Protein AF-A0A7S4JTQ8-F1 (afdb_monomer)

Structure (mmCIF, N/CA/C/O backbone):
data_AF-A0A7S4JTQ8-F1
#
_entry.id   AF-A0A7S4JTQ8-F1
#
loop_
_atom_site.group_PDB
_atom_site.id
_atom_site.type_symbol
_atom_site.label_atom_id
_atom_site.label_alt_id
_atom_site.label_comp_id
_atom_site.label_asym_id
_atom_site.label_entity_id
_atom_site.label_seq_id
_atom_site.pdbx_PDB_ins_code
_atom_site.Cartn_x
_atom_site.Cartn_y
_atom_site.Cartn_z
_atom_site.occupancy
_atom_site.B_iso_or_equiv
_atom_site.auth_seq_id
_atom_site.auth_comp_id
_atom_site.auth_asym_id
_atom_site.auth_atom_id
_atom_site.pdbx_PDB_model_num
ATOM 1 N N . MET A 1 1 ? 13.461 24.398 -71.178 1.00 61.09 1 MET A N 1
ATOM 2 C CA . MET A 1 1 ? 14.171 24.232 -69.883 1.00 61.09 1 MET A CA 1
ATOM 3 C C . MET A 1 1 ? 13.235 24.440 -68.688 1.00 61.09 1 MET A C 1
ATOM 5 O O . MET A 1 1 ? 13.207 23.592 -67.804 1.00 61.09 1 MET A O 1
ATOM 9 N N . GLU A 1 2 ? 12.417 25.497 -68.686 1.00 67.25 2 GLU A N 1
ATOM 10 C CA . GLU A 1 2 ? 11.448 25.782 -67.610 1.00 67.25 2 GLU A CA 1
ATOM 11 C C . GLU A 1 2 ? 10.354 24.716 -67.436 1.00 67.25 2 GLU A C 1
ATOM 13 O O . GLU A 1 2 ? 10.031 24.330 -66.317 1.00 67.25 2 GLU A O 1
ATOM 18 N N . GLU A 1 3 ? 9.873 24.112 -68.521 1.00 62.75 3 GLU A N 1
ATOM 19 C CA . GLU A 1 3 ? 8.875 23.034 -68.443 1.00 62.75 3 GLU A CA 1
ATOM 20 C C . GLU A 1 3 ? 9.408 21.767 -67.739 1.00 62.75 3 GLU A C 1
ATOM 22 O O . GLU A 1 3 ? 8.690 21.080 -67.008 1.00 62.75 3 GLU A O 1
ATOM 27 N N . LYS A 1 4 ? 10.716 21.501 -67.867 1.00 68.19 4 LYS A N 1
ATOM 28 C CA . LYS A 1 4 ? 11.395 20.388 -67.188 1.00 68.19 4 LYS A CA 1
ATOM 29 C C . LYS A 1 4 ? 11.537 20.661 -65.684 1.00 68.19 4 LYS A C 1
ATOM 31 O O . LYS A 1 4 ? 11.320 19.754 -64.882 1.00 68.19 4 LYS A O 1
ATOM 36 N N . LYS A 1 5 ? 11.802 21.917 -65.292 1.00 65.38 5 LYS A N 1
ATOM 37 C CA . LYS A 1 5 ? 11.796 22.352 -63.882 1.00 65.38 5 LYS A CA 1
ATOM 38 C C . LYS A 1 5 ? 10.391 22.298 -63.277 1.00 65.38 5 LYS A C 1
ATOM 40 O O . LYS A 1 5 ? 10.236 21.839 -62.149 1.00 65.38 5 LYS A O 1
ATOM 45 N N . ALA A 1 6 ? 9.363 22.699 -64.027 1.00 76.94 6 ALA A N 1
ATOM 46 C CA . ALA A 1 6 ? 7.973 22.630 -63.580 1.00 76.94 6 ALA A CA 1
ATOM 47 C C . ALA A 1 6 ? 7.513 21.179 -63.344 1.00 76.94 6 ALA A C 1
ATOM 49 O O . ALA A 1 6 ? 6.875 20.893 -62.329 1.00 76.94 6 ALA A O 1
ATOM 50 N N . ARG A 1 7 ? 7.898 20.240 -64.223 1.00 77.56 7 ARG A N 1
ATOM 51 C CA . ARG A 1 7 ? 7.649 18.801 -64.023 1.00 77.56 7 ARG A CA 1
ATOM 52 C C . ARG A 1 7 ? 8.380 18.236 -62.803 1.00 77.56 7 ARG A C 1
ATOM 54 O O . ARG A 1 7 ? 7.765 17.482 -62.051 1.00 77.56 7 ARG A O 1
ATOM 61 N N . LEU A 1 8 ? 9.635 18.628 -62.562 1.00 67.56 8 LEU A N 1
ATOM 62 C CA . LEU A 1 8 ? 10.373 18.205 -61.364 1.00 67.56 8 LEU A CA 1
ATOM 63 C C . LEU A 1 8 ? 9.721 18.721 -60.072 1.00 67.56 8 LEU A C 1
ATOM 65 O O . LEU A 1 8 ? 9.540 17.952 -59.134 1.00 67.56 8 LEU A O 1
ATOM 69 N N . ARG A 1 9 ? 9.298 19.992 -60.042 1.00 75.50 9 ARG A N 1
ATOM 70 C CA . ARG A 1 9 ? 8.618 20.589 -58.878 1.00 75.50 9 ARG A CA 1
ATOM 71 C C . ARG A 1 9 ? 7.288 19.899 -58.566 1.00 75.50 9 ARG A C 1
ATOM 73 O O . ARG A 1 9 ? 6.984 19.663 -57.400 1.00 75.50 9 ARG A O 1
ATOM 80 N N . ARG A 1 10 ? 6.514 19.527 -59.594 1.00 79.06 10 ARG A N 1
ATOM 81 C CA . ARG A 1 10 ? 5.257 18.778 -59.414 1.00 79.06 10 ARG A CA 1
ATOM 82 C C . ARG A 1 10 ? 5.504 17.360 -58.899 1.00 79.06 10 ARG A C 1
ATOM 84 O O . ARG A 1 10 ? 4.799 16.940 -57.987 1.00 79.06 10 ARG A O 1
ATOM 91 N N . ARG A 1 11 ? 6.516 16.648 -59.414 1.00 69.12 11 ARG A N 1
ATOM 92 C CA . ARG A 1 11 ? 6.903 15.324 -58.889 1.00 69.12 11 ARG A CA 1
ATOM 93 C C . ARG A 1 11 ? 7.325 15.398 -57.423 1.00 69.12 11 ARG A C 1
ATOM 95 O O . ARG A 1 11 ? 6.733 14.706 -56.604 1.00 69.12 11 ARG A O 1
ATOM 102 N N . HIS A 1 12 ? 8.220 16.325 -57.084 1.00 63.12 12 HIS A N 1
ATOM 103 C CA . HIS A 1 12 ? 8.710 16.476 -55.714 1.00 63.12 12 HIS A CA 1
ATOM 104 C C . HIS A 1 12 ? 7.593 16.866 -54.726 1.00 63.12 12 HIS A C 1
ATOM 106 O O . HIS A 1 12 ? 7.529 16.338 -53.619 1.00 63.12 12 HIS A O 1
ATOM 112 N N . SER A 1 13 ? 6.661 17.738 -55.133 1.00 70.38 13 SER A N 1
ATOM 113 C CA . SER A 1 13 ? 5.500 18.108 -54.308 1.00 70.38 13 SER A CA 1
ATOM 114 C C . SER A 1 13 ? 4.519 16.947 -54.102 1.00 70.38 13 SER A C 1
ATOM 116 O O . SER A 1 13 ? 3.893 16.854 -53.046 1.00 70.38 13 SER A O 1
ATOM 118 N N . THR A 1 14 ? 4.399 16.052 -55.086 1.00 68.88 14 THR A N 1
ATOM 119 C CA . THR A 1 14 ? 3.518 14.879 -54.996 1.00 68.88 14 THR A CA 1
ATOM 120 C C . THR A 1 14 ? 4.128 13.803 -54.093 1.00 68.88 14 THR A C 1
ATOM 122 O O . THR A 1 14 ? 3.419 13.262 -53.248 1.00 68.88 14 THR A O 1
ATOM 125 N N . GLU A 1 15 ? 5.444 13.571 -54.179 1.00 54.44 15 GLU A N 1
ATOM 126 C CA . GLU A 1 15 ? 6.180 12.684 -53.260 1.00 54.44 15 GLU A CA 1
ATOM 127 C C . GLU A 1 15 ? 6.138 13.186 -51.812 1.00 54.44 15 GLU A C 1
ATOM 129 O O . GLU A 1 15 ? 5.847 12.410 -50.906 1.00 54.44 15 GLU A O 1
ATOM 134 N N . LEU A 1 16 ? 6.316 14.494 -51.581 1.00 50.41 16 LEU A N 1
ATOM 135 C CA . LEU A 1 16 ? 6.209 15.085 -50.240 1.00 50.41 16 LEU A CA 1
ATOM 136 C C . LEU A 1 16 ? 4.812 14.897 -49.622 1.00 50.41 16 LEU A C 1
ATOM 138 O O . LEU A 1 16 ? 4.702 14.619 -48.430 1.00 50.41 16 LEU A O 1
ATOM 142 N N . ARG A 1 17 ? 3.742 14.998 -50.425 1.00 53.50 17 ARG A N 1
ATOM 143 C CA . ARG A 1 17 ? 2.358 14.773 -49.962 1.00 53.50 17 ARG A CA 1
ATOM 144 C C . ARG A 1 17 ? 2.029 13.297 -49.728 1.00 53.50 17 ARG A C 1
ATOM 146 O O . ARG A 1 17 ? 1.216 12.994 -48.857 1.00 53.50 17 ARG A O 1
ATOM 153 N N . MET A 1 18 ? 2.624 12.384 -50.496 1.00 44.44 18 MET A N 1
ATOM 154 C CA . MET A 1 18 ? 2.472 10.945 -50.262 1.00 44.44 18 MET A CA 1
ATOM 155 C C . MET A 1 18 ? 3.224 10.514 -49.000 1.00 44.44 18 MET A C 1
ATOM 157 O O . MET A 1 18 ? 2.632 9.850 -48.151 1.00 44.44 18 MET A O 1
ATOM 161 N N . ASN A 1 19 ? 4.458 10.986 -48.806 1.00 39.44 19 ASN A N 1
ATOM 162 C CA . ASN A 1 19 ? 5.254 10.677 -47.617 1.00 39.44 19 ASN A CA 1
ATOM 163 C C . ASN A 1 19 ? 4.641 11.263 -46.333 1.00 39.44 19 ASN A C 1
ATOM 165 O O . ASN A 1 19 ? 4.663 10.602 -45.297 1.00 39.44 19 ASN A O 1
ATOM 169 N N . SER A 1 20 ? 4.004 12.443 -46.391 1.00 49.97 20 SER A N 1
ATOM 170 C CA . SER A 1 20 ? 3.312 13.010 -45.222 1.00 49.97 20 SER A CA 1
ATOM 171 C C . SER A 1 20 ? 2.051 12.229 -44.824 1.00 49.97 20 SER A C 1
ATOM 173 O O . SER A 1 20 ? 1.739 12.144 -43.639 1.00 49.97 20 SER A O 1
ATOM 175 N N . ARG A 1 21 ? 1.324 11.645 -45.792 1.00 46.03 21 ARG A N 1
ATOM 176 C CA . ARG A 1 21 ? 0.132 10.812 -45.528 1.00 46.03 21 ARG A CA 1
ATOM 177 C C . ARG A 1 21 ? 0.491 9.409 -45.039 1.00 46.03 21 ARG A C 1
ATOM 179 O O . ARG A 1 21 ? -0.128 8.932 -44.092 1.00 46.03 21 ARG A O 1
ATOM 186 N N . LEU A 1 22 ? 1.509 8.779 -45.632 1.00 44.91 22 LEU A N 1
ATOM 187 C CA . LEU A 1 22 ? 2.028 7.491 -45.156 1.00 44.91 22 LEU A CA 1
ATOM 188 C C . LEU A 1 22 ? 2.598 7.610 -43.736 1.00 44.91 22 LEU A C 1
ATOM 190 O O . LEU A 1 22 ? 2.373 6.720 -42.920 1.00 44.91 22 LEU A O 1
ATOM 194 N N . GLY A 1 23 ? 3.247 8.732 -43.409 1.00 49.31 23 GLY A N 1
ATOM 195 C CA . GLY A 1 23 ? 3.703 9.027 -42.051 1.00 49.31 23 GLY A CA 1
ATOM 196 C C . GLY A 1 23 ? 2.559 9.089 -41.036 1.00 49.31 23 GLY A C 1
ATOM 197 O O . GLY A 1 23 ? 2.626 8.401 -40.023 1.00 49.31 23 GLY A O 1
ATOM 198 N N . SER A 1 24 ? 1.483 9.841 -41.312 1.00 53.75 24 SER A N 1
ATOM 199 C CA . SER A 1 24 ? 0.386 10.049 -40.346 1.00 53.75 24 SER A CA 1
ATOM 200 C C . SER A 1 24 ? -0.475 8.808 -40.100 1.00 53.75 24 SER A C 1
ATOM 202 O O . SER A 1 24 ? -0.949 8.583 -38.985 1.00 53.75 24 SER A O 1
ATOM 204 N N . GLU A 1 25 ? -0.692 7.997 -41.136 1.00 46.88 25 GLU A N 1
ATOM 205 C CA . GLU A 1 25 ? -1.532 6.797 -41.051 1.00 46.88 25 GLU A CA 1
ATOM 206 C C . GLU A 1 25 ? -0.780 5.627 -40.397 1.00 46.88 25 GLU A C 1
ATOM 208 O O . GLU A 1 25 ? -1.360 4.866 -39.623 1.00 46.88 25 GLU A O 1
ATOM 213 N N . THR A 1 26 ? 0.535 5.538 -40.627 1.00 50.00 26 THR A N 1
ATOM 214 C CA . THR A 1 26 ? 1.412 4.582 -39.935 1.00 50.00 26 THR A CA 1
ATOM 215 C C . THR A 1 26 ? 1.594 4.972 -38.466 1.00 50.00 26 THR A C 1
ATOM 217 O O . THR A 1 26 ? 1.484 4.108 -37.602 1.00 50.00 26 THR A O 1
ATOM 220 N N . TYR A 1 27 ? 1.760 6.268 -38.159 1.00 46.41 27 TYR A N 1
ATOM 221 C CA . TYR A 1 27 ? 1.809 6.767 -36.776 1.00 46.41 27 TYR A CA 1
ATOM 222 C C . TYR A 1 27 ? 0.518 6.482 -36.000 1.00 46.41 27 TYR A C 1
ATOM 224 O O . TYR A 1 27 ? 0.579 5.989 -34.879 1.00 46.41 27 TYR A O 1
ATOM 232 N N . SER A 1 28 ? -0.652 6.720 -36.606 1.00 53.28 28 SER A N 1
ATOM 233 C CA . SER A 1 28 ? -1.942 6.461 -35.941 1.00 53.28 28 SER A CA 1
ATOM 234 C C . SER A 1 28 ? -2.163 4.971 -35.656 1.00 53.28 28 SER A C 1
ATOM 236 O O . SER A 1 28 ? -2.706 4.614 -34.614 1.00 53.28 28 SER A O 1
ATOM 238 N N . LYS A 1 29 ? -1.713 4.083 -36.554 1.00 50.06 29 LYS A N 1
ATOM 239 C CA . LYS A 1 29 ? -1.790 2.625 -36.352 1.00 50.06 29 LYS A CA 1
ATOM 240 C C . LYS A 1 29 ? -0.796 2.118 -35.305 1.00 50.06 29 LYS A C 1
ATOM 242 O O . LYS A 1 29 ? -1.124 1.189 -34.571 1.00 50.06 29 LYS A O 1
ATOM 247 N N . LEU A 1 30 ? 0.388 2.727 -35.211 1.00 45.22 30 LEU A N 1
ATOM 248 C CA . LEU A 1 30 ? 1.365 2.430 -34.159 1.00 45.22 30 LEU A CA 1
ATOM 249 C C . LEU A 1 30 ? 0.840 2.854 -32.778 1.00 45.22 30 LEU A C 1
ATOM 251 O O . LEU A 1 30 ? 0.860 2.036 -31.862 1.00 45.22 30 LEU A O 1
ATOM 255 N N . GLU A 1 31 ? 0.242 4.047 -32.653 1.00 47.94 31 GLU A N 1
ATOM 256 C CA . GLU A 1 31 ? -0.413 4.484 -31.408 1.00 47.94 31 GLU A CA 1
ATOM 257 C C . GLU A 1 31 ? -1.575 3.567 -30.985 1.00 47.94 31 GLU A C 1
ATOM 259 O O . GLU A 1 31 ? -1.794 3.341 -29.792 1.00 47.94 31 GLU A O 1
ATOM 264 N N . GLU A 1 32 ? -2.340 3.028 -31.940 1.00 47.50 32 GLU A N 1
ATOM 265 C CA . GLU A 1 32 ? -3.441 2.108 -31.637 1.00 47.50 32 GLU A CA 1
ATOM 266 C C . GLU A 1 32 ? -2.942 0.718 -31.194 1.00 47.50 32 GLU A C 1
ATOM 268 O O . GLU A 1 32 ? -3.523 0.116 -30.286 1.00 47.50 32 GLU A O 1
ATOM 273 N N . CYS A 1 33 ? -1.844 0.221 -31.779 1.00 41.56 33 CYS A N 1
ATOM 274 C CA . CYS A 1 33 ? -1.179 -1.017 -31.356 1.00 41.56 33 CYS A CA 1
ATOM 275 C C . CYS A 1 33 ? -0.510 -0.883 -29.979 1.00 41.56 33 CYS A C 1
ATOM 277 O O . CYS A 1 33 ? -0.639 -1.792 -29.158 1.00 41.56 33 CYS A O 1
ATOM 279 N N . ALA A 1 34 ? 0.132 0.254 -29.687 1.00 41.69 34 ALA A N 1
ATOM 280 C CA . ALA A 1 34 ? 0.765 0.534 -28.395 1.00 41.69 34 ALA A CA 1
ATOM 281 C C . ALA A 1 34 ? -0.237 0.518 -27.224 1.00 41.69 34 ALA A C 1
ATOM 283 O O . ALA A 1 34 ? 0.103 0.115 -26.116 1.00 41.69 34 ALA A O 1
ATOM 284 N N . ARG A 1 35 ? -1.509 0.871 -27.469 1.00 49.00 35 ARG A N 1
ATOM 285 C CA . ARG A 1 35 ? -2.579 0.795 -26.453 1.00 49.00 35 ARG A CA 1
ATOM 286 C C . ARG A 1 35 ? -3.078 -0.623 -26.163 1.00 49.00 35 ARG A C 1
ATOM 288 O O . ARG A 1 35 ? -3.746 -0.818 -25.152 1.00 49.00 35 ARG A O 1
ATOM 295 N N . LYS A 1 36 ? -2.818 -1.590 -27.047 1.00 42.31 36 LYS A N 1
ATOM 296 C CA . LYS A 1 36 ? -3.364 -2.962 -26.977 1.00 42.31 36 LYS A CA 1
ATOM 297 C C . LYS A 1 36 ? -2.321 -4.021 -26.613 1.00 42.31 36 LYS A C 1
ATOM 299 O O . LYS A 1 36 ? -2.677 -5.180 -26.433 1.00 42.31 36 LYS A O 1
ATOM 304 N N . SER A 1 37 ? -1.052 -3.642 -26.537 1.00 36.88 37 SER A N 1
ATOM 305 C CA . SER A 1 37 ? 0.074 -4.565 -26.479 1.00 36.88 37 SER A CA 1
ATOM 306 C C . SER A 1 37 ? 0.760 -4.529 -25.112 1.00 36.88 37 SER A C 1
ATOM 308 O O . SER A 1 37 ? 1.082 -3.456 -24.609 1.00 36.88 37 SER A O 1
ATOM 310 N N . GLU A 1 38 ? 1.068 -5.704 -24.553 1.00 45.22 38 GLU A N 1
ATOM 311 C CA . GLU A 1 38 ? 1.971 -5.921 -23.402 1.00 45.22 38 GLU A CA 1
ATOM 312 C C . GLU A 1 38 ? 3.442 -5.558 -23.723 1.00 45.22 38 GLU A C 1
ATOM 314 O O . GLU A 1 38 ? 4.392 -6.111 -23.168 1.00 45.22 38 GLU A O 1
ATOM 319 N N . THR A 1 39 ? 3.667 -4.658 -24.677 1.00 49.72 39 THR A N 1
ATOM 320 C CA . THR A 1 39 ? 4.994 -4.189 -25.057 1.00 49.72 39 THR A CA 1
ATOM 321 C C . THR A 1 39 ? 5.525 -3.207 -24.034 1.00 49.72 39 THR A C 1
ATOM 323 O O . THR A 1 39 ? 4.789 -2.410 -23.455 1.00 49.72 39 THR A O 1
ATOM 326 N N . LEU A 1 40 ? 6.844 -3.232 -23.856 1.00 53.00 40 LEU A N 1
ATOM 327 C CA . LEU A 1 40 ? 7.538 -2.281 -23.000 1.00 53.00 40 LEU A CA 1
ATOM 328 C C . LEU A 1 40 ? 7.170 -0.833 -23.396 1.00 53.00 40 LEU A C 1
ATOM 330 O O . LEU A 1 40 ? 7.025 -0.557 -24.596 1.00 53.00 40 LEU A O 1
ATOM 334 N N . PRO A 1 41 ? 7.074 0.103 -22.429 1.00 52.78 41 PRO A N 1
ATOM 335 C CA . PRO A 1 41 ? 6.627 1.484 -22.664 1.00 52.78 41 PRO A CA 1
ATOM 336 C C . PRO A 1 41 ? 7.435 2.257 -23.719 1.00 52.78 41 PRO A C 1
ATOM 338 O O . PRO A 1 41 ? 7.004 3.298 -24.198 1.00 52.78 41 PRO A O 1
ATOM 341 N N . TRP A 1 42 ? 8.625 1.767 -24.068 1.00 62.16 42 TRP A N 1
ATOM 342 C CA . TRP A 1 42 ? 9.546 2.372 -25.028 1.00 62.16 42 TRP A CA 1
ATOM 343 C C . TRP A 1 42 ? 9.542 1.711 -26.410 1.00 62.16 42 TRP A C 1
ATOM 345 O O . TRP A 1 42 ? 10.396 2.024 -27.236 1.00 62.16 42 TRP A O 1
ATOM 355 N N . SER A 1 43 ? 8.616 0.790 -26.676 1.00 69.50 43 SER A N 1
ATOM 356 C CA . SER A 1 43 ? 8.506 0.110 -27.974 1.00 69.50 43 SER A CA 1
ATOM 357 C C . SER A 1 43 ? 8.377 1.087 -29.150 1.00 69.50 43 SER A C 1
ATOM 359 O O . SER A 1 43 ? 9.017 0.867 -30.178 1.00 69.50 43 SER A O 1
ATOM 361 N N . ASP A 1 44 ? 7.678 2.210 -28.975 1.00 71.69 44 ASP A N 1
ATOM 362 C CA . ASP A 1 44 ? 7.561 3.258 -29.998 1.00 71.69 44 ASP A CA 1
ATOM 363 C C . ASP A 1 44 ? 8.880 4.011 -30.228 1.00 71.69 44 ASP A C 1
ATOM 365 O O . ASP A 1 44 ? 9.280 4.235 -31.370 1.00 71.69 44 ASP A O 1
ATOM 369 N N . TYR A 1 45 ? 9.611 4.350 -29.160 1.00 75.75 45 TYR A N 1
ATOM 370 C CA . TYR A 1 45 ? 10.913 5.023 -29.262 1.00 75.75 45 TYR A CA 1
ATOM 371 C C . TYR A 1 45 ? 11.982 4.115 -29.870 1.00 75.75 45 TYR A C 1
ATOM 373 O O . TYR A 1 45 ? 12.772 4.564 -30.701 1.00 75.75 45 TYR A O 1
ATOM 381 N N . ILE A 1 46 ? 11.985 2.831 -29.500 1.00 79.56 46 ILE A N 1
ATOM 382 C CA . ILE A 1 46 ? 12.842 1.830 -30.136 1.00 79.56 46 ILE A CA 1
ATOM 383 C C . ILE A 1 46 ? 12.455 1.699 -31.609 1.00 79.56 46 ILE A C 1
ATOM 385 O O . ILE A 1 46 ? 13.330 1.735 -32.465 1.00 79.56 46 ILE A O 1
ATOM 389 N N . SER A 1 47 ? 11.164 1.629 -31.933 1.00 79.75 47 SER A N 1
ATOM 390 C CA . SER A 1 47 ? 10.711 1.556 -33.326 1.00 79.75 47 SER A CA 1
ATOM 391 C C . SER A 1 47 ? 11.163 2.771 -34.137 1.00 79.75 47 SER A C 1
ATOM 393 O O . SER A 1 47 ? 11.665 2.604 -35.245 1.00 79.75 47 SER A O 1
ATOM 395 N N . LEU A 1 48 ? 11.073 3.981 -33.579 1.00 83.69 48 LEU A N 1
ATOM 396 C CA . LEU A 1 48 ? 11.557 5.203 -34.223 1.00 83.69 48 LEU A CA 1
ATOM 397 C C . LEU A 1 48 ? 13.078 5.169 -34.449 1.00 83.69 48 LEU A C 1
ATOM 399 O O . LEU A 1 48 ? 13.542 5.489 -35.544 1.00 83.69 48 LEU A O 1
ATOM 403 N N . LEU A 1 49 ? 13.846 4.734 -33.445 1.00 84.06 49 LEU A N 1
ATOM 404 C CA . LEU A 1 49 ? 15.298 4.565 -33.546 1.00 84.06 49 LEU A CA 1
ATOM 405 C C . LEU A 1 49 ? 15.667 3.578 -34.666 1.00 84.06 49 LEU A C 1
ATOM 407 O O . LEU A 1 49 ? 16.540 3.867 -35.483 1.00 84.06 49 LEU A O 1
ATOM 411 N N . LEU A 1 50 ? 14.969 2.440 -34.735 1.00 86.38 50 LEU A N 1
ATOM 412 C CA . LEU A 1 50 ? 15.176 1.397 -35.742 1.00 86.38 50 LEU A CA 1
ATOM 413 C C . LEU A 1 50 ? 14.726 1.829 -37.144 1.00 86.38 50 LEU A C 1
ATOM 415 O O . LEU A 1 50 ? 15.353 1.468 -38.136 1.00 86.38 50 LEU A O 1
ATOM 419 N N . CYS A 1 51 ? 13.671 2.637 -37.261 1.00 89.12 51 CYS A N 1
ATOM 420 C CA . CYS A 1 51 ? 13.312 3.269 -38.532 1.00 89.12 51 CYS A CA 1
ATOM 421 C C . CYS A 1 51 ? 14.443 4.184 -39.020 1.00 89.12 51 CYS A C 1
ATOM 423 O O . CYS A 1 51 ? 14.785 4.166 -40.203 1.00 89.12 51 CYS A O 1
ATOM 425 N N . GLY A 1 52 ? 15.084 4.911 -38.102 1.00 87.81 52 GLY A N 1
ATOM 426 C CA . GLY A 1 52 ? 16.239 5.750 -38.399 1.00 87.81 52 GLY A CA 1
ATOM 427 C C . GLY A 1 52 ? 17.455 4.987 -38.935 1.00 87.81 52 GLY A C 1
ATOM 428 O O . GLY A 1 52 ? 18.206 5.569 -39.713 1.00 87.81 52 GLY A O 1
ATOM 429 N N . THR A 1 53 ? 17.666 3.709 -38.587 1.00 90.81 53 THR A N 1
ATOM 430 C CA . THR A 1 53 ? 18.771 2.914 -39.175 1.00 90.81 53 THR A CA 1
ATOM 431 C C . THR A 1 53 ? 18.497 2.528 -40.630 1.00 90.81 53 THR A C 1
ATOM 433 O O . THR A 1 53 ? 19.419 2.270 -41.408 1.00 90.81 53 THR A O 1
ATOM 436 N N . ARG A 1 54 ? 17.223 2.516 -41.036 1.00 89.88 54 ARG A N 1
ATOM 437 C CA . ARG A 1 54 ? 16.786 2.117 -42.380 1.00 89.88 54 ARG A CA 1
ATOM 438 C C . ARG A 1 54 ? 16.603 3.284 -43.345 1.00 89.88 54 ARG A C 1
ATOM 440 O O . ARG A 1 54 ? 16.628 3.047 -44.549 1.00 89.88 54 ARG A O 1
ATOM 447 N N . ASP A 1 55 ? 16.462 4.501 -42.836 1.00 92.12 55 ASP A N 1
ATOM 448 C CA . ASP A 1 55 ? 16.373 5.724 -43.634 1.00 92.12 55 ASP A CA 1
ATOM 449 C C . ASP A 1 55 ? 17.753 6.137 -44.179 1.00 92.12 55 ASP A C 1
ATOM 451 O O . ASP A 1 55 ? 18.702 6.317 -43.420 1.00 92.12 55 ASP A O 1
ATOM 455 N N . GLU A 1 56 ? 17.874 6.296 -45.500 1.00 93.69 56 GLU A N 1
ATOM 456 C CA . GLU A 1 56 ? 19.124 6.688 -46.167 1.00 93.69 56 GLU A CA 1
ATOM 457 C C . GLU A 1 56 ? 19.566 8.120 -45.834 1.00 93.69 56 GLU A C 1
ATOM 459 O O . GLU A 1 56 ? 20.760 8.413 -45.884 1.00 93.69 56 GLU A O 1
ATOM 464 N N . GLY A 1 57 ? 18.630 9.006 -45.476 1.00 93.25 57 GLY A N 1
ATOM 465 C CA . GLY A 1 57 ? 18.928 10.387 -45.084 1.00 93.25 57 GLY A CA 1
ATOM 466 C C . GLY A 1 57 ? 19.278 10.552 -43.604 1.00 93.25 57 GLY A C 1
ATOM 467 O O . GLY A 1 57 ? 19.665 11.640 -43.175 1.00 93.25 57 GLY A O 1
ATOM 468 N N . SER A 1 58 ? 19.135 9.490 -42.814 1.00 94.62 58 SER A N 1
ATOM 469 C CA . SER A 1 58 ? 19.313 9.533 -41.370 1.00 94.62 58 SER A CA 1
ATOM 470 C C . SER A 1 58 ? 20.777 9.308 -40.976 1.00 94.62 58 SER A C 1
ATOM 472 O O . SER A 1 58 ? 21.419 8.377 -41.467 1.00 94.62 58 SER A O 1
ATOM 474 N N . PRO A 1 59 ? 21.316 10.068 -40.005 1.00 92.12 59 PRO A N 1
ATOM 475 C CA . PRO A 1 59 ? 22.640 9.793 -39.449 1.00 92.12 59 PRO A CA 1
ATOM 476 C C . PRO A 1 59 ? 22.707 8.436 -38.730 1.00 92.12 59 PRO A C 1
ATOM 478 O O . PRO A 1 59 ? 23.792 7.904 -38.525 1.00 92.12 59 PRO A O 1
ATOM 481 N N . LEU A 1 60 ? 21.568 7.834 -38.372 1.00 89.62 60 LEU A N 1
ATOM 482 C CA . LEU A 1 60 ? 21.528 6.496 -37.777 1.00 89.62 60 LEU A CA 1
ATOM 483 C C . LEU A 1 60 ? 21.720 5.379 -38.813 1.00 89.62 60 LEU A C 1
ATOM 485 O O . LEU A 1 60 ? 21.915 4.230 -38.422 1.00 89.62 60 LEU A O 1
ATOM 489 N N . ARG A 1 61 ? 21.734 5.691 -40.118 1.00 94.62 61 ARG A N 1
ATOM 490 C CA . ARG A 1 61 ? 22.006 4.726 -41.195 1.00 94.62 61 ARG A CA 1
ATOM 491 C C . ARG A 1 61 ? 23.331 3.989 -41.020 1.00 94.62 61 ARG A C 1
ATOM 493 O O . ARG A 1 61 ? 23.436 2.829 -41.409 1.00 94.62 61 ARG A O 1
ATOM 500 N N . TYR A 1 62 ? 24.320 4.624 -40.388 1.00 94.12 62 TYR A N 1
ATOM 501 C CA . TYR A 1 62 ? 25.603 3.996 -40.051 1.00 94.12 62 TYR A CA 1
ATOM 502 C C . TYR A 1 62 ? 25.475 2.798 -39.098 1.00 94.12 62 TYR A C 1
ATOM 504 O O . TYR A 1 62 ? 26.419 2.027 -38.961 1.00 94.12 62 TYR A O 1
ATOM 512 N N . LEU A 1 63 ? 24.319 2.632 -38.452 1.00 91.19 63 LEU A N 1
ATOM 513 C CA . LEU A 1 63 ? 24.026 1.535 -37.537 1.00 91.19 63 LEU A CA 1
ATOM 514 C C . LEU A 1 63 ? 23.180 0.425 -38.184 1.00 91.19 63 LEU A C 1
ATOM 516 O O . LEU A 1 63 ? 22.739 -0.486 -37.483 1.00 91.19 63 LEU A O 1
ATOM 520 N N . LEU A 1 64 ? 22.934 0.482 -39.499 1.00 93.88 64 LEU A N 1
ATOM 521 C CA . LEU A 1 64 ? 22.238 -0.582 -40.225 1.00 93.88 64 LEU A CA 1
ATOM 522 C C . LEU A 1 64 ? 22.969 -1.922 -40.052 1.00 93.88 64 LEU A C 1
ATOM 524 O O . LEU A 1 64 ? 24.172 -2.018 -40.290 1.00 93.88 64 LEU A O 1
ATOM 528 N N . GLY A 1 65 ? 22.235 -2.965 -39.669 1.00 90.69 65 GLY A N 1
ATOM 529 C CA . GLY A 1 65 ? 22.782 -4.288 -39.358 1.00 90.69 65 GLY A CA 1
ATOM 530 C C . GLY A 1 65 ? 23.256 -4.445 -37.907 1.00 90.69 65 GLY A C 1
ATOM 531 O O . GLY A 1 65 ? 23.566 -5.561 -37.492 1.00 90.69 65 GLY A O 1
ATOM 532 N N . LEU A 1 66 ? 23.286 -3.363 -37.118 1.00 91.56 66 LEU A N 1
ATOM 533 C CA . LEU A 1 66 ? 23.619 -3.375 -35.687 1.00 91.56 66 LEU A CA 1
ATOM 534 C C . LEU A 1 66 ? 22.382 -3.254 -34.786 1.00 91.56 66 LEU A C 1
ATOM 536 O O . LEU A 1 66 ? 22.519 -3.097 -33.574 1.00 91.56 66 LEU A O 1
ATOM 540 N N . GLU A 1 67 ? 21.170 -3.352 -35.337 1.00 90.44 67 GLU A N 1
ATOM 541 C CA . GLU A 1 67 ? 19.917 -3.152 -34.603 1.00 90.44 67 GLU A CA 1
ATOM 542 C C . GLU A 1 67 ? 19.802 -4.075 -33.389 1.00 90.44 67 GLU A C 1
ATOM 544 O O . GLU A 1 67 ? 19.420 -3.633 -32.311 1.00 90.44 67 GLU A O 1
ATOM 549 N N . SER A 1 68 ? 20.185 -5.347 -33.538 1.00 77.69 68 SER A N 1
ATOM 550 C CA . SER A 1 68 ? 20.137 -6.314 -32.433 1.00 77.69 68 SER A CA 1
ATOM 551 C C . SER A 1 68 ? 21.092 -5.930 -31.300 1.00 77.69 68 SER A C 1
ATOM 553 O O . SER A 1 68 ? 20.730 -6.036 -30.132 1.00 77.69 68 SER A O 1
ATOM 555 N N . THR A 1 69 ? 22.287 -5.436 -31.634 1.00 85.75 69 THR A N 1
ATOM 556 C CA . THR A 1 69 ? 23.275 -4.959 -30.656 1.00 85.75 69 THR A CA 1
ATOM 557 C C . THR A 1 69 ? 22.795 -3.689 -29.962 1.00 85.75 69 THR A C 1
ATOM 559 O O . THR A 1 69 ? 22.939 -3.575 -28.750 1.00 85.75 69 THR A O 1
ATOM 562 N N . LEU A 1 70 ? 22.175 -2.761 -30.699 1.00 83.94 70 LEU A N 1
ATOM 563 C CA . LEU A 1 70 ? 21.581 -1.552 -30.126 1.00 83.94 70 LEU A CA 1
ATOM 564 C C . LEU A 1 70 ? 20.433 -1.882 -29.177 1.00 83.94 70 LEU A C 1
ATOM 566 O O . LEU A 1 70 ? 20.428 -1.403 -28.049 1.00 83.94 70 LEU A O 1
ATOM 570 N N . ILE A 1 71 ? 19.485 -2.719 -29.608 1.00 80.38 71 ILE A N 1
ATOM 571 C CA . ILE A 1 71 ? 18.364 -3.156 -28.768 1.00 80.38 71 ILE A CA 1
ATOM 572 C C . ILE A 1 71 ? 18.903 -3.840 -27.518 1.00 80.38 71 ILE A C 1
ATOM 574 O O . ILE A 1 71 ? 18.447 -3.527 -26.424 1.00 80.38 71 ILE A O 1
ATOM 578 N N . ARG A 1 72 ? 19.891 -4.729 -27.667 1.00 77.62 72 ARG A N 1
ATOM 579 C CA . ARG A 1 72 ? 20.525 -5.411 -26.542 1.00 77.62 72 ARG A CA 1
ATOM 580 C C . ARG A 1 72 ? 21.191 -4.427 -25.584 1.00 77.62 72 ARG A C 1
ATOM 582 O O . ARG A 1 72 ? 20.894 -4.495 -24.404 1.00 77.62 72 ARG A O 1
ATOM 589 N N . GLY A 1 73 ? 22.020 -3.504 -26.067 1.00 82.06 73 GLY A N 1
ATOM 590 C CA . GLY A 1 73 ? 22.712 -2.535 -25.213 1.00 82.06 73 GLY A CA 1
ATOM 591 C C . GLY A 1 73 ? 21.753 -1.564 -24.520 1.00 82.06 73 GLY A C 1
ATOM 592 O O . GLY A 1 73 ? 21.896 -1.297 -23.333 1.00 82.06 73 GLY A O 1
ATOM 593 N N . ILE A 1 74 ? 20.724 -1.086 -25.228 1.00 81.19 74 ILE A N 1
ATOM 594 C CA . ILE A 1 74 ? 19.647 -0.275 -24.641 1.00 81.19 74 ILE A CA 1
ATOM 595 C C . ILE A 1 74 ? 18.930 -1.090 -23.566 1.00 81.19 74 ILE A C 1
ATOM 597 O O . ILE A 1 74 ? 18.772 -0.621 -22.445 1.00 81.19 74 ILE A O 1
ATOM 601 N N . TYR A 1 75 ? 18.525 -2.317 -23.884 1.00 76.00 75 TYR A N 1
ATOM 602 C CA . TYR A 1 75 ? 17.840 -3.191 -22.943 1.00 76.00 75 TYR A CA 1
ATOM 603 C C . TYR A 1 75 ? 18.704 -3.493 -21.718 1.00 76.00 75 TYR A C 1
ATOM 605 O O . TYR A 1 75 ? 18.198 -3.385 -20.612 1.00 76.00 75 TYR A O 1
ATOM 613 N N . GLU A 1 76 ? 19.989 -3.804 -21.887 1.00 76.62 76 GLU A N 1
ATOM 614 C CA . GLU A 1 76 ? 20.940 -4.026 -20.793 1.00 76.62 76 GLU A CA 1
ATOM 615 C C . GLU A 1 76 ? 21.027 -2.784 -19.900 1.00 76.62 76 GLU A C 1
ATOM 617 O O . GLU A 1 76 ? 20.726 -2.887 -18.717 1.00 76.62 76 GLU A O 1
ATOM 622 N N . ILE A 1 77 ? 21.276 -1.595 -20.459 1.00 77.56 77 ILE A N 1
ATOM 623 C CA . ILE A 1 77 ? 21.351 -0.345 -19.683 1.00 77.56 77 ILE A CA 1
ATOM 624 C C . ILE A 1 77 ? 20.039 -0.067 -18.934 1.00 77.56 77 ILE A C 1
ATOM 626 O O . ILE A 1 77 ? 20.049 0.260 -17.746 1.00 77.56 77 ILE A O 1
ATOM 630 N N . PHE A 1 78 ? 18.891 -0.194 -19.604 1.00 74.00 78 PHE A N 1
ATOM 631 C CA . PHE A 1 78 ? 17.597 0.074 -18.978 1.00 74.00 78 PHE A CA 1
ATOM 632 C C . PHE A 1 78 ? 17.263 -0.964 -17.909 1.00 74.00 78 PHE A C 1
ATOM 634 O O . PHE A 1 78 ? 16.897 -0.587 -16.797 1.00 74.00 78 PHE A O 1
ATOM 641 N N . VAL A 1 79 ? 17.405 -2.253 -18.210 1.00 76.12 79 VAL A N 1
ATOM 642 C CA . VAL A 1 79 ? 17.100 -3.336 -17.271 1.00 76.12 79 VAL A CA 1
ATOM 643 C C . VAL A 1 79 ? 18.042 -3.319 -16.086 1.00 76.12 79 VAL A C 1
ATOM 645 O O . VAL A 1 79 ? 17.565 -3.491 -14.972 1.00 76.12 79 VAL A O 1
ATOM 648 N N . GLU A 1 80 ? 19.335 -3.070 -16.280 1.00 77.81 80 GLU A N 1
ATOM 649 C CA . GLU A 1 80 ? 20.279 -2.915 -15.173 1.00 77.81 80 GLU A CA 1
ATOM 650 C C . GLU A 1 80 ? 19.890 -1.716 -14.307 1.00 77.81 80 GLU A C 1
ATOM 652 O O . GLU A 1 80 ? 19.702 -1.877 -13.102 1.00 77.81 80 GLU A O 1
ATOM 657 N N . SER A 1 81 ? 19.600 -0.560 -14.920 1.00 80.06 81 SER A N 1
ATOM 658 C CA . SER A 1 81 ? 19.174 0.630 -14.173 1.00 80.06 81 SER A CA 1
ATOM 659 C C . SER A 1 81 ? 17.859 0.437 -13.405 1.00 80.06 81 SER A C 1
ATOM 661 O O . SER A 1 81 ? 17.659 1.064 -12.368 1.00 80.06 81 SER A O 1
ATOM 663 N N . LEU A 1 82 ? 16.937 -0.398 -13.897 1.00 80.69 82 LEU A N 1
ATOM 664 C CA . LEU A 1 82 ? 15.684 -0.719 -13.207 1.00 80.69 82 LEU A CA 1
ATOM 665 C C . LEU A 1 82 ? 15.885 -1.811 -12.154 1.00 80.69 82 LEU A C 1
ATOM 667 O O . LEU A 1 82 ? 15.295 -1.733 -11.080 1.00 80.69 82 LEU A O 1
ATOM 671 N N . ARG A 1 83 ? 16.738 -2.802 -12.425 1.00 79.81 83 ARG A N 1
ATOM 672 C CA . ARG A 1 83 ? 17.064 -3.890 -11.4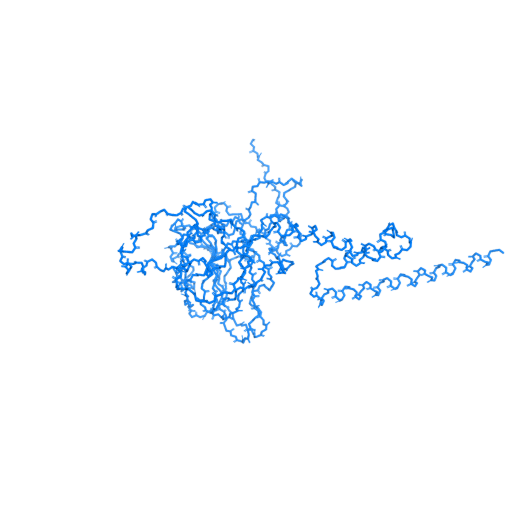99 1.00 79.81 83 ARG A CA 1
ATOM 673 C C . ARG A 1 83 ? 17.750 -3.359 -10.248 1.00 79.81 83 ARG A C 1
ATOM 675 O O . ARG A 1 83 ? 17.383 -3.774 -9.159 1.00 79.81 83 ARG A O 1
ATOM 682 N N . GLU A 1 84 ? 18.671 -2.408 -10.377 1.00 83.19 84 GLU A N 1
ATOM 683 C CA . GLU A 1 84 ? 19.311 -1.747 -9.226 1.00 83.19 84 GLU A CA 1
ATOM 684 C C . GLU A 1 84 ? 18.307 -1.027 -8.312 1.00 83.19 84 GLU A C 1
ATOM 686 O O . GLU A 1 84 ? 18.581 -0.767 -7.142 1.00 83.19 84 GLU A O 1
ATOM 691 N N . LYS A 1 85 ? 17.123 -0.717 -8.842 1.00 85.50 85 LYS A N 1
ATOM 692 C CA . LYS A 1 85 ? 16.056 0.009 -8.156 1.00 85.50 85 LYS A CA 1
ATOM 693 C C . LYS A 1 85 ? 14.981 -0.915 -7.574 1.00 85.50 85 LYS A C 1
ATOM 695 O O . LYS A 1 85 ? 14.030 -0.420 -6.969 1.00 85.50 85 LYS A O 1
ATOM 700 N N . ILE A 1 86 ? 15.124 -2.231 -7.737 1.00 86.56 86 ILE A N 1
ATOM 701 C CA . ILE A 1 86 ? 14.231 -3.253 -7.189 1.00 86.56 86 ILE A CA 1
ATOM 702 C C . ILE A 1 86 ? 15.047 -4.154 -6.268 1.00 86.56 86 ILE A C 1
ATOM 704 O O . ILE A 1 86 ? 15.963 -4.847 -6.701 1.00 86.56 86 ILE A O 1
ATOM 708 N N . SER A 1 87 ? 14.682 -4.198 -4.992 1.00 86.44 87 SER A N 1
ATOM 709 C CA . SER A 1 87 ? 15.240 -5.169 -4.052 1.00 86.44 87 SER A CA 1
ATOM 710 C C . SER A 1 87 ? 14.236 -6.296 -3.851 1.00 86.44 87 SER A C 1
ATOM 712 O O . SER A 1 87 ? 13.211 -6.094 -3.205 1.00 86.44 87 SER A O 1
ATOM 714 N N . LEU A 1 88 ? 14.509 -7.475 -4.416 1.00 86.00 88 LEU A N 1
ATOM 715 C CA . LEU A 1 88 ? 13.723 -8.673 -4.117 1.00 86.00 88 LEU A CA 1
ATOM 716 C C . LEU A 1 88 ? 13.963 -9.075 -2.662 1.00 86.00 88 LEU A C 1
ATOM 718 O O . LEU A 1 88 ? 15.108 -9.120 -2.208 1.00 86.00 88 LEU A O 1
ATOM 722 N N . THR A 1 89 ? 12.887 -9.351 -1.936 1.00 83.69 89 THR A N 1
ATOM 723 C CA . THR A 1 89 ? 12.950 -9.740 -0.527 1.00 83.69 89 THR A CA 1
ATOM 724 C C . THR A 1 89 ? 12.704 -11.237 -0.379 1.00 83.69 89 THR A C 1
ATOM 726 O O . THR A 1 89 ? 12.124 -11.855 -1.277 1.00 83.69 89 THR A O 1
ATOM 729 N N . PRO A 1 90 ? 13.121 -11.861 0.737 1.00 82.25 90 PRO A N 1
ATOM 730 C CA . PRO A 1 90 ? 12.697 -13.220 1.039 1.00 82.25 90 PRO A CA 1
ATOM 731 C C . PRO A 1 90 ? 11.165 -13.325 0.976 1.00 82.25 90 PRO A C 1
ATOM 733 O O . PRO A 1 90 ? 10.493 -12.381 1.403 1.00 82.25 90 PRO A O 1
ATOM 736 N N . PRO A 1 91 ? 10.608 -14.444 0.476 1.00 79.81 91 PRO A N 1
ATOM 737 C CA . PRO A 1 91 ? 9.167 -14.628 0.432 1.00 79.81 91 PRO A CA 1
ATOM 738 C C . PRO A 1 91 ? 8.545 -14.462 1.817 1.00 79.81 91 PRO A C 1
ATOM 740 O O . PRO A 1 91 ? 9.043 -15.047 2.781 1.00 79.81 91 PRO A O 1
ATOM 743 N N . ALA A 1 92 ? 7.411 -13.772 1.921 1.00 76.25 92 ALA A N 1
ATOM 744 C CA . ALA A 1 92 ? 6.706 -13.575 3.191 1.00 76.25 92 ALA A CA 1
ATOM 745 C C . ALA A 1 92 ? 6.314 -14.883 3.908 1.00 76.25 92 ALA A C 1
ATOM 747 O O . ALA A 1 92 ? 6.000 -14.871 5.088 1.00 76.25 92 ALA A O 1
ATOM 748 N N . GLN A 1 93 ? 6.303 -16.020 3.202 1.00 70.88 93 GLN A N 1
ATOM 749 C CA . GLN A 1 93 ? 6.076 -17.348 3.790 1.00 70.88 93 GLN A CA 1
ATOM 750 C C . GLN A 1 93 ? 7.327 -17.940 4.456 1.00 70.88 93 GLN A C 1
ATOM 752 O O . GLN A 1 93 ? 7.204 -18.849 5.274 1.00 70.88 93 GLN A O 1
ATOM 757 N N . ALA A 1 94 ? 8.510 -17.471 4.055 1.00 67.75 94 ALA A N 1
ATOM 758 C CA . ALA A 1 94 ? 9.805 -17.870 4.596 1.00 67.75 94 ALA A CA 1
ATOM 759 C C . ALA A 1 94 ? 10.242 -16.967 5.759 1.00 67.75 94 ALA A C 1
ATOM 761 O O . ALA A 1 94 ? 10.996 -17.401 6.623 1.00 67.75 94 ALA A O 1
ATOM 762 N N . VAL A 1 95 ? 9.752 -15.726 5.797 1.00 65.38 95 VAL A N 1
ATOM 763 C CA . VAL A 1 95 ? 9.795 -14.874 6.988 1.00 65.38 95 VAL A CA 1
ATOM 764 C C . VAL A 1 95 ? 8.702 -15.386 7.924 1.00 65.38 95 VAL A C 1
ATOM 766 O O . VAL A 1 95 ? 7.580 -15.602 7.473 1.00 65.38 95 VAL A O 1
ATOM 769 N N . ALA A 1 96 ? 9.025 -15.696 9.179 1.00 56.19 96 ALA A N 1
ATOM 770 C CA . ALA A 1 96 ? 8.089 -16.388 10.060 1.00 56.19 96 ALA A CA 1
ATOM 771 C C . ALA A 1 96 ? 6.704 -15.731 10.109 1.00 56.19 96 ALA A C 1
ATOM 773 O O . ALA A 1 96 ? 6.552 -14.513 10.011 1.00 56.19 96 ALA A O 1
ATOM 774 N N . ARG A 1 97 ? 5.675 -16.567 10.278 1.00 61.81 97 ARG A N 1
ATOM 775 C CA . ARG A 1 97 ? 4.328 -16.075 10.561 1.00 61.81 97 ARG A CA 1
ATOM 776 C C . ARG A 1 97 ? 4.366 -15.401 11.919 1.00 61.81 97 ARG A C 1
ATOM 778 O O . ARG A 1 97 ? 4.753 -16.057 12.884 1.00 61.81 97 ARG A O 1
ATOM 785 N N . PHE A 1 98 ? 3.929 -14.146 11.977 1.00 59.34 98 PHE A N 1
ATOM 786 C CA . PHE A 1 98 ? 3.716 -13.468 13.248 1.00 59.34 98 PHE A CA 1
ATOM 787 C C . PHE A 1 98 ? 2.754 -14.329 14.073 1.00 59.34 98 PHE A C 1
ATOM 789 O O . PHE A 1 98 ? 1.589 -14.491 13.694 1.00 59.34 98 PHE A O 1
ATOM 796 N N . ARG A 1 99 ? 3.263 -14.965 15.132 1.00 59.34 99 ARG A N 1
ATOM 797 C CA . ARG A 1 99 ? 2.438 -15.750 16.054 1.00 59.34 99 ARG A CA 1
ATOM 798 C C . ARG A 1 99 ? 1.867 -14.812 17.096 1.00 59.34 99 ARG A C 1
ATOM 800 O O . ARG A 1 99 ? 2.530 -13.860 17.505 1.00 59.34 99 ARG A O 1
ATOM 807 N N . ASP A 1 100 ? 0.641 -15.086 17.517 1.00 57.56 100 ASP A N 1
ATOM 808 C CA . ASP A 1 100 ? 0.062 -14.375 18.647 1.00 57.56 100 ASP A CA 1
ATOM 809 C C . ASP A 1 100 ? 0.992 -14.561 19.866 1.00 57.56 100 ASP A C 1
ATOM 811 O O . ASP A 1 100 ? 1.385 -15.697 20.155 1.00 57.56 100 ASP A O 1
ATOM 815 N N . PRO A 1 101 ? 1.397 -13.487 20.571 1.00 57.12 101 PRO A N 1
ATOM 816 C CA . PRO A 1 101 ? 2.222 -13.601 21.770 1.00 57.12 101 PRO A CA 1
ATOM 817 C C . PRO A 1 101 ? 1.655 -14.581 22.809 1.00 57.12 101 PRO A C 1
ATOM 819 O O . PRO A 1 101 ? 2.435 -15.225 23.508 1.00 57.12 101 PRO A O 1
ATOM 822 N N . SER A 1 102 ? 0.329 -14.746 22.873 1.00 57.06 102 SER A N 1
ATOM 823 C CA . SER A 1 102 ? -0.337 -15.709 23.762 1.00 57.06 102 SER A CA 1
ATOM 824 C C . SER A 1 102 ? -0.072 -17.179 23.404 1.00 57.06 102 SER A C 1
ATOM 826 O O . SER A 1 102 ? -0.133 -18.043 24.275 1.00 57.06 102 SER A O 1
ATOM 828 N N . GLU A 1 103 ? 0.309 -17.495 22.160 1.00 60.31 103 GLU A N 1
ATOM 829 C CA . GLU A 1 103 ? 0.683 -18.858 21.751 1.00 60.31 103 GLU A CA 1
ATOM 830 C C . GLU A 1 103 ? 2.094 -19.262 22.225 1.00 60.31 103 GLU A C 1
ATOM 832 O O . GLU A 1 103 ? 2.469 -20.433 22.122 1.00 60.31 103 GLU A O 1
ATOM 837 N N . ARG A 1 104 ? 2.894 -18.322 22.756 1.00 55.09 104 ARG A N 1
ATOM 838 C CA . ARG A 1 104 ? 4.267 -18.591 23.224 1.00 55.09 104 ARG A CA 1
ATOM 839 C C . ARG A 1 104 ? 4.332 -19.323 24.557 1.00 55.09 104 ARG A C 1
ATOM 841 O O . ARG A 1 104 ? 5.284 -20.068 24.769 1.00 55.09 104 ARG A O 1
ATOM 848 N N . GLU A 1 105 ? 3.340 -19.153 25.430 1.00 51.66 105 GLU A N 1
ATOM 849 C CA . GLU A 1 105 ? 3.379 -19.695 26.799 1.00 51.66 105 GLU A CA 1
ATOM 850 C C . GLU A 1 105 ? 3.330 -21.235 26.862 1.00 51.66 105 GLU A C 1
ATOM 852 O O . GLU A 1 105 ? 3.571 -21.815 27.916 1.00 51.66 105 GLU A O 1
ATOM 857 N N . ASN A 1 106 ? 3.094 -21.920 25.736 1.00 49.97 106 ASN A N 1
ATOM 858 C CA . ASN A 1 106 ? 3.015 -23.383 25.668 1.00 49.97 106 ASN A CA 1
ATOM 859 C C . ASN A 1 106 ? 4.263 -24.079 25.095 1.00 49.97 106 ASN A C 1
ATOM 861 O O . ASN A 1 106 ? 4.251 -25.300 24.926 1.00 49.97 106 ASN A O 1
ATOM 865 N N . ILE A 1 107 ? 5.343 -23.354 24.791 1.00 50.03 107 ILE A N 1
ATOM 866 C CA . ILE A 1 107 ? 6.608 -23.975 24.373 1.00 50.03 107 ILE A CA 1
ATOM 867 C C . ILE A 1 107 ? 7.527 -24.027 25.592 1.00 50.03 107 ILE A C 1
ATOM 869 O O . ILE A 1 107 ? 8.093 -23.015 25.994 1.00 50.03 107 ILE A O 1
ATOM 873 N N . SER A 1 108 ? 7.662 -25.210 26.195 1.00 43.19 108 SER A N 1
ATOM 874 C CA . SER A 1 108 ? 8.567 -25.425 27.325 1.00 43.19 108 SER A CA 1
ATOM 875 C C . SER A 1 108 ? 9.996 -25.012 26.959 1.00 43.19 108 SER A C 1
ATOM 877 O O . SER A 1 108 ? 10.524 -25.423 25.924 1.00 43.19 108 SER A O 1
ATOM 879 N N . GLU A 1 109 ? 10.647 -24.252 27.842 1.00 47.50 109 GLU A N 1
ATOM 880 C CA . GLU A 1 109 ? 12.026 -23.746 27.704 1.00 47.50 109 GLU A CA 1
ATOM 881 C C . GLU A 1 109 ? 13.094 -24.848 27.498 1.00 47.50 109 GLU A C 1
ATOM 883 O O . GLU A 1 109 ? 14.248 -24.557 27.199 1.00 47.50 109 GLU A O 1
ATOM 888 N N . SER A 1 110 ? 12.723 -26.129 27.581 1.00 43.25 110 SER A N 1
ATOM 889 C CA . SER A 1 110 ? 13.613 -27.291 27.489 1.00 43.25 110 SER A CA 1
ATOM 890 C C . SER A 1 110 ? 14.192 -27.600 26.099 1.00 43.25 110 SER A C 1
ATOM 892 O O . SER A 1 110 ? 14.938 -28.566 25.977 1.00 43.25 110 SER A O 1
ATOM 894 N N . ASN A 1 111 ? 13.888 -26.818 25.057 1.00 41.00 111 ASN A N 1
ATOM 895 C CA . ASN A 1 111 ? 14.436 -27.023 23.704 1.00 41.00 111 ASN A CA 1
ATOM 896 C C . ASN A 1 111 ? 15.528 -26.010 23.298 1.00 41.00 111 ASN A C 1
ATOM 898 O O . ASN A 1 111 ? 15.968 -26.031 22.149 1.00 41.00 111 ASN A O 1
ATOM 902 N N . PHE A 1 112 ? 15.971 -25.128 24.204 1.00 40.00 112 PHE A N 1
ATOM 903 C CA . PHE A 1 112 ? 16.968 -24.092 23.886 1.00 40.00 112 PHE A CA 1
ATOM 904 C C . PHE A 1 112 ? 18.435 -24.501 24.090 1.00 40.00 112 PHE A C 1
ATOM 906 O O . PHE A 1 112 ? 19.324 -23.803 23.603 1.00 40.00 112 PHE A O 1
ATOM 913 N N . ASP A 1 113 ? 18.700 -25.652 24.705 1.00 37.06 113 ASP A N 1
ATOM 914 C CA . ASP A 1 113 ? 20.055 -26.179 24.864 1.00 37.06 113 ASP A CA 1
ATOM 915 C C . ASP A 1 113 ? 20.330 -27.258 23.817 1.00 37.06 113 ASP A C 1
ATOM 917 O O . ASP A 1 113 ? 20.064 -28.428 24.053 1.00 37.06 113 ASP A O 1
ATOM 921 N N . ILE A 1 114 ? 20.835 -26.859 22.647 1.00 39.75 114 ILE A N 1
ATOM 922 C CA . ILE A 1 114 ? 21.793 -27.597 21.801 1.00 39.75 114 ILE A CA 1
ATOM 923 C C . ILE A 1 114 ? 22.170 -26.670 20.627 1.00 39.75 114 ILE A C 1
ATOM 925 O O . ILE A 1 114 ? 21.342 -25.961 20.063 1.00 39.75 114 ILE A O 1
ATOM 929 N N . VAL A 1 115 ? 23.444 -26.734 20.231 1.00 34.81 115 VAL A N 1
ATOM 930 C CA . VAL A 1 115 ? 24.135 -26.028 19.131 1.00 34.81 115 VAL A CA 1
ATOM 931 C C . VAL A 1 115 ? 24.937 -24.790 19.553 1.00 34.81 115 VAL A C 1
ATOM 933 O O . VAL A 1 115 ? 24.734 -23.671 19.083 1.00 34.81 115 VAL A O 1
ATOM 936 N N . GLU A 1 116 ? 25.977 -25.051 20.344 1.00 40.25 116 GLU A N 1
ATOM 937 C CA . GLU A 1 116 ? 27.232 -24.308 20.263 1.00 40.25 116 GLU A CA 1
ATOM 938 C C . GLU A 1 116 ? 28.045 -24.798 19.039 1.00 40.25 116 GLU A C 1
ATOM 940 O O . GLU A 1 116 ? 28.171 -25.998 18.801 1.00 40.25 116 GLU A O 1
ATOM 945 N N . LYS A 1 117 ? 28.622 -23.850 18.288 1.00 38.41 117 LYS A N 1
ATOM 946 C CA . LYS A 1 117 ? 29.691 -24.006 17.275 1.00 38.41 117 LYS A CA 1
ATOM 947 C C . LYS A 1 117 ? 29.393 -24.819 16.004 1.00 38.41 117 LYS A C 1
ATOM 949 O O . LYS A 1 117 ? 29.788 -25.973 15.875 1.00 38.41 117 LYS A O 1
ATOM 954 N N . ARG A 1 118 ? 28.927 -24.121 14.961 1.00 34.44 118 ARG A N 1
ATOM 955 C CA . ARG A 1 118 ? 29.461 -24.288 13.593 1.00 34.44 118 ARG A CA 1
ATOM 956 C C . ARG A 1 118 ? 29.534 -22.932 12.894 1.00 34.44 118 ARG A C 1
ATOM 958 O O . ARG A 1 118 ? 28.512 -22.327 12.592 1.00 34.44 118 ARG A O 1
ATOM 965 N N . GLU A 1 119 ? 30.753 -22.464 12.651 1.00 38.75 119 GLU A N 1
ATOM 966 C CA . GLU A 1 119 ? 31.024 -21.400 11.690 1.00 38.75 119 GLU A CA 1
ATOM 967 C C . GLU A 1 119 ? 30.806 -21.975 10.285 1.00 38.75 119 GLU A C 1
ATOM 969 O O . GLU A 1 119 ? 31.535 -22.864 9.850 1.00 38.75 119 GLU A O 1
ATOM 974 N N . SER A 1 120 ? 29.783 -21.500 9.576 1.00 39.50 120 SER A N 1
ATOM 975 C CA . SER A 1 120 ? 29.658 -21.723 8.136 1.00 39.50 120 SER A CA 1
ATOM 976 C C . SER A 1 120 ? 29.360 -20.397 7.451 1.00 39.50 120 SER A C 1
ATOM 978 O O . SER A 1 120 ? 28.262 -19.851 7.556 1.00 39.50 120 SER A O 1
ATOM 980 N N . THR A 1 121 ? 30.360 -19.878 6.751 1.00 38.81 121 THR A N 1
ATOM 981 C CA . THR A 1 121 ? 30.258 -18.783 5.791 1.00 38.81 121 THR A CA 1
ATOM 982 C C . THR A 1 121 ? 29.488 -19.264 4.561 1.00 38.81 121 THR A C 1
ATOM 984 O O . THR A 1 121 ? 30.066 -19.801 3.621 1.00 38.81 121 THR A O 1
ATOM 987 N N . ILE A 1 122 ? 28.166 -19.089 4.562 1.00 36.62 122 ILE A N 1
ATOM 988 C CA . ILE A 1 122 ? 27.349 -19.275 3.357 1.00 36.62 122 ILE A CA 1
ATOM 989 C C . ILE A 1 122 ? 27.217 -17.911 2.660 1.00 36.62 122 ILE A C 1
ATOM 991 O O . ILE A 1 122 ? 26.764 -16.955 3.293 1.00 36.62 122 ILE A O 1
ATOM 995 N N . PRO A 1 123 ? 27.600 -17.778 1.376 1.00 32.44 123 PRO A N 1
ATOM 996 C CA . PRO A 1 123 ? 27.413 -16.542 0.629 1.00 32.44 123 PRO A CA 1
ATOM 997 C C . PRO A 1 123 ? 25.924 -16.238 0.422 1.00 32.44 123 PRO A C 1
ATOM 999 O O . PRO A 1 123 ? 25.144 -17.105 0.021 1.00 32.44 123 PRO A O 1
ATOM 1002 N N . VAL A 1 124 ? 25.566 -14.964 0.600 1.00 39.41 124 VAL A N 1
ATOM 1003 C CA . VAL A 1 124 ? 24.222 -14.361 0.458 1.00 39.41 124 VAL A CA 1
ATOM 1004 C C . VAL A 1 124 ? 23.593 -14.556 -0.945 1.00 39.41 124 VAL A C 1
ATOM 1006 O O . VAL A 1 124 ? 22.423 -14.259 -1.156 1.00 39.41 124 VAL A O 1
ATOM 1009 N N . ALA A 1 125 ? 24.319 -15.129 -1.909 1.00 31.44 125 ALA A N 1
ATOM 1010 C CA . ALA A 1 125 ? 23.871 -15.346 -3.288 1.00 31.44 125 ALA A CA 1
ATOM 1011 C C . ALA A 1 125 ? 23.030 -16.625 -3.527 1.00 31.44 125 ALA A C 1
ATOM 1013 O O . ALA A 1 125 ? 22.681 -16.922 -4.667 1.00 31.44 125 ALA A O 1
ATOM 1014 N N . SER A 1 126 ? 22.698 -17.406 -2.496 1.00 34.00 126 SER A N 1
ATOM 1015 C CA . SER A 1 126 ? 22.113 -18.751 -2.662 1.00 34.00 126 SER A CA 1
ATOM 1016 C C . SER A 1 126 ? 20.577 -18.812 -2.768 1.00 34.00 126 SER A C 1
ATOM 1018 O O . SER A 1 126 ? 20.029 -19.893 -2.962 1.00 34.00 126 SER A O 1
ATOM 1020 N N . TYR A 1 127 ? 19.861 -17.684 -2.752 1.00 38.69 127 TYR A N 1
ATOM 1021 C CA . TYR A 1 127 ? 18.388 -17.680 -2.831 1.00 38.69 127 TYR A CA 1
ATOM 1022 C C . TYR A 1 127 ? 17.798 -17.839 -4.248 1.00 38.69 127 TYR A C 1
ATOM 1024 O O . TYR A 1 127 ? 16.578 -17.841 -4.394 1.00 38.69 127 TYR A O 1
ATOM 1032 N N . LEU A 1 128 ? 18.621 -17.983 -5.297 1.00 31.83 128 LEU A N 1
ATOM 1033 C CA . LEU A 1 128 ? 18.153 -17.952 -6.696 1.00 31.83 128 LEU A CA 1
ATOM 1034 C C . LEU A 1 128 ? 18.208 -19.273 -7.475 1.00 31.83 128 LEU A C 1
ATOM 1036 O O . LEU A 1 128 ? 17.853 -19.276 -8.650 1.00 31.83 128 LEU A O 1
ATOM 1040 N N . LEU A 1 129 ? 18.576 -20.406 -6.874 1.00 29.48 129 LEU A N 1
ATOM 1041 C CA . LEU A 1 129 ? 18.541 -21.688 -7.587 1.00 29.48 129 LEU A CA 1
ATOM 1042 C C . LEU A 1 129 ? 17.748 -22.728 -6.804 1.00 29.48 129 LEU A C 1
ATOM 1044 O O . LEU A 1 129 ? 18.254 -23.386 -5.898 1.00 29.48 129 LEU A O 1
ATOM 1048 N N . GLY A 1 130 ? 16.483 -22.886 -7.200 1.00 33.72 130 GLY A N 1
ATOM 1049 C CA . GLY A 1 130 ? 15.680 -24.038 -6.825 1.00 33.72 130 GLY A CA 1
ATOM 1050 C C . GLY A 1 130 ? 16.383 -25.314 -7.273 1.00 33.72 130 GLY A C 1
ATOM 1051 O O . GLY A 1 130 ? 16.525 -25.568 -8.466 1.00 33.72 130 GLY A O 1
ATOM 1052 N N . SER A 1 131 ? 16.819 -26.115 -6.309 1.00 31.48 131 SER A N 1
ATOM 1053 C CA . SER A 1 131 ? 17.200 -27.502 -6.537 1.00 31.48 131 SER A CA 1
ATOM 1054 C C . SER A 1 131 ? 16.200 -28.379 -5.801 1.00 31.48 131 SER A C 1
ATOM 1056 O O . SER A 1 131 ? 16.027 -28.308 -4.587 1.00 31.48 131 SER A O 1
ATOM 1058 N N . SER A 1 132 ? 15.468 -29.155 -6.594 1.00 41.78 132 SER A N 1
ATOM 1059 C CA . SER A 1 132 ? 14.575 -30.194 -6.123 1.00 41.78 132 SER A CA 1
ATOM 1060 C C . SER A 1 132 ? 15.396 -31.327 -5.518 1.00 41.78 132 SER A C 1
ATOM 1062 O O . SER A 1 132 ? 16.133 -32.006 -6.232 1.00 41.78 132 SER A O 1
ATOM 1064 N N . SER A 1 133 ? 15.195 -31.599 -4.240 1.00 34.34 133 SER A N 1
ATOM 1065 C CA . SER A 1 133 ? 15.292 -32.956 -3.718 1.00 34.34 133 SER A CA 1
ATOM 1066 C C . SER A 1 133 ? 14.396 -33.045 -2.495 1.00 34.34 133 SER A C 1
ATOM 1068 O O . SER A 1 133 ? 14.633 -32.390 -1.481 1.00 34.34 133 SER A O 1
ATOM 1070 N N . ALA A 1 134 ? 13.323 -33.811 -2.657 1.00 47.09 134 ALA A N 1
ATOM 1071 C CA . ALA A 1 134 ? 12.521 -34.326 -1.568 1.00 47.09 134 ALA A CA 1
ATOM 1072 C C . ALA A 1 134 ? 13.401 -35.155 -0.618 1.00 47.09 134 ALA A C 1
ATOM 1074 O O . ALA A 1 134 ? 14.429 -35.684 -1.034 1.00 47.09 134 ALA A O 1
ATOM 1075 N N . GLU A 1 135 ? 12.930 -35.281 0.622 1.00 44.88 135 GLU A N 1
ATOM 1076 C CA . GLU A 1 135 ? 13.505 -36.078 1.714 1.00 44.88 135 GLU A CA 1
ATOM 1077 C C . GLU A 1 135 ? 14.658 -35.422 2.484 1.00 44.88 135 GLU A C 1
ATOM 1079 O O . GLU A 1 135 ? 15.818 -35.800 2.376 1.00 44.88 135 GLU A O 1
ATOM 1084 N N . MET A 1 136 ? 14.314 -34.482 3.366 1.00 38.38 136 MET A N 1
ATOM 1085 C CA . MET A 1 136 ? 14.925 -34.399 4.696 1.00 38.38 136 MET A CA 1
ATOM 1086 C C . MET A 1 136 ? 13.989 -33.630 5.637 1.00 38.38 136 MET A C 1
ATOM 1088 O O . MET A 1 136 ? 13.286 -32.721 5.201 1.00 38.38 136 MET A O 1
ATOM 1092 N N . GLY A 1 137 ? 13.925 -34.081 6.894 1.00 35.88 137 GLY A N 1
ATOM 1093 C CA . GLY A 1 137 ? 12.947 -33.672 7.906 1.00 35.88 137 GLY A CA 1
ATOM 1094 C C . GLY A 1 137 ? 12.841 -32.165 8.130 1.00 35.88 137 GLY A C 1
ATOM 1095 O O . GLY A 1 137 ? 13.729 -31.411 7.745 1.00 35.88 137 GLY A O 1
ATOM 1096 N N . GLU A 1 138 ? 11.731 -31.758 8.751 1.00 38.62 138 GLU A N 1
ATOM 1097 C CA . GLU A 1 138 ? 11.368 -30.379 9.097 1.00 38.62 138 GLU A CA 1
ATOM 1098 C C . GLU A 1 138 ? 12.554 -29.568 9.645 1.00 38.62 138 GLU A C 1
ATOM 1100 O O . GLU A 1 138 ? 12.808 -29.499 10.846 1.00 38.62 138 GLU A O 1
ATOM 1105 N N . VAL A 1 139 ? 13.285 -28.908 8.747 1.00 35.88 139 VAL A N 1
ATOM 1106 C CA . VAL A 1 139 ? 14.189 -27.827 9.114 1.00 35.88 139 VAL A CA 1
ATOM 1107 C C . VAL A 1 139 ? 13.297 -26.623 9.356 1.00 35.88 139 VAL A C 1
ATOM 1109 O O . VAL A 1 139 ? 12.771 -26.018 8.422 1.00 35.88 139 VAL A O 1
ATOM 1112 N N . ILE A 1 140 ? 13.082 -26.309 10.629 1.00 40.22 140 ILE A N 1
ATOM 1113 C CA . ILE A 1 140 ? 12.289 -25.154 11.031 1.00 40.22 140 ILE A CA 1
ATOM 1114 C C . ILE A 1 140 ? 12.974 -23.881 10.483 1.00 40.22 140 ILE A C 1
ATOM 1116 O O . ILE A 1 140 ? 14.149 -23.658 10.785 1.00 40.22 140 ILE A O 1
ATOM 1120 N N . PRO A 1 141 ? 12.294 -23.024 9.696 1.00 43.34 141 PRO A N 1
ATOM 1121 C CA . PRO A 1 141 ? 12.919 -21.896 8.993 1.00 43.34 141 PRO A CA 1
ATOM 1122 C C . PRO A 1 141 ? 13.294 -20.692 9.892 1.00 43.34 141 PRO A C 1
ATOM 1124 O O . PRO A 1 141 ? 13.512 -19.595 9.385 1.00 43.34 141 PRO A O 1
ATOM 1127 N N . HIS A 1 142 ? 13.447 -20.871 11.211 1.00 43.59 142 HIS A N 1
ATOM 1128 C CA . HIS A 1 142 ? 13.673 -19.805 12.213 1.00 43.59 142 HIS A CA 1
ATOM 1129 C C . HIS A 1 142 ? 15.073 -19.147 12.200 1.00 43.59 142 HIS A C 1
ATOM 1131 O O . HIS A 1 142 ? 15.508 -18.572 13.195 1.00 43.59 142 HIS A O 1
ATOM 1137 N N . ARG A 1 143 ? 15.842 -19.234 11.107 1.00 47.44 143 ARG A N 1
ATOM 1138 C CA . ARG A 1 143 ? 17.222 -18.692 11.049 1.00 47.44 143 ARG A CA 1
ATOM 1139 C C . ARG A 1 143 ? 17.531 -17.801 9.849 1.00 47.44 143 ARG A C 1
ATOM 1141 O O . ARG A 1 143 ? 18.695 -17.484 9.618 1.00 47.44 143 ARG A O 1
ATOM 1148 N N . LEU A 1 144 ? 16.523 -17.361 9.098 1.00 48.09 144 LEU A N 1
ATOM 1149 C CA . LEU A 1 144 ? 16.754 -16.496 7.931 1.00 48.09 144 LEU A CA 1
ATOM 1150 C C . LEU A 1 144 ? 17.094 -15.041 8.297 1.00 48.09 144 LEU A C 1
ATOM 1152 O O . LEU A 1 144 ? 17.693 -14.328 7.494 1.00 48.09 144 LEU A O 1
ATOM 1156 N N . LEU A 1 145 ? 16.773 -14.601 9.515 1.00 50.34 145 LEU A N 1
ATOM 1157 C CA . LEU A 1 145 ? 17.110 -13.268 10.010 1.00 50.34 145 LEU A CA 1
ATOM 1158 C C . LEU A 1 145 ? 18.352 -13.381 10.898 1.00 50.34 145 LEU A C 1
ATOM 1160 O O . LEU A 1 145 ? 18.248 -13.742 12.066 1.00 50.34 145 LEU A O 1
ATOM 1164 N N . GLY A 1 146 ? 19.538 -13.120 10.343 1.00 47.84 146 GLY A N 1
ATOM 1165 C CA . GLY A 1 146 ? 20.804 -13.222 11.074 1.00 47.84 146 GLY A CA 1
ATOM 1166 C C . GLY A 1 146 ? 20.802 -12.529 12.452 1.00 47.84 146 GLY A C 1
ATOM 1167 O O . GLY A 1 146 ? 20.035 -11.600 12.729 1.00 47.84 146 GLY A O 1
ATOM 1168 N N . ASN A 1 147 ? 21.714 -12.955 13.332 1.00 51.50 147 ASN A N 1
ATOM 1169 C CA . ASN A 1 147 ? 21.775 -12.481 14.725 1.00 51.50 147 ASN A CA 1
ATOM 1170 C C . ASN A 1 147 ? 22.138 -10.989 14.864 1.00 51.50 147 ASN A C 1
ATOM 1172 O O . ASN A 1 147 ? 21.963 -10.408 15.932 1.00 51.50 147 ASN A O 1
ATOM 1176 N N . ARG A 1 148 ? 22.647 -10.350 13.804 1.00 55.56 148 ARG A N 1
ATOM 1177 C CA . ARG A 1 148 ? 23.003 -8.926 13.782 1.00 55.56 148 ARG A CA 1
ATOM 1178 C C . ARG A 1 148 ? 21.986 -8.156 12.951 1.00 55.56 148 ARG A C 1
ATOM 1180 O O . ARG A 1 148 ? 21.759 -8.500 11.799 1.00 55.56 148 ARG A O 1
ATOM 1187 N N . VAL A 1 149 ? 21.449 -7.072 13.511 1.00 57.50 149 VAL A N 1
ATOM 1188 C CA . VAL A 1 149 ? 20.431 -6.206 12.877 1.00 57.50 149 VAL A CA 1
ATOM 1189 C C . VAL A 1 149 ? 20.826 -5.776 11.457 1.00 57.50 149 VAL A C 1
ATOM 1191 O O . VAL A 1 149 ? 19.997 -5.801 10.559 1.00 57.50 149 VAL A O 1
ATOM 1194 N N . ARG A 1 150 ? 22.107 -5.454 11.239 1.00 59.19 150 ARG A N 1
ATOM 1195 C CA . ARG A 1 150 ? 22.649 -5.023 9.938 1.00 59.19 150 ARG A CA 1
ATOM 1196 C C . ARG A 1 150 ? 22.701 -6.107 8.854 1.00 59.19 150 ARG A C 1
ATOM 1198 O O . ARG A 1 150 ? 22.811 -5.768 7.686 1.00 59.19 150 ARG A O 1
ATOM 1205 N N . ASP A 1 151 ? 22.653 -7.379 9.245 1.00 59.75 151 ASP A N 1
ATOM 1206 C CA . ASP A 1 151 ? 22.769 -8.524 8.334 1.00 59.75 151 ASP A CA 1
ATOM 1207 C C . ASP A 1 151 ? 21.386 -9.139 8.031 1.00 59.75 151 ASP A C 1
ATOM 1209 O O . ASP A 1 151 ? 21.292 -10.185 7.387 1.00 59.75 151 ASP A O 1
ATOM 1213 N N . ARG A 1 152 ? 20.297 -8.524 8.521 1.00 65.38 152 ARG A N 1
ATOM 1214 C CA . ARG A 1 152 ? 18.934 -9.017 8.303 1.00 65.38 152 ARG A CA 1
ATOM 1215 C C . ARG A 1 152 ? 18.430 -8.584 6.927 1.00 65.38 152 ARG A C 1
ATOM 1217 O O . ARG A 1 152 ? 18.533 -7.403 6.592 1.00 65.38 152 ARG A O 1
ATOM 1224 N N . PRO A 1 153 ? 17.876 -9.509 6.126 1.00 69.06 153 PRO A N 1
ATOM 1225 C CA . PRO A 1 153 ? 17.281 -9.144 4.854 1.00 69.06 153 PRO A CA 1
ATOM 1226 C C . PRO A 1 153 ? 16.075 -8.234 5.095 1.00 69.06 153 PRO A C 1
ATOM 1228 O O . PRO A 1 153 ? 15.263 -8.484 5.986 1.00 69.06 153 PRO A O 1
ATOM 1231 N N . MET A 1 154 ? 15.950 -7.183 4.287 1.00 80.62 154 MET A N 1
ATOM 1232 C CA . MET A 1 154 ? 14.734 -6.376 4.276 1.00 80.62 154 MET A CA 1
ATOM 1233 C C . MET A 1 154 ? 13.555 -7.238 3.823 1.00 80.62 154 MET A C 1
ATOM 1235 O O . MET A 1 154 ? 13.707 -8.087 2.943 1.00 80.62 154 MET A O 1
ATOM 1239 N N . VAL A 1 155 ? 12.382 -6.993 4.399 1.00 85.38 155 VAL A N 1
ATOM 1240 C CA . VAL A 1 155 ? 11.144 -7.706 4.077 1.00 85.38 155 VAL A CA 1
ATOM 1241 C C . VAL A 1 155 ? 10.146 -6.710 3.508 1.00 85.38 155 VAL A C 1
ATOM 1243 O O . VAL A 1 155 ? 9.931 -5.651 4.095 1.00 85.38 155 VAL A O 1
ATOM 1246 N N . ALA A 1 156 ? 9.553 -7.034 2.360 1.00 90.19 156 ALA A N 1
ATOM 1247 C CA . ALA A 1 156 ? 8.570 -6.168 1.725 1.00 90.19 156 ALA A CA 1
ATOM 1248 C C . ALA A 1 156 ? 7.223 -6.224 2.454 1.00 90.19 156 ALA A C 1
ATOM 1250 O O . ALA A 1 156 ? 6.632 -5.195 2.777 1.00 90.19 156 ALA A O 1
ATOM 1251 N N . PHE A 1 157 ? 6.762 -7.431 2.777 1.00 93.25 157 PHE A N 1
ATOM 1252 C CA . PHE A 1 157 ? 5.528 -7.628 3.521 1.00 93.25 157 PHE A CA 1
ATOM 1253 C C . PHE A 1 157 ? 5.584 -8.882 4.394 1.00 93.25 157 PHE A C 1
ATOM 1255 O O . PHE A 1 157 ? 6.368 -9.798 4.153 1.00 93.25 157 PHE A O 1
ATOM 1262 N N . VAL A 1 158 ? 4.725 -8.918 5.407 1.00 91.12 158 VAL A N 1
ATOM 1263 C CA . VAL A 1 158 ? 4.551 -10.043 6.325 1.00 91.12 158 VAL A CA 1
ATOM 1264 C C . VAL A 1 158 ? 3.078 -10.423 6.336 1.00 91.12 158 VAL A C 1
ATOM 1266 O O . VAL A 1 158 ? 2.198 -9.565 6.429 1.00 91.12 158 VAL A O 1
ATOM 1269 N N . GLN A 1 159 ? 2.801 -11.722 6.233 1.00 91.94 159 GLN A N 1
ATOM 1270 C CA . GLN A 1 159 ? 1.454 -12.236 6.439 1.00 91.94 159 GLN A CA 1
ATOM 1271 C C . GLN A 1 159 ? 1.186 -12.321 7.946 1.00 91.94 159 GLN A C 1
ATOM 1273 O O . GLN A 1 159 ? 1.903 -13.010 8.672 1.00 91.94 159 GLN A O 1
ATOM 1278 N N . CYS A 1 160 ? 0.154 -11.622 8.402 1.00 92.12 160 CYS A N 1
ATOM 1279 C CA . CYS A 1 160 ? -0.258 -11.598 9.798 1.00 92.12 160 CYS A CA 1
ATOM 1280 C C . CYS A 1 160 ? -1.333 -12.676 10.053 1.00 92.12 160 CYS A C 1
ATOM 1282 O O . CYS A 1 160 ? -1.411 -13.707 9.372 1.00 92.12 160 CYS A O 1
ATOM 1284 N N . ASN A 1 161 ? -2.171 -12.433 11.055 1.00 92.00 161 ASN A N 1
ATOM 1285 C CA . ASN A 1 161 ? -3.341 -13.223 11.408 1.00 92.00 161 ASN A CA 1
ATOM 1286 C C . ASN A 1 161 ? -4.493 -13.078 10.395 1.00 92.00 161 ASN A C 1
ATOM 1288 O O . ASN A 1 161 ? -4.449 -12.329 9.415 1.00 92.00 161 ASN A O 1
ATOM 1292 N N . ARG A 1 162 ? -5.552 -13.854 10.633 1.00 95.88 162 ARG A N 1
ATOM 1293 C CA . ARG A 1 162 ? -6.845 -13.637 9.991 1.00 95.88 162 ARG A CA 1
ATOM 1294 C C . ARG A 1 162 ? -7.683 -12.690 10.831 1.00 95.88 162 ARG A C 1
ATOM 1296 O O . ARG A 1 162 ? -7.645 -12.766 12.052 1.00 95.88 162 ARG A O 1
ATOM 1303 N N . VAL A 1 163 ? -8.454 -11.851 10.158 1.00 97.50 163 VAL A N 1
ATOM 1304 C CA . VAL A 1 163 ? -9.347 -10.885 10.786 1.00 97.50 163 VAL A CA 1
ATOM 1305 C C . VAL A 1 163 ? -10.780 -11.060 10.310 1.00 97.50 163 VAL A C 1
ATOM 1307 O O . VAL A 1 163 ? -11.035 -11.450 9.166 1.00 97.50 163 VAL A O 1
ATOM 1310 N N . GLU A 1 164 ? -11.711 -10.727 11.194 1.00 98.00 164 GLU A N 1
ATOM 1311 C CA . GLU A 1 164 ? -13.132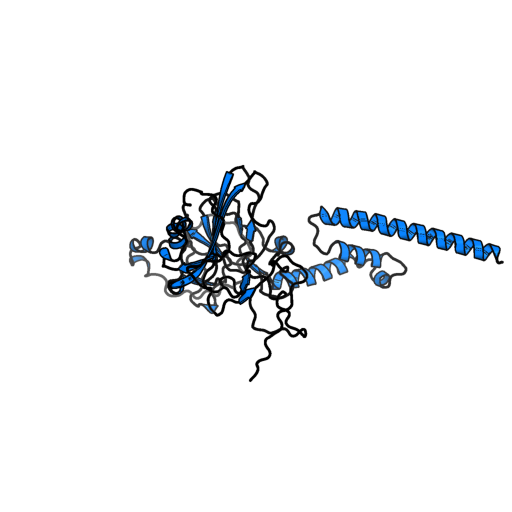 -10.650 10.889 1.00 98.00 164 GLU A CA 1
ATOM 1312 C C . GLU A 1 164 ? -13.530 -9.200 10.623 1.00 98.00 164 GLU A C 1
ATOM 1314 O O . GLU A 1 164 ? -13.036 -8.262 11.249 1.00 98.00 164 GLU A O 1
ATOM 1319 N N . PHE A 1 165 ? -14.416 -9.016 9.649 1.00 98.50 165 PHE A N 1
ATOM 1320 C CA . PHE A 1 165 ? -14.955 -7.707 9.318 1.00 98.50 165 PHE A CA 1
ATOM 1321 C C . PHE A 1 165 ? -16.281 -7.500 10.053 1.00 98.50 165 PHE A C 1
ATOM 1323 O O . PHE A 1 165 ? -17.076 -8.441 10.137 1.00 98.50 165 PHE A O 1
ATOM 1330 N N . PRO A 1 166 ? -16.568 -6.281 10.544 1.00 98.25 166 PRO A N 1
ATOM 1331 C CA . PRO A 1 166 ? -17.879 -5.979 11.099 1.00 98.25 166 PRO A CA 1
ATOM 1332 C C . PRO A 1 166 ? -18.950 -6.058 10.005 1.00 98.25 166 PRO A C 1
ATOM 1334 O O . PRO A 1 166 ? -18.643 -5.999 8.812 1.00 98.25 166 PRO A O 1
ATOM 1337 N N . CYS A 1 167 ? -20.225 -6.121 10.403 1.00 98.12 167 CYS A N 1
ATOM 1338 C CA . CYS A 1 167 ? -21.331 -6.075 9.447 1.00 98.12 167 CYS A CA 1
ATOM 1339 C C . CYS A 1 167 ? -21.202 -4.834 8.536 1.00 98.12 167 CYS A C 1
ATOM 1341 O O . CYS A 1 167 ? -21.018 -3.722 9.059 1.00 98.12 167 CYS A O 1
ATOM 1343 N N . PRO A 1 168 ? -21.283 -4.999 7.202 1.00 97.75 168 PRO A N 1
ATOM 1344 C CA . PRO A 1 168 ? -21.180 -3.889 6.263 1.00 97.75 168 PRO A CA 1
ATOM 1345 C C . PRO A 1 168 ? -22.310 -2.873 6.458 1.00 97.75 168 PRO A C 1
ATOM 1347 O O . PRO A 1 168 ? -23.446 -3.262 6.721 1.00 97.75 168 PRO A O 1
ATOM 1350 N N . MET A 1 169 ? -21.988 -1.583 6.339 1.00 98.00 169 MET A N 1
ATOM 1351 C CA . MET A 1 169 ? -22.904 -0.445 6.508 1.00 98.00 169 MET A CA 1
ATOM 1352 C C . MET A 1 169 ? -22.558 0.720 5.555 1.00 98.00 169 MET A C 1
ATOM 1354 O O . MET A 1 169 ? -22.715 1.882 5.928 1.00 98.00 169 MET A O 1
ATOM 1358 N N . ASP A 1 170 ? -22.030 0.429 4.361 1.00 98.12 170 ASP A N 1
ATOM 1359 C CA . ASP A 1 170 ? -21.634 1.424 3.345 1.00 98.12 170 ASP A CA 1
ATOM 1360 C C . ASP A 1 170 ? -20.652 2.490 3.863 1.00 98.12 170 ASP A C 1
ATOM 1362 O O . ASP A 1 170 ? -20.672 3.657 3.463 1.00 98.12 170 ASP A O 1
ATOM 1366 N N . ARG A 1 171 ? -19.755 2.096 4.773 1.00 98.19 171 ARG A N 1
ATOM 1367 C CA . ARG A 1 171 ? -18.733 2.987 5.327 1.00 98.19 171 ARG A CA 1
ATOM 1368 C C . ARG A 1 171 ? -17.668 3.297 4.282 1.00 98.19 171 ARG A C 1
ATOM 1370 O O . ARG A 1 171 ? -17.077 2.401 3.677 1.00 98.19 171 ARG A O 1
ATOM 1377 N N . ASN A 1 172 ? -17.361 4.579 4.123 1.00 98.19 172 ASN A N 1
ATOM 1378 C CA . ASN A 1 172 ? -16.328 5.030 3.204 1.00 98.19 172 ASN A CA 1
ATOM 1379 C C . ASN A 1 172 ? -15.523 6.180 3.812 1.00 98.19 172 ASN A C 1
ATOM 1381 O O . ASN A 1 172 ? -15.985 7.319 3.855 1.00 98.19 172 ASN A O 1
ATOM 1385 N N . VAL A 1 173 ? -14.316 5.874 4.279 1.00 98.38 173 VAL A N 1
ATOM 1386 C CA . VAL A 1 173 ? -13.340 6.855 4.756 1.00 98.38 173 VAL A CA 1
ATOM 1387 C C . VAL A 1 173 ? -11.963 6.532 4.198 1.00 98.38 173 VAL A C 1
ATOM 1389 O O . VAL A 1 173 ? -11.601 5.367 4.033 1.00 98.38 173 VAL A O 1
ATOM 1392 N N . ASN A 1 174 ? -11.165 7.557 3.922 1.00 97.81 174 ASN A N 1
ATOM 1393 C CA . ASN A 1 174 ? -9.802 7.389 3.431 1.00 97.81 174 ASN A CA 1
ATOM 1394 C C . ASN A 1 174 ? -8.843 8.227 4.269 1.00 97.81 174 ASN A C 1
ATOM 1396 O O . ASN A 1 174 ? -9.054 9.423 4.423 1.00 97.81 174 ASN A O 1
ATOM 1400 N N . MET A 1 175 ? -7.783 7.613 4.792 1.00 96.94 175 MET A N 1
ATOM 1401 C CA . MET A 1 175 ? -6.777 8.297 5.619 1.00 96.94 175 MET A CA 1
ATOM 1402 C C . MET A 1 175 ? -7.367 9.120 6.782 1.00 96.94 175 MET A C 1
ATOM 1404 O O . MET A 1 175 ? -6.887 10.216 7.077 1.00 96.94 175 MET A O 1
ATOM 1408 N N . LEU A 1 176 ? -8.409 8.600 7.438 1.00 98.50 176 LEU A N 1
ATOM 1409 C CA . LEU A 1 176 ? -9.044 9.232 8.589 1.00 98.50 176 LEU A CA 1
ATOM 1410 C C . LEU A 1 176 ? -8.122 9.162 9.816 1.00 98.50 176 LEU A C 1
ATOM 1412 O O . LEU A 1 176 ? -7.835 8.050 10.266 1.00 98.50 176 LEU A O 1
ATOM 1416 N N . PRO A 1 177 ? -7.663 10.300 10.372 1.00 98.50 177 PRO A N 1
ATOM 1417 C CA . PRO A 1 177 ? -6.789 10.288 11.536 1.00 98.50 177 PRO A CA 1
ATOM 1418 C C . PRO A 1 177 ? -7.553 9.856 12.792 1.00 98.50 177 PRO A C 1
ATOM 1420 O O . PRO A 1 177 ? -8.684 10.288 13.026 1.00 98.50 177 PRO A O 1
ATOM 1423 N N . PHE A 1 178 ? -6.933 9.024 13.621 1.00 98.69 178 PHE A N 1
ATOM 1424 C CA . PHE A 1 178 ? -7.435 8.629 14.937 1.00 98.69 178 PHE A CA 1
ATOM 1425 C C . PHE A 1 178 ? -6.262 8.335 15.881 1.00 98.69 178 PHE A C 1
ATOM 1427 O O . PHE A 1 178 ? -5.142 8.119 15.421 1.00 98.69 178 PHE A O 1
ATOM 1434 N N . VAL A 1 179 ? -6.493 8.338 17.192 1.00 98.56 179 VAL A N 1
ATOM 1435 C CA . VAL A 1 179 ? -5.451 8.045 18.187 1.00 98.56 179 VAL A CA 1
ATOM 1436 C C . VAL A 1 179 ? -5.426 6.542 18.449 1.00 98.56 179 VAL A C 1
ATOM 1438 O O . VAL A 1 179 ? -6.411 5.961 18.908 1.00 98.56 179 VAL A O 1
ATOM 1441 N N . LEU A 1 180 ? -4.298 5.894 18.158 1.00 98.25 180 LEU A N 1
ATOM 1442 C CA . LEU A 1 180 ? -4.158 4.459 18.376 1.00 98.25 180 LEU A CA 1
ATOM 1443 C C . LEU A 1 180 ? -4.230 4.135 19.874 1.00 98.25 180 LEU A C 1
ATOM 1445 O O . LEU A 1 180 ? -3.543 4.753 20.685 1.00 98.25 180 LEU A O 1
ATOM 1449 N N . GLY A 1 181 ? -5.062 3.159 20.236 1.00 97.31 181 GLY A N 1
ATOM 1450 C CA . GL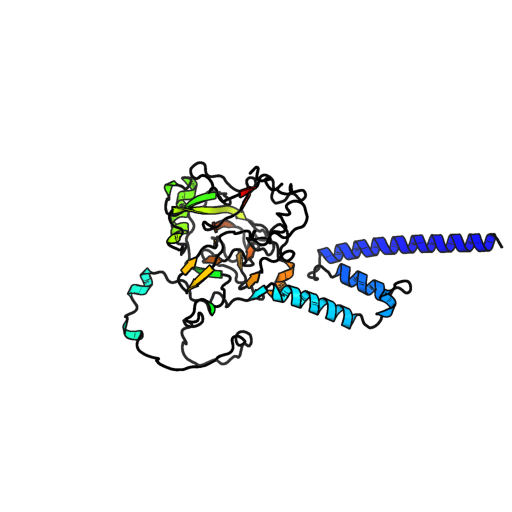Y A 1 181 ? -5.352 2.822 21.632 1.00 97.31 181 GLY A CA 1
ATOM 1451 C C . GLY A 1 181 ? -6.538 3.565 22.240 1.00 97.31 181 GLY A C 1
ATOM 1452 O O . GLY A 1 181 ? -7.028 3.148 23.280 1.00 97.31 181 GLY A O 1
ATOM 1453 N N . ASP A 1 182 ? -7.076 4.583 21.568 1.00 98.19 182 ASP A N 1
ATOM 1454 C CA . ASP A 1 182 ? -8.277 5.294 22.005 1.00 98.19 182 ASP A CA 1
ATOM 1455 C C . ASP A 1 182 ? -9.434 5.030 21.032 1.00 98.19 182 ASP A C 1
ATOM 1457 O O . ASP A 1 182 ? -9.525 5.628 19.955 1.00 98.19 182 ASP A O 1
ATOM 1461 N N . LYS A 1 183 ? -10.339 4.120 21.412 1.00 98.19 183 LYS A N 1
ATOM 1462 C CA . LYS A 1 183 ? -11.532 3.771 20.621 1.00 98.19 183 LYS A CA 1
ATOM 1463 C C . LYS A 1 183 ? -12.472 4.961 20.422 1.00 98.19 183 LYS A C 1
ATOM 1465 O O . LYS A 1 183 ? -13.113 5.067 19.375 1.00 98.19 183 LYS A O 1
ATOM 1470 N N . GLU A 1 184 ? -12.529 5.880 21.382 1.00 98.44 184 GLU A N 1
ATOM 1471 C CA . GLU A 1 184 ? -13.425 7.037 21.335 1.00 98.44 184 GLU A CA 1
ATOM 1472 C C . GLU A 1 184 ? -12.927 8.131 20.389 1.00 98.44 184 GLU A C 1
ATOM 1474 O O . GLU A 1 184 ? -13.718 8.967 19.932 1.00 98.44 184 GLU A O 1
ATOM 1479 N N . SER A 1 185 ? -11.648 8.074 20.006 1.00 98.50 185 SER A N 1
ATOM 1480 C CA . SER A 1 185 ? -11.082 8.923 18.960 1.00 98.50 185 SER A CA 1
ATOM 1481 C C . SER A 1 185 ? -11.668 8.625 17.571 1.00 98.50 185 SER A C 1
ATOM 1483 O O . SER A 1 185 ? -11.697 9.513 16.713 1.00 98.50 185 SER A O 1
ATOM 1485 N N . LEU A 1 186 ? -12.213 7.421 17.346 1.00 98.50 186 LEU A N 1
ATOM 1486 C CA . LEU A 1 186 ? -12.945 7.084 16.125 1.00 98.50 186 LEU A CA 1
ATOM 1487 C C . LEU A 1 186 ? -14.374 7.670 16.142 1.00 98.50 186 LEU A C 1
ATOM 1489 O O . LEU A 1 186 ? -15.031 7.760 17.189 1.00 98.50 186 LEU A O 1
ATOM 1493 N N . PRO A 1 187 ? -14.923 8.049 14.975 1.00 98.25 187 PRO A N 1
ATOM 1494 C CA . PRO A 1 187 ? -16.361 8.235 14.814 1.00 98.25 187 PRO A CA 1
ATOM 1495 C C . PRO A 1 187 ? -17.132 6.969 15.220 1.00 98.25 187 PRO A C 1
ATOM 1497 O O . PRO A 1 187 ? -16.698 5.859 14.916 1.00 98.25 187 PRO A O 1
ATOM 1500 N N . SER A 1 188 ? -18.299 7.124 15.854 1.00 98.12 188 SER A N 1
ATOM 1501 C CA . SER A 1 188 ? -19.092 5.999 16.389 1.00 98.12 188 SER A CA 1
ATOM 1502 C C . SER A 1 188 ? -19.390 4.918 15.344 1.00 98.12 188 SER A C 1
ATOM 1504 O O . SER A 1 188 ? -19.265 3.731 15.624 1.00 98.12 188 SER A O 1
ATOM 1506 N N . HIS A 1 189 ? -19.696 5.315 14.106 1.00 98.06 189 HIS A N 1
ATOM 1507 C CA . HIS A 1 189 ? -19.962 4.380 13.012 1.00 98.06 189 HIS A CA 1
ATOM 1508 C C . HIS A 1 189 ? -18.733 3.559 12.572 1.00 98.06 189 HIS A C 1
ATOM 1510 O O . HIS A 1 189 ? -18.916 2.528 11.929 1.00 98.06 189 HIS A O 1
ATOM 1516 N N . LEU A 1 190 ? -17.505 3.971 12.919 1.00 98.56 190 LEU A N 1
ATOM 1517 C CA . LEU A 1 190 ? -16.248 3.262 12.624 1.00 98.56 190 LEU A CA 1
ATOM 1518 C C . LEU A 1 190 ? -15.702 2.468 13.815 1.00 98.56 190 LEU A C 1
ATOM 1520 O O . LEU A 1 190 ? -14.840 1.618 13.621 1.00 98.56 190 LEU A O 1
ATOM 1524 N N . GLN A 1 191 ? -16.215 2.677 15.029 1.00 98.44 191 GLN A N 1
ATOM 1525 C CA . GLN A 1 191 ? -15.807 1.905 16.206 1.00 98.44 191 GLN A CA 1
ATOM 1526 C C . GLN A 1 191 ? -15.944 0.373 16.067 1.00 98.44 191 GLN A C 1
ATOM 1528 O O . GLN A 1 191 ? -15.141 -0.319 16.691 1.00 98.44 191 GLN A O 1
ATOM 1533 N N . PRO A 1 192 ? -16.868 -0.197 15.259 1.00 98.50 192 PRO A N 1
ATOM 1534 C CA . PRO A 1 192 ? -16.887 -1.640 15.000 1.00 98.50 192 PRO A CA 1
ATOM 1535 C C . PRO A 1 192 ? -15.621 -2.190 14.325 1.00 98.50 192 PRO A C 1
ATOM 1537 O O . PRO A 1 192 ? -15.384 -3.388 14.373 1.00 98.50 192 PRO A O 1
ATOM 1540 N N . TYR A 1 193 ? -14.797 -1.340 13.701 1.00 98.56 193 TYR A N 1
ATOM 1541 C CA . TYR A 1 193 ? -13.493 -1.740 13.158 1.00 98.56 193 TYR A CA 1
ATOM 1542 C C . TYR A 1 193 ? -12.385 -1.793 14.215 1.00 98.56 193 TYR A C 1
ATOM 1544 O O . TYR A 1 193 ? -11.270 -2.196 13.892 1.00 98.56 193 TYR A O 1
ATOM 1552 N N . TYR A 1 194 ? -12.652 -1.384 15.459 1.00 98.19 194 TYR A N 1
ATOM 1553 C CA . TYR A 1 194 ? -11.621 -1.306 16.490 1.00 98.19 194 TYR A CA 1
ATOM 1554 C C . TYR A 1 194 ? -11.007 -2.674 16.804 1.00 98.19 194 TYR A C 1
ATOM 1556 O O . TYR A 1 194 ? -9.793 -2.763 16.910 1.00 98.19 194 TYR A O 1
ATOM 1564 N N . ASP A 1 195 ? -11.801 -3.745 16.827 1.00 97.44 195 ASP A N 1
ATOM 1565 C CA . ASP A 1 195 ? -11.286 -5.099 17.081 1.00 97.44 195 ASP A CA 1
ATOM 1566 C C . ASP A 1 195 ? -10.335 -5.561 15.958 1.00 97.44 195 ASP A C 1
ATOM 1568 O O . ASP A 1 195 ? -9.298 -6.175 16.214 1.00 97.44 195 ASP A O 1
ATOM 1572 N N . LEU A 1 196 ? -10.626 -5.179 14.706 1.00 98.12 196 LEU A N 1
ATOM 1573 C CA . LEU A 1 196 ? -9.749 -5.408 13.552 1.00 98.12 196 LEU A CA 1
ATOM 1574 C C . LEU A 1 196 ? -8.451 -4.585 13.676 1.00 98.12 196 LEU A C 1
ATOM 1576 O O . LEU A 1 196 ? -7.361 -5.105 13.446 1.00 98.12 196 LEU A O 1
ATOM 1580 N N . ILE A 1 197 ? -8.542 -3.321 14.107 1.00 98.19 197 ILE A N 1
ATOM 1581 C CA . ILE A 1 197 ? -7.370 -2.470 14.386 1.00 98.19 197 ILE A CA 1
ATOM 1582 C C . ILE A 1 197 ? -6.504 -3.090 15.491 1.00 98.19 197 ILE A C 1
ATOM 1584 O O . ILE A 1 197 ? -5.294 -3.200 15.319 1.00 98.19 197 ILE A O 1
ATOM 1588 N N . SER A 1 198 ? -7.111 -3.540 16.590 1.00 96.31 198 SER A N 1
ATOM 1589 C CA . SER A 1 198 ? -6.427 -4.201 17.708 1.00 96.31 198 SER A CA 1
ATOM 1590 C C . SER A 1 198 ? -5.815 -5.550 17.329 1.00 96.31 198 SER A C 1
ATOM 1592 O O . SER A 1 198 ? -4.866 -5.983 17.971 1.00 96.31 198 SER A O 1
ATOM 1594 N N . SER A 1 199 ? -6.319 -6.191 16.273 1.00 95.75 199 SER A N 1
ATOM 1595 C CA . SER A 1 199 ? -5.758 -7.430 15.726 1.00 95.75 199 SER A CA 1
ATOM 1596 C C . SER A 1 199 ? -4.484 -7.205 14.903 1.00 95.75 199 SER A C 1
ATOM 1598 O O . SER A 1 199 ? -3.808 -8.176 14.567 1.00 95.75 199 SER A O 1
ATOM 1600 N N . CYS A 1 200 ? -4.156 -5.956 14.546 1.00 95.81 200 CYS A N 1
ATOM 1601 C CA . CYS A 1 200 ? -2.919 -5.638 13.839 1.00 95.81 200 CYS A CA 1
ATOM 1602 C C . CYS A 1 200 ? -1.727 -5.734 14.810 1.00 95.81 200 CYS A C 1
ATOM 1604 O O . CYS A 1 200 ? -1.769 -5.084 15.857 1.00 95.81 200 CYS A O 1
ATOM 1606 N N . PRO A 1 201 ? -0.645 -6.468 14.476 1.00 93.00 201 PRO A N 1
ATOM 1607 C CA . PRO A 1 201 ? 0.551 -6.579 15.317 1.00 93.00 201 PRO A CA 1
ATOM 1608 C C . PRO A 1 201 ? 1.384 -5.286 15.309 1.00 93.00 201 PRO A C 1
ATOM 1610 O O . PRO A 1 201 ? 2.460 -5.192 14.718 1.00 93.00 201 PRO A O 1
ATOM 1613 N N . LEU A 1 202 ? 0.836 -4.251 15.935 1.00 91.12 202 LEU A N 1
ATOM 1614 C CA . LEU A 1 202 ? 1.407 -2.917 16.031 1.00 91.12 202 LEU A CA 1
ATOM 1615 C C . LEU A 1 202 ? 2.482 -2.872 17.118 1.00 91.12 202 LEU A C 1
ATOM 1617 O O . LEU A 1 202 ? 2.297 -3.383 18.222 1.00 91.12 202 LEU A O 1
ATOM 1621 N N . ASN A 1 203 ? 3.592 -2.193 16.832 1.00 90.31 203 ASN A N 1
ATOM 1622 C CA . ASN A 1 203 ? 4.596 -1.897 17.847 1.00 90.31 203 ASN A CA 1
ATOM 1623 C C . ASN A 1 203 ? 3.984 -1.038 18.967 1.00 90.31 203 ASN A C 1
ATOM 1625 O O . ASN A 1 203 ? 3.287 -0.059 18.691 1.00 90.31 203 ASN A O 1
ATOM 1629 N N . SER A 1 204 ? 4.298 -1.341 20.228 1.00 91.50 204 SER A N 1
ATOM 1630 C CA . SER A 1 204 ? 3.790 -0.590 21.386 1.00 91.50 204 SER A CA 1
ATOM 1631 C C . SER A 1 204 ? 4.146 0.899 21.346 1.00 91.50 204 SER A C 1
ATOM 1633 O O . SER A 1 204 ? 3.425 1.716 21.911 1.00 91.50 204 SER A O 1
ATOM 1635 N N . ASN A 1 205 ? 5.214 1.281 20.637 1.00 92.81 205 ASN A N 1
ATOM 1636 C CA . ASN A 1 205 ? 5.587 2.681 20.440 1.00 92.81 205 ASN A CA 1
ATOM 1637 C C . ASN A 1 205 ? 4.610 3.454 19.541 1.00 92.81 205 ASN A C 1
ATOM 1639 O O . ASN A 1 205 ? 4.730 4.672 19.449 1.00 92.81 205 ASN A O 1
ATOM 1643 N N . GLU A 1 206 ? 3.677 2.796 18.849 1.00 94.44 206 GLU A N 1
ATOM 1644 C CA . GLU A 1 206 ? 2.614 3.471 18.096 1.00 94.44 206 GLU A CA 1
ATOM 1645 C C . GLU A 1 206 ? 1.440 3.899 18.989 1.00 94.44 206 GLU A C 1
ATOM 1647 O O . GLU A 1 206 ? 0.644 4.751 18.593 1.00 94.44 206 GLU A O 1
ATOM 1652 N N . MET A 1 207 ? 1.332 3.352 20.203 1.00 96.81 207 MET A N 1
ATOM 1653 C CA . MET A 1 207 ? 0.233 3.653 21.121 1.00 96.81 207 MET A CA 1
ATOM 1654 C C . MET A 1 207 ? 0.197 5.137 21.495 1.00 96.81 207 MET A C 1
ATOM 1656 O O . MET A 1 207 ? 1.219 5.751 21.801 1.00 96.81 207 MET A O 1
ATOM 1660 N N . GLY A 1 208 ? -0.998 5.728 21.457 1.00 97.62 208 GLY A N 1
ATOM 1661 C CA . GLY A 1 208 ? -1.221 7.153 21.701 1.00 97.62 208 GLY A CA 1
ATOM 1662 C C . GLY A 1 208 ? -0.831 8.070 20.537 1.00 97.62 208 GLY A C 1
ATOM 1663 O O . GLY A 1 208 ? -1.075 9.276 20.612 1.00 97.62 208 GLY A O 1
ATOM 1664 N N . LYS A 1 209 ? -0.256 7.545 19.446 1.00 97.50 209 LYS A N 1
ATOM 1665 C CA . LYS A 1 209 ? 0.033 8.335 18.244 1.00 97.50 209 LYS A CA 1
ATOM 1666 C C . LYS A 1 209 ? -1.164 8.374 17.299 1.00 97.50 209 LYS A C 1
ATOM 1668 O O . LYS A 1 209 ? -2.041 7.511 17.326 1.00 97.50 209 LYS A O 1
ATOM 1673 N N . VAL A 1 210 ? -1.173 9.378 16.423 1.00 98.12 210 VAL A N 1
ATOM 1674 C CA . VAL A 1 210 ? -2.177 9.483 15.360 1.00 98.12 210 VAL A CA 1
ATOM 1675 C C . VAL A 1 210 ? -1.845 8.492 14.249 1.00 98.12 210 VAL A C 1
ATOM 1677 O O . VAL A 1 210 ? -0.814 8.638 13.601 1.00 98.12 210 VAL A O 1
ATOM 1680 N N . CYS A 1 211 ? -2.723 7.519 14.025 1.00 98.12 211 CYS A N 1
ATOM 1681 C CA . CYS A 1 211 ? -2.704 6.601 12.885 1.00 98.12 211 CYS A CA 1
ATOM 1682 C C . CYS A 1 211 ? -3.839 6.954 11.913 1.00 98.12 211 CYS A C 1
ATOM 1684 O O . CYS A 1 211 ? -4.710 7.765 12.232 1.00 98.12 211 CYS A O 1
ATOM 1686 N N . TYR A 1 212 ? -3.850 6.346 10.726 1.00 98.38 212 TYR A N 1
ATOM 1687 C CA . TYR A 1 212 ? -4.786 6.706 9.661 1.00 98.38 212 TYR A CA 1
ATOM 1688 C C . TYR A 1 212 ? -5.560 5.495 9.156 1.00 98.38 212 TYR A C 1
ATOM 1690 O O . TYR A 1 212 ? -4.984 4.528 8.656 1.00 98.38 212 TYR A O 1
ATOM 1698 N N . LEU A 1 213 ? -6.884 5.575 9.244 1.00 98.69 213 LEU A N 1
ATOM 1699 C CA . LEU A 1 213 ? -7.797 4.512 8.857 1.00 98.69 213 LEU A CA 1
ATOM 1700 C C . LEU A 1 213 ? -8.377 4.756 7.462 1.00 98.69 213 LEU A C 1
ATOM 1702 O O . LEU A 1 213 ? -8.835 5.844 7.124 1.00 98.69 213 LEU A O 1
ATOM 1706 N N . THR A 1 214 ? -8.398 3.712 6.646 1.00 98.62 214 THR A N 1
ATOM 1707 C CA . THR A 1 214 ? -9.143 3.660 5.390 1.00 98.62 214 THR A CA 1
ATOM 1708 C C . THR A 1 214 ? -10.088 2.469 5.442 1.00 98.62 214 THR A C 1
ATOM 1710 O O . THR A 1 214 ? -9.650 1.334 5.623 1.00 98.62 214 THR A O 1
ATOM 1713 N N . VAL A 1 215 ? -11.377 2.733 5.258 1.00 98.62 215 VAL A N 1
ATOM 1714 C CA . VAL A 1 215 ? -12.427 1.721 5.131 1.00 98.62 215 VAL A CA 1
ATOM 1715 C C . VAL A 1 215 ? -13.210 2.049 3.874 1.00 98.62 215 VAL A C 1
ATOM 1717 O O . VAL A 1 215 ? -13.657 3.178 3.715 1.00 98.62 215 VAL A O 1
ATOM 1720 N N . CYS A 1 216 ? -13.358 1.083 2.975 1.00 98.44 216 CYS A N 1
ATOM 1721 C CA . CYS A 1 216 ? -14.182 1.238 1.783 1.00 98.44 216 CYS A CA 1
ATOM 1722 C C . CYS A 1 216 ? -15.101 0.027 1.657 1.00 98.44 216 CYS A C 1
ATOM 1724 O O . CYS A 1 216 ? -14.643 -1.090 1.405 1.00 98.44 216 CYS A O 1
ATOM 1726 N N . GLU A 1 217 ? -16.387 0.257 1.883 1.00 98.62 217 GLU A N 1
ATOM 1727 C CA . GLU A 1 217 ? -17.452 -0.731 1.806 1.00 98.62 217 GLU A CA 1
ATOM 1728 C C . GLU A 1 217 ? -18.341 -0.416 0.600 1.00 98.62 217 GLU A C 1
ATOM 1730 O O . GLU A 1 217 ? -18.867 0.690 0.487 1.00 98.62 217 GLU A O 1
ATOM 1735 N N . SER A 1 218 ? -18.480 -1.356 -0.336 1.00 98.19 218 SER A N 1
ATOM 1736 C CA . SER A 1 218 ? -19.391 -1.193 -1.472 1.00 98.19 218 SER A CA 1
ATOM 1737 C C . SER A 1 218 ? -19.712 -2.526 -2.142 1.00 98.19 218 SER A C 1
ATOM 1739 O O . SER A 1 218 ? -18.936 -3.483 -2.077 1.00 98.19 218 SER A O 1
ATOM 1741 N N . PHE A 1 219 ? -20.827 -2.576 -2.869 1.00 98.38 219 PHE A N 1
ATOM 1742 C CA . PHE A 1 219 ? -21.064 -3.642 -3.839 1.00 98.38 219 PHE A CA 1
ATOM 1743 C C . PHE A 1 219 ? -20.137 -3.471 -5.048 1.00 98.38 219 PHE A C 1
ATOM 1745 O O . PHE A 1 219 ? -19.943 -2.357 -5.534 1.00 98.38 219 PHE A O 1
ATOM 1752 N N . VAL A 1 220 ? -19.556 -4.567 -5.529 1.00 98.12 220 VAL A N 1
ATOM 1753 C CA . VAL A 1 220 ? -18.637 -4.583 -6.673 1.00 98.12 220 VAL A CA 1
ATOM 1754 C C . VAL A 1 220 ? -19.009 -5.758 -7.568 1.00 98.12 220 VAL A C 1
ATOM 1756 O O . VAL A 1 220 ? -19.179 -6.883 -7.084 1.00 98.12 220 VAL A O 1
ATOM 1759 N N . LYS A 1 221 ? -19.143 -5.503 -8.870 1.00 98.12 221 LYS A N 1
ATOM 1760 C CA . LYS A 1 221 ? -19.467 -6.545 -9.847 1.00 98.12 221 LYS A CA 1
ATOM 1761 C C . LYS A 1 221 ? -18.242 -7.384 -10.200 1.00 98.12 221 LYS A C 1
ATOM 1763 O O . LYS A 1 221 ? -17.097 -6.941 -10.091 1.00 98.12 221 LYS A O 1
ATOM 1768 N N . ALA A 1 222 ? -18.479 -8.606 -10.657 1.00 98.00 222 ALA A N 1
ATOM 1769 C CA . ALA A 1 222 ? -17.452 -9.445 -11.250 1.00 98.00 222 ALA A CA 1
ATOM 1770 C C . ALA A 1 222 ? -16.759 -8.708 -12.411 1.00 98.00 222 ALA A C 1
ATOM 1772 O O . ALA A 1 222 ? -17.407 -8.072 -13.238 1.00 98.00 222 ALA A O 1
ATOM 1773 N N . GLY A 1 223 ? -15.433 -8.796 -12.469 1.00 97.25 223 GLY A N 1
ATOM 1774 C CA . GLY A 1 223 ? -14.596 -8.090 -13.438 1.00 97.25 223 GLY A CA 1
ATOM 1775 C C . GLY A 1 223 ? -14.252 -6.645 -13.061 1.00 97.25 223 GLY A C 1
ATOM 1776 O O . GLY A 1 223 ? -13.342 -6.080 -13.662 1.00 97.25 223 GLY A O 1
ATOM 1777 N N . GLU A 1 224 ? -14.897 -6.059 -12.048 1.00 97.00 224 GLU A N 1
ATOM 1778 C CA . GLU A 1 224 ? -14.615 -4.694 -11.589 1.00 97.00 224 GLU A CA 1
ATOM 1779 C C . GLU A 1 224 ? -13.664 -4.669 -10.381 1.00 97.00 224 GLU A C 1
ATOM 1781 O O . GLU A 1 224 ? -13.514 -5.645 -9.638 1.00 97.00 224 GLU A O 1
ATOM 1786 N N . THR A 1 225 ? -13.010 -3.524 -10.175 1.00 95.62 225 THR A N 1
ATOM 1787 C CA . THR A 1 225 ? -12.125 -3.246 -9.035 1.00 95.62 225 THR A CA 1
ATOM 1788 C C . THR A 1 225 ? -12.700 -2.123 -8.178 1.00 95.62 225 THR A C 1
ATOM 1790 O O . THR A 1 225 ? -13.005 -1.054 -8.696 1.00 95.62 225 THR A O 1
ATOM 1793 N N . GLN A 1 226 ? -12.763 -2.304 -6.855 1.00 93.94 226 GLN A N 1
ATOM 1794 C CA . GLN A 1 226 ? -13.208 -1.244 -5.929 1.00 93.94 226 GLN A CA 1
ATOM 1795 C C . GLN A 1 226 ? -12.199 -0.088 -5.797 1.00 93.94 226 GLN A C 1
ATOM 1797 O O . GLN A 1 226 ? -12.543 1.028 -5.421 1.00 93.94 226 GLN A O 1
ATOM 1802 N N . ARG A 1 227 ? -10.917 -0.373 -6.030 1.00 90.44 227 ARG A N 1
ATOM 1803 C CA . ARG A 1 227 ? -9.798 0.564 -5.859 1.00 90.44 227 ARG A CA 1
ATOM 1804 C C . ARG A 1 227 ? -9.058 0.714 -7.186 1.00 90.44 227 ARG A C 1
ATOM 1806 O O . ARG A 1 227 ? -9.309 -0.049 -8.115 1.00 90.44 227 ARG A O 1
ATOM 1813 N N . ARG A 1 228 ? -8.150 1.696 -7.260 1.00 88.44 228 ARG A N 1
ATOM 1814 C CA . ARG A 1 228 ? -7.342 1.982 -8.455 1.00 88.44 228 ARG A CA 1
ATOM 1815 C C . ARG A 1 228 ? -6.695 0.687 -8.985 1.00 88.44 228 ARG A C 1
ATOM 1817 O O . ARG A 1 228 ? -5.966 0.047 -8.222 1.00 88.44 228 ARG A O 1
ATOM 1824 N N . PRO A 1 229 ? -6.948 0.305 -10.250 1.00 90.44 229 PRO A N 1
ATOM 1825 C CA . PRO A 1 229 ? -6.252 -0.809 -10.875 1.00 90.44 229 PRO A CA 1
ATOM 1826 C C . PRO A 1 229 ? -4.804 -0.425 -11.196 1.00 90.44 229 PRO A C 1
ATOM 1828 O O . PRO A 1 229 ? -4.457 0.755 -11.276 1.00 90.44 229 PRO A O 1
ATOM 1831 N N . GLY A 1 230 ? -3.975 -1.435 -11.437 1.00 93.19 230 GLY A N 1
ATOM 1832 C CA . GLY A 1 230 ? -2.561 -1.255 -11.748 1.00 93.19 230 GLY A CA 1
ATOM 1833 C C . GLY A 1 230 ? -1.666 -1.288 -10.512 1.00 93.19 230 GLY A C 1
ATOM 1834 O O . GLY A 1 230 ? -2.076 -1.014 -9.379 1.00 93.19 230 GLY A O 1
ATOM 1835 N N . LEU A 1 231 ? -0.423 -1.672 -10.757 1.00 94.69 231 LEU A N 1
ATOM 1836 C CA . LEU A 1 231 ? 0.609 -1.868 -9.759 1.00 94.69 231 LEU A CA 1
ATOM 1837 C C . LEU A 1 231 ? 1.144 -0.530 -9.252 1.00 94.69 231 LEU A C 1
ATOM 1839 O O . LEU A 1 231 ? 1.542 0.330 -10.043 1.00 94.69 231 LEU A O 1
ATOM 1843 N N . HIS A 1 232 ? 1.182 -0.368 -7.935 1.00 94.75 232 HIS A N 1
ATOM 1844 C CA . HIS A 1 232 ? 1.659 0.849 -7.291 1.00 94.75 232 HIS A CA 1
ATOM 1845 C C . HIS A 1 232 ? 2.325 0.573 -5.939 1.00 94.75 232 HIS A C 1
ATOM 1847 O O . HIS A 1 232 ? 2.226 -0.522 -5.387 1.00 94.75 232 HIS A O 1
ATOM 1853 N N . VAL A 1 233 ? 3.015 1.589 -5.426 1.00 93.38 233 VAL A N 1
ATOM 1854 C CA . VAL A 1 233 ? 3.529 1.690 -4.052 1.00 93.38 233 VAL A CA 1
ATOM 1855 C C . VAL A 1 233 ? 2.848 2.871 -3.345 1.00 93.38 233 VAL A C 1
ATOM 1857 O O . VAL A 1 233 ? 2.307 3.753 -4.013 1.00 93.38 233 VAL A O 1
ATOM 1860 N N . GLU A 1 234 ? 2.847 2.905 -2.009 1.00 89.81 234 GLU A N 1
ATOM 1861 C CA . GLU A 1 234 ? 2.182 3.983 -1.247 1.00 89.81 234 GLU A CA 1
ATOM 1862 C C . GLU A 1 234 ? 3.044 5.246 -1.132 1.00 89.81 234 GLU A C 1
ATOM 1864 O O . GLU A 1 234 ? 2.504 6.349 -1.086 1.00 89.81 234 GLU A O 1
ATOM 1869 N N . ALA A 1 235 ? 4.373 5.105 -1.136 1.00 83.00 235 ALA A N 1
ATOM 1870 C CA . ALA A 1 235 ? 5.318 6.218 -1.151 1.00 83.00 235 ALA A CA 1
ATOM 1871 C C . ALA A 1 235 ? 5.821 6.494 -2.585 1.00 83.00 235 ALA A C 1
ATOM 1873 O O . ALA A 1 235 ? 6.834 5.920 -3.000 1.00 83.00 235 ALA A O 1
ATOM 1874 N N . PRO A 1 236 ? 5.154 7.361 -3.379 1.00 68.44 236 PRO A N 1
ATOM 1875 C CA . PRO A 1 236 ? 5.715 7.812 -4.647 1.00 68.44 236 PRO A CA 1
ATOM 1876 C C . PRO A 1 236 ? 7.029 8.558 -4.403 1.00 68.44 236 PRO A C 1
ATOM 1878 O O . PRO A 1 236 ? 7.172 9.315 -3.439 1.00 68.44 236 PRO A O 1
ATOM 1881 N N . ALA A 1 237 ? 7.990 8.389 -5.309 1.00 60.66 237 ALA A N 1
ATOM 1882 C CA . ALA A 1 237 ? 9.227 9.148 -5.272 1.00 60.66 237 ALA A CA 1
ATOM 1883 C C . ALA A 1 237 ? 8.902 10.645 -5.395 1.00 60.66 237 ALA A C 1
ATOM 1885 O O . ALA A 1 237 ? 8.091 11.050 -6.231 1.00 60.66 237 ALA A O 1
ATOM 1886 N N . SER A 1 238 ? 9.590 11.444 -4.572 1.00 54.12 238 SER A N 1
ATOM 1887 C CA . SER A 1 238 ? 9.438 12.882 -4.256 1.00 54.12 238 SER A CA 1
ATOM 1888 C C . SER A 1 238 ? 9.411 13.876 -5.440 1.00 54.12 238 SER A C 1
ATOM 1890 O O . SER A 1 238 ? 9.473 15.091 -5.267 1.00 54.12 238 SER A O 1
ATOM 1892 N N . SER A 1 239 ? 9.274 13.399 -6.677 1.00 48.78 239 SER A N 1
ATOM 1893 C CA . SER A 1 239 ? 9.157 14.212 -7.891 1.00 48.78 239 SER A CA 1
ATOM 1894 C C . SER A 1 239 ? 8.016 15.243 -7.855 1.00 48.78 239 SER A C 1
ATOM 1896 O O . SER A 1 239 ? 8.097 16.242 -8.571 1.00 48.78 239 SER A O 1
ATOM 1898 N N . MET A 1 240 ? 7.002 15.056 -6.996 1.00 48.34 240 MET A N 1
ATOM 1899 C CA . MET A 1 240 ? 5.904 16.009 -6.793 1.00 48.34 240 MET A CA 1
ATOM 1900 C C . MET A 1 240 ? 6.290 17.266 -5.989 1.00 48.34 240 MET A C 1
ATOM 1902 O O . MET A 1 240 ? 5.587 18.271 -6.075 1.00 48.34 240 MET A O 1
ATOM 1906 N N . LEU A 1 241 ? 7.408 17.275 -5.252 1.00 51.12 241 LEU A N 1
ATOM 1907 C CA . LEU A 1 241 ? 7.857 18.437 -4.473 1.00 51.12 241 LEU A CA 1
ATOM 1908 C C . LEU A 1 241 ? 9.053 19.149 -5.109 1.00 51.12 241 LEU A C 1
ATOM 1910 O O . LEU A 1 241 ? 10.071 19.403 -4.467 1.00 51.12 241 LEU A O 1
ATOM 1914 N N . LYS A 1 242 ? 8.934 19.539 -6.379 1.00 44.44 242 LYS A N 1
ATOM 1915 C CA . LYS A 1 242 ? 9.870 20.513 -6.954 1.00 44.44 242 LYS A CA 1
ATOM 1916 C C . LYS A 1 242 ? 9.590 21.901 -6.363 1.00 44.44 242 LYS A C 1
ATOM 1918 O O . LYS A 1 242 ? 8.780 22.659 -6.875 1.00 44.44 242 LYS A O 1
ATOM 1923 N N . GLY A 1 243 ? 10.261 22.255 -5.271 1.00 39.31 243 GLY A N 1
ATOM 1924 C CA . GLY A 1 243 ? 10.453 23.662 -4.911 1.00 39.31 243 GLY A CA 1
ATOM 1925 C C . GLY A 1 243 ? 11.316 24.349 -5.977 1.00 39.31 243 GLY A C 1
ATOM 1926 O O . GLY A 1 243 ? 12.169 23.709 -6.590 1.00 39.31 243 GLY A O 1
ATOM 1927 N N . ALA A 1 244 ? 11.054 25.628 -6.247 1.00 33.78 244 ALA A N 1
ATOM 1928 C CA . ALA A 1 244 ? 11.737 26.435 -7.258 1.00 33.78 244 ALA A CA 1
ATOM 1929 C C . ALA A 1 244 ? 13.271 26.220 -7.292 1.00 33.78 244 ALA A C 1
ATOM 1931 O O . ALA A 1 244 ? 13.917 26.190 -6.249 1.00 33.78 244 ALA A O 1
ATOM 1932 N N . ASN A 1 245 ? 13.831 26.132 -8.506 1.00 33.75 245 ASN A N 1
ATOM 1933 C CA . ASN A 1 245 ? 15.265 26.044 -8.842 1.00 33.75 245 ASN A CA 1
ATOM 1934 C C . ASN A 1 245 ? 15.953 24.669 -8.839 1.00 33.75 245 ASN A C 1
ATOM 1936 O O . ASN A 1 245 ? 17.153 24.607 -8.601 1.00 33.75 245 ASN A O 1
ATOM 1940 N N . GLY A 1 246 ? 15.259 23.580 -9.191 1.00 32.66 246 GLY A N 1
ATOM 1941 C CA . GLY A 1 246 ? 15.913 22.373 -9.740 1.00 32.66 246 GLY A CA 1
ATOM 1942 C C . GLY A 1 246 ? 16.961 21.684 -8.851 1.00 32.66 246 GLY A C 1
ATOM 1943 O O . GLY A 1 246 ? 17.655 20.787 -9.321 1.00 32.66 246 GLY A O 1
ATOM 1944 N N . SER A 1 247 ? 17.067 22.077 -7.583 1.00 30.31 247 SER A N 1
ATOM 1945 C CA . SER A 1 247 ? 17.995 21.508 -6.620 1.00 30.31 247 SER A CA 1
ATOM 1946 C C . SER A 1 247 ? 17.303 20.359 -5.904 1.00 30.31 247 SER A C 1
ATOM 1948 O O . SER A 1 247 ? 16.328 20.544 -5.173 1.00 30.31 247 SER A O 1
ATOM 1950 N N . PHE A 1 248 ? 17.803 19.151 -6.148 1.00 35.22 248 PHE A N 1
ATOM 1951 C CA . PHE A 1 248 ? 17.549 17.988 -5.312 1.00 35.22 248 PHE A CA 1
ATOM 1952 C C . PHE A 1 248 ? 17.854 18.354 -3.853 1.00 35.22 248 PHE A C 1
ATOM 1954 O O . PHE A 1 248 ? 19.004 18.599 -3.501 1.00 35.22 248 PHE A O 1
ATOM 1961 N N . THR A 1 249 ? 16.831 18.411 -3.000 1.00 34.69 249 THR A N 1
ATOM 1962 C CA . THR A 1 249 ? 17.048 18.512 -1.553 1.00 34.69 249 THR A CA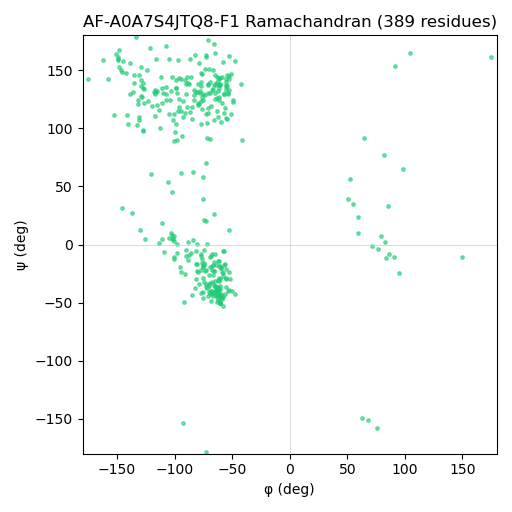 1
ATOM 1963 C C . THR A 1 249 ? 17.021 17.093 -0.992 1.00 34.69 249 THR A C 1
ATOM 1965 O O . THR A 1 249 ? 15.949 16.549 -0.726 1.00 34.69 249 THR A O 1
ATOM 1968 N N . ALA A 1 250 ? 18.195 16.468 -0.866 1.00 29.25 250 ALA A N 1
ATOM 1969 C CA . ALA A 1 250 ? 18.359 15.226 -0.111 1.00 29.25 250 ALA A CA 1
ATOM 1970 C C . ALA A 1 250 ? 17.811 15.450 1.309 1.00 29.25 250 ALA A C 1
ATOM 1972 O O . ALA A 1 250 ? 18.406 16.240 2.034 1.00 29.25 250 ALA A O 1
ATOM 1973 N N . ALA A 1 251 ? 16.652 14.859 1.633 1.00 28.69 251 ALA A N 1
ATOM 1974 C CA . ALA A 1 251 ? 16.003 14.769 2.961 1.00 28.69 251 ALA A CA 1
ATOM 1975 C C . ALA A 1 251 ? 14.462 14.709 2.879 1.00 28.69 251 ALA A C 1
ATOM 1977 O O . ALA A 1 251 ? 13.819 14.444 3.888 1.00 28.69 251 ALA A O 1
ATOM 1978 N N . TRP A 1 252 ? 13.841 14.956 1.718 1.00 38.16 252 TRP A N 1
ATOM 1979 C CA . TRP A 1 252 ? 12.376 14.884 1.575 1.00 38.16 252 TRP A CA 1
ATOM 1980 C C . TRP A 1 252 ? 11.932 13.508 1.077 1.00 38.16 252 TRP A C 1
ATOM 1982 O O . TRP A 1 252 ? 11.360 13.374 -0.008 1.00 38.16 252 TRP A O 1
ATOM 1992 N N . GLU A 1 253 ? 12.223 12.472 1.859 1.00 48.41 253 GLU A N 1
ATOM 1993 C CA . GLU A 1 253 ? 11.556 11.184 1.691 1.00 48.41 253 GLU A CA 1
ATOM 1994 C C . GLU A 1 253 ? 10.088 11.329 2.127 1.00 48.41 253 GLU A C 1
ATOM 1996 O O . GLU A 1 253 ? 9.768 11.915 3.166 1.00 48.41 253 GLU A O 1
ATOM 2001 N N . HIS A 1 254 ? 9.163 10.867 1.283 1.00 53.47 254 HIS A N 1
ATOM 2002 C CA . HIS A 1 254 ? 7.749 10.829 1.632 1.00 53.47 254 HIS A CA 1
ATOM 2003 C C . HIS A 1 254 ? 7.456 9.536 2.354 1.00 53.47 254 HIS 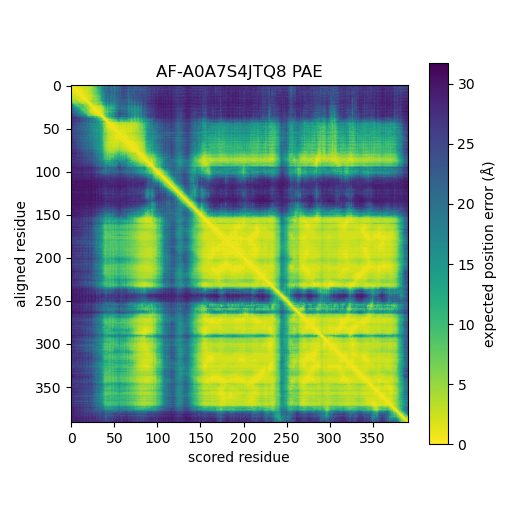A C 1
ATOM 2005 O O . HIS A 1 254 ? 7.551 8.457 1.783 1.00 53.47 254 HIS A O 1
ATOM 2011 N N . HIS A 1 255 ? 7.097 9.686 3.615 1.00 60.31 255 HIS A N 1
ATOM 2012 C CA . HIS A 1 255 ? 6.846 8.592 4.519 1.00 60.31 255 HIS A CA 1
ATOM 2013 C C . HIS A 1 255 ? 5.345 8.336 4.543 1.00 60.31 255 HIS A C 1
ATOM 2015 O O . HIS A 1 255 ? 4.559 9.260 4.779 1.00 60.31 255 HIS A O 1
ATOM 2021 N N . TRP A 1 256 ? 4.963 7.093 4.260 1.00 64.62 256 TRP A N 1
ATOM 2022 C CA . TRP A 1 256 ? 3.592 6.592 4.363 1.00 64.62 256 TRP A CA 1
ATOM 2023 C C . TRP A 1 256 ? 3.559 5.424 5.350 1.00 64.62 256 TRP A C 1
ATOM 2025 O O . TRP A 1 256 ? 3.241 4.285 5.023 1.00 64.62 256 TRP A O 1
ATOM 2035 N N . GLY A 1 257 ? 3.942 5.718 6.588 1.00 69.94 257 GLY A N 1
ATOM 2036 C CA . GLY A 1 257 ? 4.107 4.749 7.664 1.00 69.94 257 GLY A CA 1
ATOM 2037 C C . GLY A 1 257 ? 5.543 4.243 7.818 1.00 69.94 257 GLY A C 1
ATOM 2038 O O . GLY A 1 257 ? 5.894 3.871 8.931 1.00 69.94 257 GLY A O 1
ATOM 2039 N N . MET A 1 258 ? 6.396 4.265 6.779 1.00 73.25 258 MET A N 1
ATOM 2040 C CA . MET A 1 258 ? 7.820 3.865 6.857 1.00 73.25 258 MET A CA 1
ATOM 2041 C C . MET A 1 258 ? 8.049 2.482 7.466 1.00 73.25 258 MET A C 1
ATOM 2043 O O . MET A 1 258 ? 8.720 2.324 8.481 1.00 73.25 258 MET A O 1
ATOM 2047 N N . GLY A 1 259 ? 7.412 1.474 6.875 1.00 62.31 259 GLY A N 1
ATOM 2048 C CA . GLY A 1 259 ? 7.463 0.114 7.400 1.00 62.31 259 GLY A CA 1
ATOM 2049 C C . GLY A 1 259 ? 8.873 -0.463 7.430 1.00 62.31 259 GLY A C 1
ATOM 2050 O O . GLY A 1 259 ? 9.538 -0.535 6.400 1.00 62.31 259 GLY A O 1
ATOM 2051 N N . GLU A 1 260 ? 9.283 -0.945 8.598 1.00 71.50 260 GLU A N 1
ATOM 2052 C CA . GLU A 1 260 ? 10.507 -1.700 8.827 1.00 71.50 260 GLU A CA 1
ATOM 2053 C C . GLU A 1 260 ? 10.198 -2.957 9.655 1.00 71.50 260 GLU A C 1
ATOM 2055 O O . GLU A 1 260 ? 9.653 -2.878 10.758 1.00 71.50 260 GLU A O 1
ATOM 2060 N N . ALA A 1 261 ? 10.568 -4.128 9.135 1.00 60.41 261 ALA A N 1
ATOM 2061 C CA . ALA A 1 261 ? 10.496 -5.390 9.866 1.00 60.41 261 ALA A CA 1
ATOM 2062 C C . ALA A 1 261 ? 11.855 -5.663 10.525 1.00 60.41 261 ALA A C 1
ATOM 2064 O O . ALA A 1 261 ? 12.857 -5.843 9.831 1.00 60.41 261 ALA A O 1
ATOM 2065 N N . TYR A 1 262 ? 11.900 -5.670 11.858 1.00 56.47 262 TYR A N 1
ATOM 2066 C CA . TYR A 1 262 ? 13.138 -5.871 12.617 1.00 56.47 262 TYR A CA 1
ATOM 2067 C C . TYR A 1 262 ? 13.365 -7.347 12.941 1.00 56.47 262 TYR A C 1
ATOM 2069 O O . TYR A 1 262 ? 14.464 -7.862 12.728 1.00 56.47 262 TYR A O 1
ATOM 2077 N N . THR A 1 263 ? 12.351 -8.026 13.471 1.00 58.12 263 THR A N 1
ATOM 2078 C CA . THR A 1 263 ? 12.357 -9.454 13.835 1.00 58.12 263 THR A CA 1
ATOM 2079 C C . THR A 1 263 ? 11.085 -10.124 13.317 1.00 58.12 263 THR A C 1
ATOM 2081 O O . THR A 1 263 ? 10.222 -9.455 12.752 1.00 58.12 263 THR A O 1
ATOM 2084 N N . GLU A 1 264 ? 10.952 -11.435 13.542 1.00 58.28 264 GLU A N 1
ATOM 2085 C CA . GLU A 1 264 ? 9.700 -12.175 13.313 1.00 58.28 264 GLU A CA 1
ATOM 2086 C C . GLU A 1 264 ? 8.491 -11.526 14.025 1.00 58.28 264 GLU A C 1
ATOM 2088 O O . GLU A 1 264 ? 7.362 -11.672 13.562 1.00 58.28 264 GLU A O 1
ATOM 2093 N N . ASP A 1 265 ? 8.731 -10.753 15.094 1.00 63.75 265 ASP A N 1
ATOM 2094 C CA . ASP A 1 265 ? 7.690 -10.239 15.994 1.00 63.75 265 ASP A CA 1
ATOM 2095 C C . ASP A 1 265 ? 7.700 -8.717 16.181 1.00 63.75 265 ASP A C 1
ATOM 2097 O O . ASP A 1 265 ? 6.949 -8.185 16.999 1.00 63.75 265 ASP A O 1
ATOM 2101 N N . GLU A 1 266 ? 8.558 -7.989 15.468 1.00 77.56 266 GLU A N 1
ATOM 2102 C CA . GLU A 1 266 ? 8.652 -6.538 15.615 1.00 77.56 266 GLU A CA 1
ATOM 2103 C C . GLU A 1 266 ? 8.531 -5.845 14.260 1.00 77.56 266 GLU A C 1
ATOM 2105 O O . GLU A 1 266 ? 9.497 -5.707 13.504 1.00 77.56 266 GLU A O 1
ATOM 2110 N N . LEU A 1 267 ? 7.313 -5.376 13.987 1.00 83.19 267 LEU A N 1
ATOM 2111 C CA . LEU A 1 267 ? 6.975 -4.543 12.841 1.00 83.19 267 LEU A CA 1
ATOM 2112 C C . LEU A 1 267 ? 6.899 -3.091 13.308 1.00 83.19 267 LEU A C 1
ATOM 2114 O O . LEU A 1 267 ? 6.023 -2.731 14.096 1.00 83.19 267 LEU A O 1
ATOM 2118 N N . LYS A 1 268 ? 7.824 -2.246 12.853 1.00 85.44 268 LYS A N 1
ATOM 2119 C CA . LYS A 1 268 ? 7.778 -0.802 13.106 1.00 85.44 268 LYS A CA 1
ATOM 2120 C C . LYS A 1 268 ? 7.190 -0.100 11.899 1.00 85.44 268 LYS A C 1
ATOM 2122 O O . LYS A 1 268 ? 7.573 -0.377 10.767 1.00 85.44 268 LYS A O 1
ATOM 2127 N N . GLY A 1 269 ? 6.279 0.832 12.146 1.00 89.75 269 GLY A N 1
ATOM 2128 C CA . GLY A 1 269 ? 5.684 1.615 11.075 1.00 89.75 269 GLY A CA 1
ATOM 2129 C C . GLY A 1 269 ? 4.877 0.773 10.075 1.00 89.75 269 GLY A C 1
ATOM 2130 O O . GLY A 1 269 ? 4.297 -0.264 10.401 1.00 89.75 269 GLY A O 1
ATOM 2131 N N . GLY A 1 270 ? 4.863 1.227 8.826 1.00 92.69 270 GLY A N 1
ATOM 2132 C CA . GLY A 1 270 ? 4.241 0.556 7.688 1.00 92.69 270 GLY A CA 1
ATOM 2133 C C . GLY A 1 270 ? 2.726 0.680 7.680 1.00 92.69 270 GLY A C 1
ATOM 2134 O O . GLY A 1 270 ? 2.149 1.606 8.267 1.00 92.69 270 GLY A O 1
ATOM 2135 N N . LEU A 1 271 ? 2.088 -0.250 6.978 1.00 95.88 271 LEU A N 1
ATOM 2136 C CA . LEU A 1 271 ? 0.643 -0.285 6.839 1.00 95.88 271 LEU A CA 1
ATOM 2137 C C . LEU A 1 271 ? 0.103 -1.710 6.778 1.00 95.88 271 LEU A C 1
ATOM 2139 O O . LEU A 1 271 ? 0.744 -2.621 6.263 1.00 95.88 271 LEU A O 1
ATOM 2143 N N . PHE A 1 272 ? -1.108 -1.877 7.288 1.00 97.62 272 PHE A N 1
ATOM 2144 C CA . PHE A 1 272 ? -1.830 -3.139 7.318 1.00 97.62 272 PHE A CA 1
ATOM 2145 C C . PHE A 1 272 ? -2.966 -3.089 6.311 1.00 97.62 272 PHE A C 1
ATOM 2147 O O . PHE A 1 272 ? -3.686 -2.093 6.259 1.00 97.62 272 PHE A O 1
ATOM 2154 N N . VAL A 1 273 ? -3.151 -4.152 5.535 1.00 98.06 273 VAL A N 1
ATOM 2155 C CA . VAL A 1 273 ? -4.241 -4.289 4.562 1.00 98.06 273 VAL A CA 1
ATOM 2156 C C . VAL A 1 273 ? -4.975 -5.604 4.751 1.00 98.06 273 VAL A C 1
ATOM 2158 O O . VAL A 1 273 ? -4.366 -6.643 4.997 1.00 98.06 273 VAL A O 1
ATOM 2161 N N . ALA A 1 274 ? -6.293 -5.560 4.589 1.00 98.38 274 ALA A N 1
ATOM 2162 C CA . ALA A 1 274 ? -7.144 -6.740 4.544 1.00 98.38 274 ALA A CA 1
ATOM 2163 C C . ALA A 1 274 ? -8.364 -6.487 3.650 1.00 98.38 274 ALA A C 1
ATOM 2165 O O . ALA A 1 274 ? -8.773 -5.347 3.404 1.00 98.38 274 ALA A O 1
ATOM 2166 N N . SER A 1 275 ? -8.992 -7.566 3.188 1.00 98.31 275 SER A N 1
ATOM 2167 C CA . SER A 1 275 ? -10.307 -7.505 2.548 1.00 98.31 275 SER A CA 1
ATOM 2168 C C . SER A 1 275 ? -11.153 -8.708 2.940 1.00 98.31 275 SER A C 1
ATOM 2170 O O . SER A 1 275 ? -10.625 -9.803 3.115 1.00 98.31 275 SER A O 1
ATOM 2172 N N . ASN A 1 276 ? -12.469 -8.527 3.032 1.00 98.44 276 ASN A N 1
ATOM 2173 C CA . ASN A 1 276 ? -13.417 -9.624 3.253 1.00 98.44 276 ASN A CA 1
ATOM 2174 C C . ASN A 1 276 ? -13.637 -10.498 1.995 1.00 98.44 276 ASN A C 1
ATOM 2176 O O . ASN A 1 276 ? -14.349 -11.496 2.061 1.00 98.44 276 ASN A O 1
ATOM 2180 N N . MET A 1 277 ? -13.047 -10.132 0.849 1.00 97.81 277 MET A N 1
ATOM 2181 C CA . MET A 1 277 ? -13.217 -10.817 -0.433 1.00 97.81 277 MET A CA 1
ATOM 2182 C C . MET A 1 277 ? -11.893 -11.383 -0.951 1.00 97.81 277 MET A C 1
ATOM 2184 O O . MET A 1 277 ? -10.879 -10.684 -1.041 1.00 97.81 277 MET A O 1
ATOM 2188 N N . ASP A 1 278 ? -11.942 -12.653 -1.351 1.00 97.81 278 ASP A N 1
ATOM 2189 C CA . ASP A 1 278 ? -10.804 -13.425 -1.843 1.00 97.81 278 ASP A CA 1
ATOM 2190 C C . ASP A 1 278 ? -10.163 -12.826 -3.097 1.00 97.81 278 ASP A C 1
ATOM 2192 O O . ASP A 1 278 ? -10.841 -12.472 -4.063 1.00 97.81 278 ASP A O 1
ATOM 2196 N N . LEU A 1 279 ? -8.828 -12.833 -3.117 1.00 97.50 279 LEU A N 1
ATOM 2197 C CA . LEU A 1 279 ? -7.993 -12.558 -4.287 1.00 97.50 279 LEU A CA 1
ATOM 2198 C C . LEU A 1 279 ? -8.215 -11.161 -4.892 1.00 97.50 279 LEU A C 1
ATOM 2200 O O . LEU A 1 279 ? -7.924 -10.954 -6.068 1.00 97.50 279 LEU A O 1
ATOM 2204 N N . THR A 1 280 ? -8.711 -10.210 -4.092 1.00 97.12 280 THR A N 1
ATOM 2205 C CA . THR A 1 280 ? -8.964 -8.815 -4.504 1.00 97.12 280 THR A CA 1
ATOM 2206 C C . THR A 1 280 ? -7.767 -7.886 -4.291 1.00 97.12 280 THR A C 1
ATOM 2208 O O . THR A 1 280 ? -7.811 -6.720 -4.683 1.00 97.12 280 THR A O 1
ATOM 2211 N N . CYS A 1 281 ? -6.695 -8.388 -3.680 1.00 97.38 281 CYS A N 1
ATOM 2212 C CA . CYS A 1 281 ? -5.431 -7.690 -3.479 1.00 97.38 281 CYS A CA 1
ATOM 2213 C C . CYS A 1 281 ? -4.279 -8.640 -3.814 1.00 97.38 281 CYS A C 1
ATOM 2215 O O . CYS A 1 281 ? -4.329 -9.822 -3.459 1.00 97.38 281 CYS A O 1
ATOM 2217 N N . GLU A 1 282 ? -3.258 -8.126 -4.491 1.00 97.75 282 GLU A N 1
ATOM 2218 C CA . GLU A 1 282 ? -2.022 -8.845 -4.791 1.00 97.75 282 GLU A CA 1
ATOM 2219 C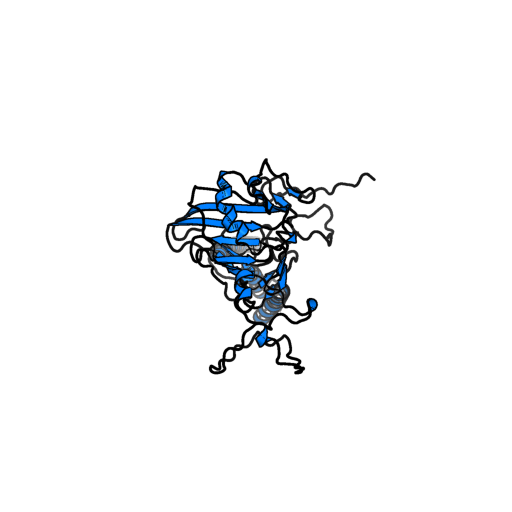 C . GLU A 1 282 ? -0.823 -7.992 -4.382 1.00 97.75 282 GLU A C 1
ATOM 2221 O O . GLU A 1 282 ? -0.831 -6.784 -4.612 1.00 97.75 282 GLU A O 1
ATOM 2226 N N . ILE A 1 283 ? 0.165 -8.621 -3.747 1.00 97.19 283 ILE A N 1
ATOM 2227 C CA . ILE A 1 283 ? 1.351 -7.988 -3.155 1.00 97.19 283 ILE A CA 1
ATOM 2228 C C . ILE A 1 283 ? 2.594 -8.744 -3.637 1.00 97.19 283 ILE A C 1
ATOM 2230 O O . ILE A 1 283 ? 2.528 -9.956 -3.844 1.00 97.19 283 ILE A O 1
ATOM 2234 N N . TRP A 1 284 ? 3.716 -8.055 -3.834 1.00 96.44 284 TRP A N 1
ATOM 2235 C CA . TRP A 1 284 ? 4.975 -8.659 -4.280 1.00 96.44 284 TRP A CA 1
ATOM 2236 C C . TRP A 1 284 ? 6.046 -8.628 -3.190 1.00 96.44 284 TRP A C 1
ATOM 2238 O O . TRP A 1 284 ? 6.160 -7.650 -2.454 1.00 96.44 284 TRP A O 1
ATOM 2248 N N . ASP A 1 285 ? 6.872 -9.676 -3.140 1.00 92.94 285 ASP A N 1
ATOM 2249 C CA . ASP A 1 285 ? 8.070 -9.780 -2.292 1.00 92.94 285 ASP A CA 1
ATOM 2250 C C . ASP A 1 285 ? 9.222 -8.928 -2.863 1.00 92.94 285 ASP A C 1
ATOM 2252 O O . ASP A 1 285 ? 10.289 -9.419 -3.237 1.00 92.94 285 ASP A O 1
ATOM 2256 N N . ALA A 1 286 ? 8.971 -7.630 -3.016 1.00 92.06 286 ALA A N 1
ATOM 2257 C CA . ALA A 1 286 ? 9.909 -6.679 -3.584 1.00 92.06 286 ALA A CA 1
ATOM 2258 C C . ALA A 1 286 ? 9.761 -5.302 -2.935 1.00 92.06 286 ALA A C 1
ATOM 2260 O O . ALA A 1 286 ? 8.672 -4.893 -2.542 1.00 92.06 286 ALA A O 1
ATOM 2261 N N . LEU A 1 287 ? 10.860 -4.561 -2.877 1.00 91.19 287 LEU A N 1
ATOM 2262 C CA . LEU A 1 287 ? 10.899 -3.163 -2.472 1.00 91.19 287 LEU A CA 1
ATOM 2263 C C . LEU A 1 287 ? 11.340 -2.312 -3.655 1.00 91.19 287 LEU A C 1
ATOM 2265 O O . LEU A 1 287 ? 12.349 -2.609 -4.298 1.00 91.19 287 LEU A O 1
ATOM 2269 N N . ILE A 1 288 ? 10.609 -1.233 -3.915 1.00 90.69 288 ILE A N 1
ATOM 2270 C CA . ILE A 1 288 ? 11.003 -0.239 -4.914 1.00 90.69 288 ILE A CA 1
ATOM 2271 C C . ILE A 1 288 ? 11.861 0.825 -4.238 1.00 90.69 288 ILE A C 1
ATOM 2273 O O . ILE A 1 288 ? 11.502 1.367 -3.191 1.00 90.69 288 ILE A O 1
ATOM 2277 N N . ALA A 1 289 ? 13.022 1.127 -4.809 1.00 84.94 289 ALA A N 1
ATOM 2278 C CA . ALA A 1 289 ? 13.877 2.189 -4.302 1.00 84.94 289 ALA A CA 1
ATOM 2279 C C . ALA A 1 289 ? 13.140 3.545 -4.357 1.00 84.94 289 ALA A C 1
ATOM 2281 O O . ALA A 1 289 ? 12.432 3.817 -5.329 1.00 84.94 289 ALA A O 1
ATOM 2282 N N . PRO A 1 290 ? 13.336 4.440 -3.373 1.00 73.00 290 PRO A N 1
ATOM 2283 C CA . PRO A 1 290 ? 12.731 5.774 -3.360 1.00 73.00 290 PRO A CA 1
ATOM 2284 C C . PRO A 1 290 ? 13.426 6.736 -4.348 1.00 73.00 290 PRO A C 1
ATOM 2286 O O . PRO A 1 290 ? 13.653 7.906 -4.045 1.00 73.00 290 PRO A O 1
ATOM 2289 N N . ALA A 1 291 ? 13.817 6.260 -5.535 1.00 68.31 291 ALA A N 1
ATOM 2290 C CA . ALA A 1 291 ? 14.561 7.053 -6.506 1.00 68.31 291 ALA A CA 1
ATOM 2291 C C . ALA A 1 291 ? 13.629 7.786 -7.481 1.00 68.31 291 ALA A C 1
ATOM 2293 O O . ALA A 1 291 ? 12.619 7.256 -7.955 1.00 68.31 291 ALA A O 1
ATOM 2294 N N . CYS A 1 292 ? 14.012 9.019 -7.821 1.00 65.19 292 CYS A N 1
ATOM 2295 C CA . CYS A 1 292 ? 13.308 9.835 -8.804 1.00 65.19 292 CYS A CA 1
ATOM 2296 C C . CYS A 1 292 ? 13.190 9.099 -10.151 1.00 65.19 292 CYS A C 1
ATOM 2298 O O . CYS A 1 292 ? 14.157 8.509 -10.638 1.00 65.19 292 CYS A O 1
ATOM 2300 N N . GLY A 1 293 ? 12.001 9.153 -10.754 1.00 71.88 293 GLY A N 1
ATOM 2301 C CA . GLY A 1 293 ? 11.742 8.614 -12.089 1.00 71.88 293 GLY A CA 1
ATOM 2302 C C . GLY A 1 293 ? 11.462 7.111 -12.160 1.00 71.88 293 GLY A C 1
ATOM 2303 O O . GLY A 1 293 ? 11.280 6.614 -13.265 1.00 71.88 293 GLY A O 1
ATOM 2304 N N . ILE A 1 294 ? 11.414 6.388 -11.032 1.00 81.38 294 ILE A N 1
ATOM 2305 C CA . ILE A 1 294 ? 10.915 4.998 -11.021 1.00 81.38 294 ILE A CA 1
ATOM 2306 C C . ILE A 1 294 ? 9.401 4.953 -10.891 1.00 81.38 294 ILE A C 1
ATOM 2308 O O . ILE A 1 294 ? 8.744 4.146 -11.522 1.00 81.38 294 ILE A O 1
ATOM 2312 N N . THR A 1 295 ? 8.840 5.768 -10.011 1.00 85.38 295 THR A N 1
ATOM 2313 C CA . THR A 1 295 ? 7.400 5.802 -9.767 1.00 85.38 295 THR A CA 1
ATOM 2314 C C . THR A 1 295 ? 6.789 6.925 -10.588 1.00 85.38 295 THR A C 1
ATOM 2316 O O . THR A 1 295 ? 7.394 7.991 -10.742 1.00 85.38 295 THR A O 1
ATOM 2319 N N . ASP A 1 296 ? 5.585 6.698 -11.114 1.00 83.38 296 ASP A N 1
ATOM 2320 C CA . ASP A 1 296 ? 4.776 7.809 -11.604 1.00 83.38 296 ASP A CA 1
ATOM 2321 C C . ASP A 1 296 ? 4.363 8.728 -10.439 1.00 83.38 296 ASP A C 1
ATOM 2323 O O . ASP A 1 296 ? 4.588 8.437 -9.259 1.00 83.38 296 ASP A O 1
ATOM 2327 N N . SER A 1 297 ? 3.743 9.860 -10.764 1.00 78.19 297 SER A N 1
ATOM 2328 C CA . SER A 1 297 ? 3.358 10.865 -9.771 1.00 78.19 297 SER A CA 1
ATOM 2329 C C . SER A 1 297 ? 2.378 10.336 -8.708 1.00 78.19 297 SER A C 1
ATOM 2331 O O . SER A 1 297 ? 2.268 10.894 -7.622 1.00 78.19 297 SER A O 1
ATOM 2333 N N . GLN A 1 298 ? 1.704 9.222 -8.984 1.00 79.44 298 GLN A N 1
ATOM 2334 C CA . GLN A 1 298 ? 0.752 8.558 -8.104 1.00 79.44 298 GLN A CA 1
ATOM 2335 C C . GLN A 1 298 ? 1.285 7.212 -7.579 1.00 79.44 298 GLN A C 1
ATOM 2337 O O . GLN A 1 298 ? 0.489 6.366 -7.169 1.00 79.44 298 GLN A O 1
ATOM 2342 N N . GLY A 1 299 ? 2.596 6.970 -7.639 1.00 88.00 299 GLY A N 1
ATOM 2343 C CA . GLY A 1 299 ? 3.226 5.751 -7.123 1.00 88.00 299 GLY A CA 1
ATOM 2344 C C . GLY A 1 299 ? 3.098 4.541 -8.046 1.00 88.00 299 GLY A C 1
ATOM 2345 O O . GLY A 1 299 ? 3.453 3.437 -7.647 1.00 88.00 299 GLY A O 1
ATOM 2346 N N . GLY A 1 300 ? 2.587 4.716 -9.265 1.00 91.31 300 GLY A N 1
ATOM 2347 C CA . GLY A 1 300 ? 2.438 3.648 -10.245 1.00 91.31 300 GLY A CA 1
ATOM 2348 C C . GLY A 1 300 ? 3.786 3.116 -10.722 1.00 91.31 300 GLY A C 1
ATOM 2349 O O . GLY A 1 300 ? 4.698 3.880 -11.045 1.00 91.31 300 GLY A O 1
ATOM 2350 N N . VAL A 1 301 ? 3.895 1.789 -10.767 1.00 93.12 301 VAL A N 1
ATOM 2351 C CA . VAL A 1 301 ? 5.112 1.042 -11.126 1.00 93.12 301 VAL A CA 1
ATOM 2352 C C . VAL A 1 301 ? 4.814 -0.131 -12.064 1.00 93.12 301 VAL A C 1
ATOM 2354 O O . VAL A 1 301 ? 5.540 -1.118 -12.089 1.00 93.12 301 VAL A O 1
ATOM 2357 N N . GLU A 1 302 ? 3.748 -0.042 -12.863 1.00 92.81 302 GLU A N 1
ATOM 2358 C CA . GLU A 1 302 ? 3.300 -1.116 -13.769 1.00 92.81 302 GLU A CA 1
ATOM 2359 C C . GLU A 1 302 ? 4.412 -1.631 -14.700 1.00 92.81 302 GLU A C 1
ATOM 2361 O O . GLU A 1 302 ? 4.567 -2.836 -14.885 1.00 92.81 302 GLU A O 1
ATOM 2366 N N . HIS A 1 303 ? 5.255 -0.729 -15.207 1.00 87.69 303 HIS A N 1
ATOM 2367 C CA . HIS A 1 303 ? 6.409 -1.059 -16.050 1.00 87.69 303 HIS A CA 1
ATOM 2368 C C . HIS A 1 303 ? 7.468 -1.931 -15.346 1.00 87.69 303 HIS A C 1
ATOM 2370 O O . HIS A 1 303 ? 8.331 -2.489 -16.022 1.00 87.69 303 HIS A O 1
ATOM 2376 N N . LEU A 1 304 ? 7.411 -2.071 -14.015 1.00 91.00 304 LEU A N 1
ATOM 2377 C CA . LEU A 1 304 ? 8.302 -2.940 -13.247 1.00 91.00 304 LEU A CA 1
ATOM 2378 C C . LEU A 1 304 ? 7.785 -4.374 -13.102 1.00 91.00 304 LEU A C 1
ATOM 2380 O O . LEU A 1 304 ? 8.561 -5.246 -12.715 1.00 91.00 304 LEU A O 1
ATOM 2384 N N . ARG A 1 305 ? 6.510 -4.651 -13.417 1.00 92.69 305 ARG A N 1
ATOM 2385 C CA . ARG A 1 305 ? 5.885 -5.975 -13.234 1.00 92.69 305 ARG A CA 1
ATOM 2386 C C . ARG A 1 305 ? 6.731 -7.147 -13.760 1.00 92.69 305 ARG A C 1
ATOM 2388 O O . ARG A 1 305 ? 6.828 -8.134 -13.029 1.00 92.69 305 ARG A O 1
ATOM 2395 N N . PRO A 1 306 ? 7.382 -7.074 -14.943 1.00 88.94 306 PRO A N 1
ATOM 2396 C CA . PRO A 1 306 ? 8.211 -8.173 -15.445 1.00 88.94 306 PRO A CA 1
ATOM 2397 C C . PRO A 1 306 ? 9.384 -8.561 -14.531 1.00 88.94 306 PRO A C 1
ATOM 2399 O O . PRO A 1 306 ? 9.897 -9.672 -14.639 1.00 88.94 306 PRO A O 1
ATOM 2402 N N . PHE A 1 307 ? 9.808 -7.671 -13.629 1.00 87.31 307 PHE A N 1
ATOM 2403 C CA . PHE A 1 307 ? 10.966 -7.865 -12.752 1.00 87.31 307 PHE A CA 1
ATOM 2404 C C . PHE A 1 307 ? 10.598 -8.298 -11.327 1.00 87.31 307 PHE A C 1
ATOM 2406 O O . PHE A 1 307 ? 11.487 -8.674 -10.568 1.00 87.31 307 PHE A O 1
ATOM 2413 N N . LEU A 1 308 ? 9.316 -8.255 -10.945 1.00 88.75 308 LEU A N 1
ATOM 2414 C CA . LEU A 1 308 ? 8.889 -8.526 -9.564 1.00 88.75 308 LEU A CA 1
ATOM 2415 C C . LEU A 1 308 ? 8.626 -10.008 -9.273 1.00 88.75 308 LEU A C 1
ATOM 2417 O O . LEU A 1 308 ? 8.390 -10.383 -8.127 1.00 88.75 308 LEU A O 1
ATOM 2421 N N . GLY A 1 309 ? 8.621 -10.856 -10.301 1.00 90.06 309 GLY A N 1
ATOM 2422 C CA . GLY A 1 309 ? 8.242 -12.257 -10.161 1.00 90.06 309 GLY A CA 1
ATOM 2423 C C . GLY A 1 309 ? 6.753 -12.441 -9.837 1.00 90.06 309 GLY A C 1
ATOM 2424 O O . GLY A 1 309 ? 5.889 -11.667 -10.260 1.00 90.06 309 GLY A O 1
ATOM 2425 N N . LYS A 1 310 ? 6.436 -13.526 -9.124 1.00 93.00 310 LYS A N 1
ATOM 2426 C CA . LYS A 1 310 ? 5.054 -13.929 -8.838 1.00 93.00 310 LYS A CA 1
ATOM 2427 C C . LYS A 1 310 ? 4.496 -13.164 -7.637 1.00 93.00 310 LYS A C 1
ATOM 2429 O O . LYS A 1 310 ? 5.033 -13.268 -6.542 1.00 93.00 310 LYS A O 1
ATOM 2434 N N . GLY A 1 311 ? 3.370 -12.484 -7.838 1.00 95.12 311 GLY A N 1
ATOM 2435 C CA . GLY A 1 311 ? 2.621 -11.843 -6.762 1.00 95.12 311 GLY A CA 1
ATOM 2436 C C . GLY A 1 311 ? 1.872 -12.845 -5.878 1.00 95.12 311 GLY A C 1
ATOM 2437 O O . GLY A 1 311 ? 1.438 -13.922 -6.311 1.00 95.12 311 GLY A O 1
ATOM 2438 N N . LYS A 1 312 ? 1.692 -12.475 -4.614 1.00 95.88 312 LYS A N 1
ATOM 2439 C CA . LYS A 1 312 ? 0.880 -13.173 -3.620 1.00 95.88 312 LYS A CA 1
ATOM 2440 C C . LYS A 1 312 ? -0.492 -12.515 -3.553 1.00 95.88 312 LYS A C 1
ATOM 2442 O O . LYS A 1 312 ? -0.637 -11.372 -3.128 1.00 95.88 312 LYS A O 1
ATOM 2447 N N . LYS A 1 313 ? -1.524 -13.268 -3.934 1.00 97.25 313 LYS A N 1
ATOM 2448 C CA . LYS A 1 313 ? -2.923 -12.856 -3.769 1.00 97.25 313 LYS A CA 1
ATOM 2449 C C . LYS A 1 313 ? -3.409 -13.170 -2.360 1.00 97.25 313 LYS A C 1
ATOM 2451 O O . LYS A 1 313 ? -3.269 -14.310 -1.903 1.00 97.25 313 LYS A O 1
ATOM 2456 N N . LEU A 1 314 ? -3.988 -12.173 -1.700 1.00 97.19 314 LEU A N 1
ATOM 2457 C CA . LEU A 1 314 ? -4.545 -12.312 -0.356 1.00 97.19 314 LEU A CA 1
ATOM 2458 C C . LEU A 1 314 ? -5.901 -13.021 -0.396 1.00 97.19 314 LEU A C 1
ATOM 2460 O O . LEU A 1 314 ? -6.715 -12.776 -1.290 1.00 97.19 314 LEU A O 1
ATOM 2464 N N . ARG A 1 315 ? -6.149 -13.903 0.571 1.00 98.06 315 ARG A N 1
ATOM 2465 C CA . ARG A 1 315 ? -7.465 -14.508 0.813 1.00 98.06 315 ARG A CA 1
ATOM 2466 C C . ARG A 1 315 ? -8.350 -13.566 1.631 1.00 98.06 315 ARG A C 1
ATOM 2468 O O . ARG A 1 315 ? -7.864 -12.650 2.287 1.00 98.06 315 ARG A O 1
ATOM 2475 N N . ALA A 1 316 ? -9.651 -13.823 1.623 1.00 98.19 316 ALA A N 1
ATOM 2476 C CA . ALA A 1 316 ? -10.610 -13.154 2.484 1.00 98.19 316 ALA A CA 1
ATOM 2477 C C . ALA A 1 316 ? -10.176 -13.267 3.954 1.00 98.19 316 ALA A C 1
ATOM 2479 O O . ALA A 1 316 ? -9.823 -14.354 4.430 1.00 98.19 316 ALA A O 1
ATOM 2480 N N . GLY A 1 317 ? -10.173 -12.127 4.642 1.00 98.19 317 GLY A N 1
ATOM 2481 C CA . GLY A 1 317 ? -9.752 -11.988 6.033 1.00 98.19 317 GLY A CA 1
ATOM 2482 C C . GLY A 1 317 ? -8.246 -12.116 6.265 1.00 98.19 317 GLY A C 1
ATOM 2483 O O . GLY A 1 317 ? -7.823 -12.008 7.404 1.00 98.19 317 GLY A O 1
ATOM 2484 N N . GLU A 1 318 ? -7.415 -12.356 5.246 1.00 97.88 318 GLU A N 1
ATOM 2485 C CA . GLU A 1 318 ? -5.956 -12.407 5.415 1.00 97.88 318 GLU A CA 1
ATOM 2486 C C . GLU A 1 318 ? -5.420 -10.986 5.639 1.00 97.88 318 GLU A C 1
ATOM 2488 O O . GLU A 1 318 ? -5.492 -10.150 4.734 1.00 97.88 318 GLU A O 1
ATOM 2493 N N . LEU A 1 319 ? -4.914 -10.715 6.847 1.00 97.56 319 LEU A N 1
ATOM 2494 C CA . LEU A 1 319 ? -4.243 -9.462 7.172 1.00 97.56 319 LEU A CA 1
ATOM 2495 C C . LEU A 1 319 ? -2.784 -9.547 6.720 1.00 97.56 319 LEU A C 1
ATOM 2497 O O . LEU A 1 319 ? -2.090 -10.529 6.991 1.00 97.56 319 LEU A O 1
ATOM 2501 N N . ALA A 1 320 ? -2.313 -8.509 6.042 1.00 96.75 320 ALA A N 1
ATOM 2502 C CA . ALA A 1 320 ? -0.913 -8.372 5.670 1.00 96.75 320 ALA A CA 1
ATOM 2503 C C . ALA A 1 320 ? -0.387 -7.015 6.123 1.00 96.75 320 ALA A C 1
ATOM 2505 O O . ALA A 1 320 ? -1.036 -5.993 5.900 1.00 96.75 320 ALA A O 1
ATOM 2506 N N . TRP A 1 321 ? 0.797 -7.009 6.721 1.00 96.31 321 TRP A N 1
ATOM 2507 C CA . TRP A 1 321 ? 1.593 -5.803 6.904 1.00 96.31 321 TRP A CA 1
ATOM 2508 C C . TRP A 1 321 ? 2.512 -5.629 5.702 1.00 96.31 321 TRP A C 1
ATOM 2510 O O . TRP A 1 321 ? 3.112 -6.604 5.260 1.00 96.31 321 TRP A O 1
ATOM 2520 N N . LEU A 1 322 ? 2.664 -4.413 5.191 1.00 95.31 322 LEU A N 1
ATOM 2521 C CA . LEU A 1 322 ? 3.625 -4.091 4.143 1.00 95.31 322 LEU A CA 1
ATOM 2522 C C . LEU A 1 322 ? 4.318 -2.753 4.405 1.00 95.31 322 LEU A C 1
ATOM 2524 O O . LEU A 1 322 ? 3.789 -1.867 5.082 1.00 95.31 322 LEU A O 1
ATOM 2528 N N . THR A 1 323 ? 5.506 -2.596 3.823 1.00 93.31 323 THR A N 1
ATOM 2529 C CA . THR A 1 323 ? 6.161 -1.284 3.743 1.00 93.31 323 THR A CA 1
ATOM 2530 C C . THR A 1 323 ? 5.456 -0.393 2.720 1.00 93.31 323 THR A C 1
ATOM 2532 O O . THR A 1 323 ? 4.795 -0.884 1.800 1.00 93.31 323 THR A O 1
ATOM 2535 N N . ASP A 1 324 ? 5.669 0.916 2.806 1.00 90.50 324 ASP A N 1
ATOM 2536 C CA . ASP A 1 324 ? 5.174 1.891 1.828 1.00 90.50 324 ASP A CA 1
ATOM 2537 C C . ASP A 1 324 ? 5.847 1.801 0.449 1.00 90.50 324 ASP A C 1
ATOM 2539 O O . ASP A 1 324 ? 5.357 2.389 -0.516 1.00 90.50 324 ASP A O 1
ATOM 2543 N N . ARG A 1 325 ? 6.925 1.018 0.330 1.00 92.75 325 ARG A N 1
ATOM 2544 C CA . ARG A 1 325 ? 7.661 0.755 -0.918 1.00 92.75 325 ARG A CA 1
ATOM 2545 C C . ARG A 1 325 ? 7.318 -0.586 -1.562 1.00 92.75 325 ARG A C 1
ATOM 2547 O O . ARG A 1 325 ? 7.915 -0.951 -2.575 1.00 92.75 325 ARG A O 1
ATOM 2554 N N . THR A 1 326 ? 6.379 -1.319 -0.977 1.00 95.31 326 THR A N 1
ATOM 2555 C CA . THR A 1 326 ? 5.965 -2.641 -1.450 1.00 95.31 326 THR A CA 1
ATOM 2556 C C . THR A 1 326 ? 5.006 -2.508 -2.627 1.00 95.31 326 THR A C 1
ATOM 2558 O O . THR A 1 326 ? 3.939 -1.903 -2.463 1.00 95.31 326 THR A O 1
ATOM 2561 N N . PRO A 1 327 ? 5.315 -3.076 -3.806 1.00 96.25 327 PRO A N 1
ATOM 2562 C CA . PRO A 1 327 ? 4.375 -3.120 -4.911 1.00 96.25 327 PRO A CA 1
ATOM 2563 C C . PRO A 1 327 ? 3.140 -3.924 -4.529 1.00 96.25 327 PRO A C 1
ATOM 2565 O O . PRO A 1 327 ? 3.234 -5.049 -4.032 1.00 96.25 327 PRO A O 1
ATOM 2568 N N . HIS A 1 328 ? 1.978 -3.355 -4.804 1.00 97.25 328 HIS A N 1
ATOM 2569 C CA . HIS A 1 328 ? 0.697 -4.016 -4.625 1.00 97.25 328 HIS A CA 1
ATOM 2570 C C . HIS A 1 328 ? -0.325 -3.481 -5.632 1.00 97.25 328 HIS A C 1
ATOM 2572 O O . HIS A 1 328 ? -0.119 -2.459 -6.292 1.00 97.25 328 HIS A O 1
ATOM 2578 N N . GLN A 1 329 ? -1.427 -4.210 -5.799 1.00 96.94 329 GLN A N 1
ATOM 2579 C CA . GLN A 1 329 ? -2.514 -3.810 -6.688 1.00 96.94 329 GLN A CA 1
ATOM 2580 C C . GLN A 1 329 ? -3.877 -4.278 -6.187 1.00 96.94 329 GLN A C 1
ATOM 2582 O O . GLN A 1 329 ? -4.011 -5.335 -5.561 1.00 96.94 329 GLN A O 1
ATOM 2587 N N . ALA A 1 330 ? -4.913 -3.534 -6.570 1.00 96.56 330 ALA A N 1
ATOM 2588 C CA . ALA A 1 330 ? -6.282 -4.019 -6.520 1.00 96.56 330 ALA A CA 1
ATOM 2589 C C . ALA A 1 330 ? -6.544 -4.957 -7.707 1.00 96.56 330 ALA A C 1
ATOM 2591 O O . ALA A 1 330 ? -6.251 -4.619 -8.854 1.00 96.56 330 ALA A O 1
ATOM 2592 N N . CYS A 1 331 ? -7.105 -6.132 -7.433 1.00 97.38 331 CYS A N 1
ATOM 2593 C CA . CYS A 1 331 ? -7.451 -7.120 -8.452 1.00 97.38 331 CYS A CA 1
ATOM 2594 C C . CYS A 1 331 ? -8.957 -7.098 -8.751 1.00 97.38 331 CYS A C 1
ATOM 2596 O O . CYS A 1 331 ? -9.749 -6.932 -7.816 1.00 97.38 331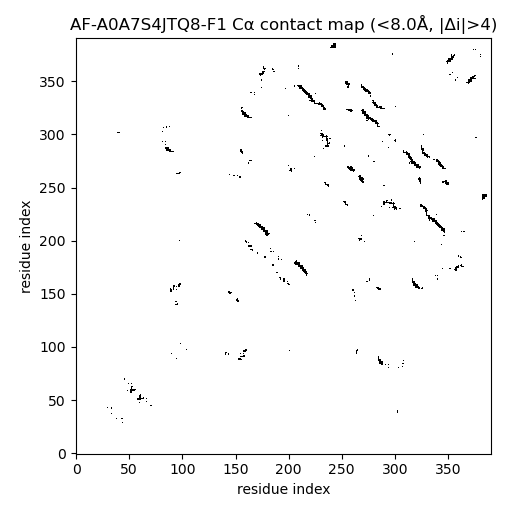 CYS A O 1
ATOM 2598 N N . PRO A 1 332 ? -9.370 -7.312 -10.016 1.00 97.31 332 PRO A N 1
ATOM 2599 C CA . PRO A 1 332 ? -10.776 -7.479 -10.367 1.00 97.31 332 PRO A CA 1
ATOM 2600 C C . PRO A 1 332 ? -11.444 -8.602 -9.573 1.00 97.31 332 PRO A C 1
ATOM 2602 O O . PRO A 1 332 ? -10.855 -9.672 -9.382 1.00 97.31 332 PRO A O 1
ATOM 2605 N N . GLN A 1 333 ? -12.686 -8.391 -9.133 1.00 96.62 333 GLN A N 1
ATOM 2606 C CA . GLN A 1 333 ? -13.426 -9.442 -8.441 1.00 96.62 333 GLN A CA 1
ATOM 2607 C C . GLN A 1 333 ? -13.792 -10.580 -9.388 1.00 96.62 333 GLN A C 1
ATOM 2609 O O . GLN A 1 333 ? -14.221 -10.365 -10.515 1.00 96.62 333 GLN A O 1
ATOM 2614 N N . ARG A 1 334 ? -13.690 -11.821 -8.909 1.00 96.50 334 ARG A N 1
ATOM 2615 C CA . ARG A 1 334 ? -14.118 -13.000 -9.683 1.00 96.50 334 ARG A CA 1
ATOM 2616 C C . ARG A 1 334 ? -15.632 -13.198 -9.702 1.00 96.50 334 ARG A C 1
ATOM 2618 O O . ARG A 1 334 ? -16.140 -13.895 -10.570 1.00 96.50 334 ARG A O 1
ATOM 2625 N N . ARG A 1 335 ? -16.327 -12.633 -8.717 1.00 97.56 335 ARG A N 1
ATOM 2626 C CA . ARG A 1 335 ? -17.774 -12.727 -8.535 1.00 97.56 335 ARG A CA 1
ATOM 2627 C C . ARG A 1 335 ? -18.312 -11.418 -7.980 1.00 97.56 335 ARG A C 1
ATOM 2629 O O . ARG A 1 335 ? -17.570 -10.671 -7.336 1.00 97.56 335 ARG A O 1
ATOM 2636 N N . ASP A 1 336 ? -19.597 -11.198 -8.192 1.00 98.31 336 ASP A N 1
ATOM 2637 C CA . ASP A 1 336 ? -20.345 -10.135 -7.538 1.00 98.31 336 ASP A CA 1
ATOM 2638 C C . ASP A 1 336 ? -20.276 -10.305 -6.019 1.00 98.31 336 ASP A C 1
ATOM 2640 O O . ASP A 1 336 ? -20.278 -11.426 -5.495 1.00 98.31 336 ASP A O 1
ATOM 2644 N N . GLY A 1 337 ? -20.209 -9.192 -5.299 1.00 97.81 337 GLY A N 1
ATOM 2645 C CA . GLY A 1 337 ? -20.233 -9.244 -3.850 1.00 97.81 337 GLY A CA 1
ATOM 2646 C C . GLY A 1 337 ? -20.031 -7.897 -3.194 1.00 97.81 337 GLY A C 1
ATOM 2647 O O . GLY A 1 337 ? -19.530 -6.946 -3.796 1.00 97.81 337 GLY A O 1
ATOM 2648 N N . TYR A 1 338 ? -20.422 -7.850 -1.927 1.00 98.25 338 TYR A N 1
ATOM 2649 C CA . TYR A 1 338 ? -20.222 -6.692 -1.082 1.00 98.25 338 TYR A CA 1
ATOM 2650 C C . TYR A 1 338 ? -18.823 -6.739 -0.457 1.00 98.25 338 TYR A C 1
ATOM 2652 O O . TYR A 1 338 ? -18.535 -7.570 0.411 1.00 98.25 338 TYR A O 1
ATOM 2660 N N . ARG A 1 339 ? -17.933 -5.864 -0.931 1.00 98.19 339 ARG A N 1
ATOM 2661 C CA . ARG A 1 339 ? -16.527 -5.828 -0.533 1.00 98.19 339 ARG A CA 1
ATOM 2662 C C . ARG A 1 339 ? -16.287 -4.772 0.527 1.00 98.19 339 ARG A C 1
ATOM 2664 O O . ARG A 1 339 ? -16.615 -3.604 0.347 1.00 98.19 339 ARG A O 1
ATOM 2671 N N . GLN A 1 340 ? -15.609 -5.190 1.583 1.00 98.62 340 GLN A N 1
ATOM 2672 C CA . GLN A 1 340 ? -15.007 -4.338 2.590 1.00 98.62 340 GLN A CA 1
ATOM 2673 C C . GLN A 1 340 ? -13.490 -4.386 2.392 1.00 98.62 340 GLN A C 1
ATOM 2675 O O . GLN A 1 340 ? -12.872 -5.459 2.350 1.00 98.62 340 GLN A O 1
ATOM 2680 N N . PHE A 1 341 ? -12.892 -3.214 2.227 1.00 98.50 341 PHE A N 1
ATOM 2681 C CA . PHE A 1 341 ? -11.451 -3.010 2.200 1.00 98.50 341 PHE A CA 1
ATOM 2682 C C . PHE A 1 341 ? -11.030 -2.261 3.453 1.00 98.50 341 PHE A C 1
ATOM 2684 O O . PHE A 1 341 ? -11.607 -1.222 3.771 1.00 98.50 341 PHE A O 1
ATOM 2691 N N . PHE A 1 342 ? -10.017 -2.784 4.132 1.00 98.69 342 PHE A N 1
ATOM 2692 C CA . PHE A 1 342 ? -9.416 -2.184 5.310 1.00 98.69 342 PHE A CA 1
ATOM 2693 C C . PHE A 1 342 ? -7.958 -1.850 5.013 1.00 98.69 342 PHE A C 1
ATOM 2695 O O . PHE A 1 342 ? -7.217 -2.695 4.503 1.00 98.69 342 PHE A O 1
ATOM 2702 N N . ARG A 1 343 ? -7.548 -0.629 5.364 1.00 98.44 343 ARG A N 1
ATOM 2703 C CA . ARG A 1 343 ? -6.141 -0.244 5.438 1.00 98.44 343 ARG A CA 1
ATOM 2704 C C . ARG A 1 343 ? -5.889 0.624 6.664 1.00 98.44 343 ARG A C 1
ATOM 2706 O O . ARG A 1 343 ? -6.564 1.635 6.848 1.00 98.44 343 ARG A O 1
ATOM 2713 N N . LEU A 1 344 ? -4.881 0.264 7.446 1.00 98.38 344 LEU A N 1
ATOM 2714 C CA . LEU A 1 344 ? -4.377 1.049 8.568 1.00 98.38 344 LEU A CA 1
ATOM 2715 C C . LEU A 1 344 ? -2.951 1.491 8.262 1.00 98.38 344 LEU A C 1
ATOM 2717 O O . LEU A 1 344 ? -2.085 0.647 8.069 1.00 98.38 344 LEU A O 1
ATOM 2721 N N . VAL A 1 345 ? -2.708 2.797 8.229 1.00 97.44 345 VAL A N 1
ATOM 2722 C CA . VAL A 1 345 ? -1.363 3.371 8.103 1.00 97.44 345 VAL A CA 1
ATOM 2723 C C . VAL A 1 345 ? -0.929 3.868 9.476 1.00 97.44 345 VAL A C 1
ATOM 2725 O O . VAL A 1 345 ? -1.696 4.543 10.166 1.00 97.44 345 VAL A O 1
ATOM 2728 N N . THR A 1 346 ? 0.285 3.510 9.878 1.00 96.25 346 THR A N 1
ATOM 2729 C CA . THR A 1 346 ? 0.866 3.906 11.171 1.00 96.25 346 THR A CA 1
ATOM 2730 C C . THR A 1 346 ? 1.251 5.392 11.197 1.00 96.25 346 THR A C 1
ATOM 2732 O O . THR A 1 346 ? 1.015 6.131 10.239 1.00 96.25 346 THR A O 1
ATOM 2735 N N . SER A 1 347 ? 1.810 5.868 12.312 1.00 92.88 347 SER A N 1
ATOM 2736 C CA . SER A 1 347 ? 1.922 7.304 12.592 1.00 92.88 347 SER A CA 1
ATOM 2737 C C . SER A 1 347 ? 2.867 8.105 11.697 1.00 92.88 347 SER A C 1
ATOM 2739 O O . SER A 1 347 ? 2.740 9.330 11.631 1.00 92.88 347 SER A O 1
ATOM 2741 N N . ASN A 1 348 ? 3.792 7.454 10.989 1.00 88.25 348 ASN A N 1
ATOM 2742 C CA . ASN A 1 348 ? 4.838 8.133 10.227 1.00 88.25 348 ASN A CA 1
ATOM 2743 C C . ASN A 1 348 ? 4.366 8.561 8.824 1.00 88.25 348 ASN A C 1
ATOM 2745 O O . ASN A 1 348 ? 4.860 8.079 7.805 1.00 88.25 348 ASN A O 1
ATOM 2749 N N . VAL A 1 349 ? 3.367 9.445 8.776 1.00 88.25 349 VAL A N 1
ATOM 2750 C CA . VAL A 1 349 ? 2.833 10.039 7.541 1.00 88.25 349 VAL A CA 1
ATOM 2751 C C . VAL A 1 349 ? 3.329 11.474 7.412 1.00 88.25 349 VAL A C 1
ATOM 2753 O O . VAL A 1 349 ? 3.091 12.289 8.297 1.00 88.25 349 VAL A O 1
ATOM 2756 N N . SER A 1 350 ? 3.987 11.820 6.303 1.00 86.38 350 SER A N 1
ATOM 2757 C CA . SER A 1 350 ? 4.484 13.192 6.101 1.00 86.38 350 SER A CA 1
ATOM 2758 C C . SER A 1 350 ? 3.536 14.097 5.308 1.00 86.38 350 SER A C 1
ATOM 2760 O O . SER A 1 350 ? 3.578 15.318 5.476 1.00 86.38 350 SER A O 1
ATOM 2762 N N . LEU A 1 351 ? 2.650 13.528 4.484 1.00 88.06 351 LEU A N 1
ATOM 2763 C CA . LEU A 1 351 ? 1.708 14.264 3.633 1.00 88.06 351 LEU A CA 1
ATOM 2764 C C . LEU A 1 351 ? 0.267 13.788 3.839 1.00 88.06 351 LEU A C 1
ATOM 2766 O O . LEU A 1 351 ? 0.005 12.589 3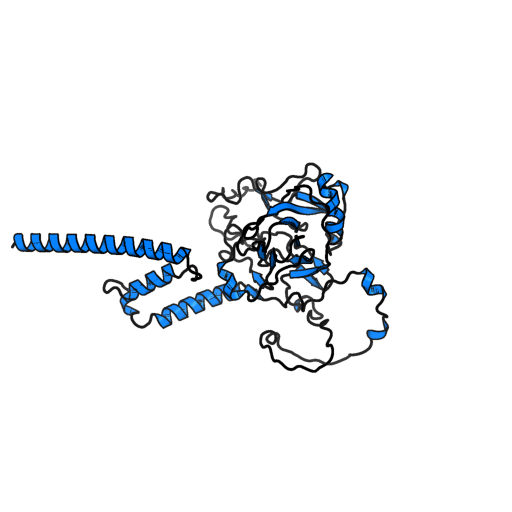.877 1.00 88.06 351 LEU A O 1
ATOM 2770 N N . TRP A 1 352 ? -0.680 14.724 3.876 1.00 90.44 352 TRP A N 1
ATOM 2771 C CA . TRP A 1 352 ? -2.111 14.423 3.937 1.00 90.44 352 TRP A CA 1
ATOM 2772 C C . TRP A 1 352 ? -2.878 15.252 2.904 1.00 90.44 352 TRP A C 1
ATOM 2774 O O . TRP A 1 352 ? -2.810 16.481 2.906 1.00 90.44 352 TRP A O 1
ATOM 2784 N N . PHE A 1 353 ? -3.577 14.581 1.989 1.00 90.12 353 PHE A N 1
ATOM 2785 C CA . PHE A 1 353 ? -4.247 15.213 0.849 1.00 90.12 353 PHE A CA 1
ATOM 2786 C C . PHE A 1 353 ? -5.696 15.534 1.202 1.00 90.12 353 PHE A C 1
ATOM 2788 O O . PHE A 1 353 ? -6.503 14.611 1.304 1.00 90.12 353 PHE A O 1
ATOM 2795 N N . GLU A 1 354 ? -6.023 16.817 1.359 1.00 92.19 354 GLU A N 1
ATOM 2796 C CA . GLU A 1 354 ? -7.311 17.273 1.904 1.00 92.19 354 GLU A CA 1
ATOM 2797 C C . GLU A 1 354 ? -8.514 16.821 1.070 1.00 92.19 354 GLU A C 1
ATOM 2799 O O . GLU A 1 354 ? -9.482 16.312 1.620 1.00 92.19 354 GLU A O 1
ATOM 2804 N N . GLU A 1 355 ? -8.429 16.903 -0.259 1.00 91.56 355 GLU A N 1
ATOM 2805 C CA . GLU A 1 355 ? -9.530 16.502 -1.152 1.00 91.56 355 GLU A CA 1
ATOM 2806 C C . GLU A 1 355 ? -9.707 14.985 -1.285 1.00 91.56 355 GLU A C 1
ATOM 2808 O O . GLU A 1 355 ? -10.732 14.509 -1.766 1.00 91.56 355 GLU A O 1
ATOM 2813 N N . HIS A 1 356 ? -8.697 14.216 -0.877 1.00 90.25 356 HIS A N 1
ATOM 2814 C CA . HIS A 1 356 ? -8.658 12.761 -1.039 1.00 90.25 356 HIS A CA 1
ATOM 2815 C C . HIS A 1 356 ? -8.713 12.021 0.292 1.00 90.25 356 HIS A C 1
ATOM 2817 O O . HIS A 1 356 ? -8.635 10.795 0.300 1.00 90.25 356 HIS A O 1
ATOM 2823 N N . SER A 1 357 ? -8.814 12.736 1.408 1.00 95.62 357 SER A N 1
ATOM 2824 C CA . SER A 1 357 ? -8.769 12.168 2.752 1.00 95.62 357 SER A CA 1
ATOM 2825 C C . SER A 1 357 ? -9.959 12.648 3.578 1.00 95.62 357 SER A C 1
ATOM 2827 O O . SER A 1 357 ? -10.514 13.716 3.349 1.00 95.62 357 SER A O 1
ATOM 2829 N N . THR A 1 358 ? -10.374 11.848 4.551 1.00 97.75 358 THR A N 1
ATOM 2830 C CA . THR A 1 358 ? -11.510 12.145 5.420 1.00 97.75 358 THR A CA 1
ATOM 2831 C C . THR 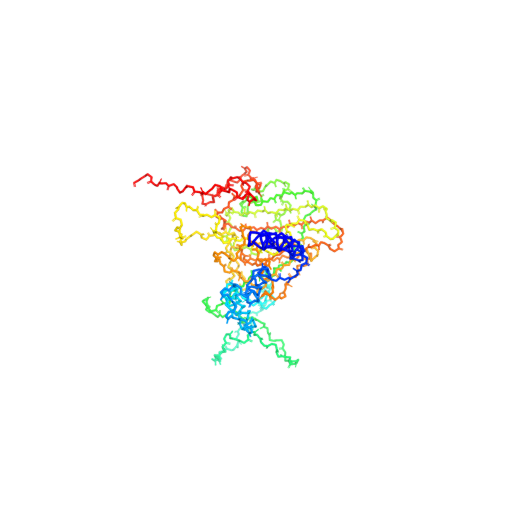A 1 358 ? -10.994 12.764 6.709 1.00 97.75 358 THR A C 1
ATOM 2833 O O . THR A 1 358 ? -10.234 12.133 7.439 1.00 97.75 358 THR A O 1
ATOM 2836 N N . SER A 1 359 ? -11.385 13.999 7.013 1.00 97.44 359 SER A N 1
ATOM 2837 C CA . SER A 1 359 ? -11.014 14.633 8.279 1.00 97.44 359 SER A CA 1
ATOM 2838 C C . SER A 1 359 ? -11.739 13.981 9.464 1.00 97.44 359 SER A C 1
ATOM 2840 O O . SER A 1 359 ? -12.853 13.473 9.335 1.00 97.44 359 SER A O 1
ATOM 2842 N N . ASN A 1 360 ? -11.109 14.012 10.640 1.00 98.00 360 ASN A N 1
ATOM 2843 C CA . ASN A 1 360 ? -11.743 13.627 11.897 1.00 98.00 360 ASN A CA 1
ATOM 2844 C C . ASN A 1 360 ? -11.804 14.843 12.833 1.00 98.00 360 ASN A C 1
ATOM 2846 O O . ASN A 1 360 ? -10.763 15.260 13.338 1.00 98.00 360 ASN A O 1
ATOM 2850 N N . PRO A 1 361 ? -12.993 15.402 13.118 1.00 96.38 361 PRO A N 1
ATOM 2851 C CA . PRO A 1 361 ? -13.124 16.548 14.019 1.00 96.38 361 PRO A CA 1
ATOM 2852 C C . PRO A 1 361 ? -12.596 16.297 15.438 1.00 96.38 361 PRO A C 1
ATOM 2854 O O . PRO A 1 361 ? -12.258 17.249 16.135 1.00 96.38 361 PRO A O 1
ATOM 2857 N N . LYS A 1 362 ? -12.527 15.031 15.874 1.00 97.38 362 LYS A N 1
ATOM 2858 C CA . LYS A 1 362 ? -12.033 14.654 17.206 1.00 97.38 362 LYS A CA 1
ATOM 2859 C C . LYS A 1 362 ? -10.506 14.635 17.304 1.00 97.38 362 LYS A C 1
ATOM 2861 O O . LYS A 1 362 ? -9.976 14.733 18.405 1.00 97.38 362 LYS A O 1
ATOM 2866 N N . VAL A 1 363 ? -9.801 14.470 16.181 1.00 97.69 363 VAL A N 1
ATOM 2867 C CA . VAL A 1 363 ? -8.350 14.238 16.162 1.00 97.69 363 VAL A CA 1
ATOM 2868 C C . VAL A 1 363 ? -7.696 15.165 15.140 1.00 97.69 363 VAL A C 1
ATOM 2870 O O . VAL A 1 363 ? -7.769 14.898 13.937 1.00 97.69 363 VAL A O 1
ATOM 2873 N N . PRO A 1 364 ? -7.048 16.259 15.583 1.00 96.06 364 PRO A N 1
ATOM 2874 C CA . PRO A 1 364 ? -6.315 17.126 14.674 1.00 96.06 364 PRO A CA 1
ATOM 2875 C C . PRO A 1 364 ? -5.104 16.392 14.090 1.00 96.06 364 PRO A C 1
ATOM 2877 O O . PRO A 1 364 ? -4.495 15.537 14.736 1.00 96.06 364 PRO A O 1
ATOM 2880 N N . LEU A 1 365 ? -4.720 16.767 12.870 1.00 96.12 365 LEU A N 1
ATOM 2881 C CA . LEU A 1 365 ? -3.506 16.243 12.252 1.00 96.12 365 LEU A CA 1
ATOM 2882 C C . LEU A 1 365 ? -2.261 16.674 13.054 1.00 96.12 365 LEU A C 1
ATOM 2884 O O . LEU A 1 365 ? -2.178 17.831 13.484 1.00 96.12 365 LEU A O 1
ATOM 2888 N N . PRO A 1 366 ? -1.272 15.782 13.241 1.00 95.06 366 PRO A N 1
ATOM 2889 C CA . PRO A 1 366 ? 0.007 16.136 13.845 1.00 95.06 366 PRO A CA 1
ATOM 2890 C C . PRO A 1 366 ? 0.698 17.309 13.136 1.00 95.06 366 PRO A C 1
ATOM 2892 O O . PRO A 1 366 ? 0.676 17.411 11.914 1.00 95.06 366 PRO A O 1
ATOM 2895 N N . LYS A 1 367 ? 1.409 18.157 13.893 1.00 93.06 367 LYS A N 1
ATOM 2896 C CA . LYS A 1 367 ? 2.080 19.364 13.360 1.00 93.06 367 LYS A CA 1
ATOM 2897 C C . LYS A 1 367 ? 3.100 19.092 12.245 1.00 93.06 367 LYS A C 1
ATOM 2899 O O . LYS A 1 367 ? 3.370 19.986 11.451 1.00 93.06 367 LYS A O 1
ATOM 2904 N N . HIS A 1 368 ? 3.697 17.900 12.221 1.00 88.56 368 HIS A N 1
ATOM 2905 C CA . HIS A 1 368 ? 4.680 17.510 11.207 1.00 88.56 368 HIS A CA 1
ATOM 2906 C C . HIS A 1 368 ? 4.033 17.065 9.886 1.00 88.56 368 HIS A C 1
ATOM 2908 O O . HIS A 1 368 ? 4.715 17.012 8.866 1.00 88.56 368 HIS A O 1
ATOM 2914 N N . VAL A 1 369 ? 2.732 16.754 9.895 1.00 91.44 369 VAL A N 1
ATOM 2915 C CA . VAL A 1 369 ? 1.992 16.312 8.713 1.00 91.44 369 VAL A CA 1
ATOM 2916 C C . VAL A 1 369 ? 1.640 17.531 7.883 1.00 91.44 369 VAL A C 1
ATOM 2918 O O . VAL A 1 369 ? 0.934 18.440 8.325 1.00 91.44 369 VAL A O 1
ATOM 2921 N N . LYS A 1 370 ? 2.116 17.550 6.644 1.00 89.88 370 LYS A N 1
ATOM 2922 C CA . LYS A 1 370 ? 1.825 18.637 5.723 1.00 89.88 370 LYS A CA 1
ATOM 2923 C C . LYS A 1 370 ? 0.497 18.392 5.020 1.00 89.88 370 LYS A C 1
ATOM 2925 O O . LYS A 1 370 ? 0.358 17.431 4.265 1.00 89.88 370 LYS A O 1
ATOM 2930 N N . VAL A 1 371 ? -0.454 19.300 5.224 1.00 90.38 371 VAL A N 1
ATOM 2931 C CA . VAL A 1 371 ? -1.726 19.291 4.495 1.00 90.38 371 VAL A CA 1
ATOM 2932 C C . VAL A 1 371 ? -1.519 19.846 3.091 1.00 90.38 371 VAL A C 1
ATOM 2934 O O . VAL A 1 371 ? -1.039 20.966 2.906 1.00 90.38 371 VAL A O 1
ATOM 2937 N N . ILE A 1 372 ? -1.885 19.038 2.109 1.00 85.38 372 ILE A N 1
ATOM 2938 C CA . ILE A 1 372 ? -1.788 19.316 0.684 1.00 85.38 372 ILE A CA 1
ATOM 2939 C C . ILE A 1 372 ? -3.207 19.616 0.191 1.00 85.38 372 ILE A C 1
ATOM 2941 O O . ILE A 1 372 ? -4.075 18.743 0.224 1.00 85.38 372 ILE A O 1
ATOM 2945 N N . LYS A 1 373 ? -3.449 20.873 -0.203 1.00 85.94 373 LYS A N 1
ATOM 2946 C CA . LYS A 1 373 ? -4.739 21.342 -0.738 1.00 85.94 373 LYS A CA 1
ATOM 2947 C C . LYS A 1 373 ? -4.771 21.139 -2.249 1.00 85.94 373 LYS A C 1
ATOM 2949 O O . LYS A 1 373 ? -3.763 21.407 -2.901 1.00 85.94 373 LYS A O 1
ATOM 2954 N N . GLY A 1 374 ? -5.888 20.700 -2.811 1.00 78.44 374 GLY A N 1
ATOM 2955 C CA . GLY A 1 374 ? -5.975 20.359 -4.231 1.00 78.44 374 GLY A CA 1
ATOM 2956 C C . GLY A 1 374 ? -5.993 18.857 -4.492 1.00 78.44 374 GLY A C 1
ATOM 2957 O O . GLY A 1 374 ? -5.640 18.034 -3.636 1.00 78.44 374 GLY A O 1
ATOM 2958 N N . SER A 1 375 ? -6.378 18.507 -5.714 1.00 74.06 375 SER A N 1
ATOM 2959 C CA . SER A 1 375 ? -6.484 17.121 -6.122 1.00 74.06 375 SER A CA 1
ATOM 2960 C C . SER A 1 375 ? -5.106 16.550 -6.432 1.00 74.06 375 SER A C 1
ATOM 2962 O O . SER A 1 375 ? -4.337 17.111 -7.210 1.00 74.06 375 SER A O 1
ATOM 2964 N N . LYS A 1 376 ? -4.809 15.361 -5.897 1.00 68.19 376 LYS A N 1
ATOM 2965 C CA . LYS A 1 376 ? -3.595 14.609 -6.260 1.00 68.19 376 LYS A CA 1
ATOM 2966 C C . LYS A 1 376 ? -3.577 14.155 -7.728 1.00 68.19 376 LYS A C 1
ATOM 2968 O O . LYS A 1 376 ? -2.580 13.599 -8.182 1.00 68.19 376 LYS A O 1
ATOM 2973 N N . PHE A 1 377 ? -4.692 14.326 -8.440 1.00 69.31 377 PHE A N 1
ATOM 2974 C CA . PHE A 1 377 ? -4.856 13.936 -9.838 1.00 69.31 377 PHE A CA 1
ATOM 2975 C C . PHE A 1 377 ? -4.663 15.098 -10.823 1.00 69.31 377 PHE A C 1
ATOM 2977 O O . PHE A 1 377 ? -4.607 14.851 -12.029 1.00 69.31 377 PHE A O 1
ATOM 2984 N N . ASP A 1 378 ? -4.525 16.335 -10.339 1.00 68.69 378 ASP A N 1
ATOM 2985 C CA . ASP A 1 378 ? -4.354 17.498 -11.208 1.00 68.69 378 ASP A CA 1
ATOM 2986 C C . ASP A 1 378 ? -2.898 17.615 -11.681 1.00 68.69 378 ASP A C 1
ATOM 2988 O O . ASP A 1 378 ? -1.951 17.523 -10.897 1.00 68.69 378 ASP A O 1
ATOM 2992 N N . LYS A 1 379 ? -2.711 17.805 -12.994 1.00 52.00 379 LYS A N 1
ATOM 2993 C CA . LYS A 1 379 ? -1.384 17.858 -13.637 1.00 52.00 379 LYS A CA 1
ATOM 2994 C C . LYS A 1 379 ? -0.619 19.159 -13.357 1.00 52.00 379 LYS A C 1
ATOM 2996 O O . LYS A 1 379 ? 0.607 19.149 -13.409 1.00 52.00 379 LYS A O 1
ATOM 3001 N N . ASP A 1 380 ? -1.327 20.235 -13.017 1.00 47.97 380 ASP A N 1
ATOM 3002 C CA . ASP A 1 380 ? -0.781 21.585 -12.817 1.00 47.97 380 ASP A CA 1
ATOM 3003 C C . ASP A 1 380 ? -0.627 21.920 -11.329 1.00 47.97 380 ASP A C 1
ATOM 3005 O O . ASP A 1 380 ? -1.029 22.982 -10.848 1.00 47.97 380 ASP A O 1
ATOM 3009 N N . TYR A 1 381 ? -0.076 20.972 -10.571 1.00 50.03 381 TYR A N 1
ATOM 3010 C CA . TYR A 1 381 ? 0.038 21.113 -9.128 1.00 50.03 381 TYR A CA 1
ATOM 3011 C C . TYR A 1 381 ? 0.944 22.311 -8.764 1.00 50.03 381 TYR A C 1
ATOM 3013 O O . TYR A 1 381 ? 2.087 22.372 -9.237 1.00 50.03 381 TYR A O 1
ATOM 3021 N N . PRO A 1 382 ? 0.490 23.270 -7.927 1.00 41.91 382 PRO A N 1
ATOM 3022 C CA . PRO A 1 382 ? 1.307 24.411 -7.542 1.00 41.91 382 PRO A CA 1
ATOM 3023 C C . PRO A 1 382 ? 2.536 23.930 -6.776 1.00 41.91 382 PRO A C 1
ATOM 3025 O O . PRO A 1 382 ? 2.439 23.401 -5.666 1.00 41.91 382 PRO A O 1
ATOM 3028 N N . LEU A 1 383 ? 3.707 24.140 -7.376 1.00 43.94 383 LEU A N 1
ATOM 3029 C CA . LEU A 1 383 ? 4.998 23.948 -6.731 1.00 43.94 383 LEU A CA 1
ATOM 3030 C C . LEU A 1 383 ? 4.969 24.659 -5.379 1.00 43.94 383 LEU A C 1
ATOM 3032 O O . LEU A 1 383 ? 4.674 25.855 -5.293 1.00 43.94 383 LEU A O 1
ATOM 3036 N N . ILE A 1 384 ? 5.258 23.916 -4.317 1.00 45.47 384 ILE A N 1
ATOM 3037 C CA . ILE A 1 384 ? 5.331 24.465 -2.970 1.00 45.47 384 ILE A CA 1
ATOM 3038 C C . ILE A 1 384 ? 6.414 25.543 -2.984 1.00 45.47 384 ILE A C 1
ATOM 3040 O O . ILE A 1 384 ? 7.606 25.238 -3.020 1.00 45.47 384 ILE A O 1
ATOM 3044 N N . LYS A 1 385 ? 6.003 26.816 -2.958 1.00 38.81 385 LYS A N 1
ATOM 3045 C CA . LYS A 1 385 ? 6.915 27.928 -2.695 1.00 38.81 385 LYS A CA 1
ATOM 3046 C C . LYS A 1 385 ? 7.466 27.706 -1.291 1.00 38.81 385 LYS A C 1
ATOM 3048 O O . LYS A 1 385 ? 6.718 27.765 -0.315 1.00 38.81 385 LYS A O 1
ATOM 3053 N N . GLY A 1 386 ? 8.750 27.362 -1.201 1.00 35.94 386 GLY A N 1
ATOM 3054 C CA . GLY A 1 386 ? 9.445 27.264 0.076 1.00 35.94 386 GLY A CA 1
ATOM 3055 C C . GLY A 1 386 ? 9.243 28.565 0.846 1.00 35.94 386 GLY A C 1
ATOM 3056 O O . GLY A 1 386 ? 9.360 29.646 0.266 1.00 35.94 386 GLY A O 1
ATOM 3057 N N . ARG A 1 387 ? 8.889 28.467 2.131 1.00 35.16 387 ARG A N 1
ATOM 3058 C CA . ARG A 1 387 ? 8.951 29.625 3.026 1.00 35.16 387 ARG A CA 1
ATOM 3059 C C . ARG A 1 387 ? 10.386 30.142 2.979 1.00 35.16 387 ARG A C 1
ATOM 3061 O O . ARG A 1 387 ? 11.294 29.410 3.363 1.00 35.16 387 ARG A O 1
ATOM 3068 N N . GLN A 1 388 ? 10.574 31.377 2.518 1.00 31.50 388 GLN A N 1
ATOM 3069 C CA . GLN A 1 388 ? 11.726 32.154 2.950 1.00 31.50 388 GLN A CA 1
ATOM 3070 C C . GLN A 1 388 ? 11.617 32.248 4.472 1.00 31.50 388 GLN A C 1
ATOM 3072 O O . GLN A 1 388 ? 10.574 32.621 5.010 1.00 31.50 388 GLN A O 1
ATOM 3077 N N . SER A 1 389 ? 12.644 31.769 5.160 1.00 35.62 389 SER A N 1
ATOM 3078 C CA . SER A 1 389 ? 12.839 32.072 6.566 1.00 35.62 389 SER A CA 1
ATOM 3079 C C . SER A 1 389 ? 13.128 33.565 6.660 1.00 35.62 389 SER A C 1
ATOM 3081 O O . SER A 1 389 ? 14.206 33.999 6.264 1.00 35.62 389 SER A O 1
ATOM 3083 N N . ASP A 1 390 ? 12.161 34.334 7.149 1.00 39.00 390 ASP A N 1
ATOM 3084 C CA . ASP A 1 390 ? 12.450 35.631 7.746 1.00 39.00 390 ASP A CA 1
ATOM 3085 C C . ASP A 1 390 ? 13.136 35.346 9.088 1.00 39.00 390 ASP A C 1
ATOM 3087 O O . ASP A 1 390 ? 12.503 34.873 10.038 1.00 39.00 390 ASP A O 1
ATOM 3091 N N . GLY A 1 391 ? 14.452 35.542 9.110 1.00 35.00 391 GLY A N 1
ATOM 3092 C CA . GLY A 1 391 ? 15.342 35.343 10.250 1.00 35.00 391 GLY A CA 1
ATOM 3093 C C . GLY A 1 391 ? 16.763 35.709 9.875 1.00 35.00 391 GLY A C 1
ATOM 3094 O O . GLY A 1 391 ? 17.390 34.880 9.178 1.00 35.00 391 GLY A O 1
#

Sequence (391 aa):
MEEKKARLRRRHSTELRMNSRLGSETYSKLEECARKSETLPWSDYISLLLCGTRDEGSPLRYLLGLESTLIRGIYEIFVESLREKISLTPPAQAVARFRDPSERENISESNFDIVEKRESTIPVASYLLGSSSAEMGEVIPHRLLGNRVRDRPMVAFVQCNRVEFPCPMDRNVNMLPFVLGDKESLPSHLQPYYDLISSCPLNSNEMGKVCYLTVCESFVKAGETQRRPGLHVEAPASSMLKGANGSFTAAWEHHWGMGEAYTEDELKGGLFVASNMDLTCEIWDALIAPACGITDSQGGVEHLRPFLGKGKKLRAGELAWLTDRTPHQACPQRRDGYRQFFRLVTSNVSLWFEEHSTSNPKVPLPKHVKVIKGSKFDKDYPLIKGRQSDG

Mean predicted aligned error: 13.88 Å

pLDDT: mean 75.75, std 22.59, range [28.69, 98.69]

Foldseek 3Di:
DVVVVVVVVVVVVVVVVVVVVVVVVVVVVVVVVLVVDPDFPCPVVLVVLVVLCVDPPHPVVVCNVVSVVVVVVVCCVVVVVQLVQKDFFDPLVLLDEQDDPVVPVPDPPVPPPDDDDDDDPDDPPPPPDDDDDDDDDDPPSQPQADPDQVRGTWWFKHWYDFDDDDDDDQDFFWFEKAAAPDLVSDDPVCSSCNVVVVSPLADPVLHRFIKGKGKGKDWAFFQDFPDDFAKFFQFAQPPVQPAPDPDPDPPPGFAQQQWTDRGSRDIHTFKKKAKQAWQQKWWFSMFGHSDPPCADLRGGRRSCVVVRPDIDGDGGRTMMTGHSRIMMGGDGHNHIDIMMIIMMGTRPGQEDEPVRGDYRPSDDRDPNHDYQYDDSPDPCRPNPHDDDPPD

Solvent-accessible surface area (backbone atoms only — not comparable to full-atom values): 22680 Å² total; per-residue (Å²): 113,67,69,60,53,52,52,51,52,52,52,54,55,50,51,54,55,49,53,55,49,56,50,54,56,52,50,54,51,50,58,55,48,62,74,74,45,98,61,63,95,53,53,66,60,50,49,52,55,55,50,29,24,71,34,88,91,34,86,46,33,85,44,55,92,41,57,71,58,50,53,48,52,52,47,49,54,51,50,51,62,50,48,78,37,46,48,78,25,66,50,40,85,61,43,60,68,47,67,62,76,82,70,54,84,77,62,71,79,85,77,73,85,79,83,83,88,79,94,74,93,72,70,91,78,66,87,78,66,93,73,92,72,85,88,76,77,91,74,76,66,90,66,74,62,45,98,45,81,90,65,36,69,65,53,17,40,42,48,51,54,76,49,74,77,59,86,88,76,68,46,74,42,32,58,25,40,25,36,36,94,42,69,79,41,39,57,77,92,54,41,68,48,46,65,47,58,69,64,48,82,66,43,76,87,49,56,73,34,55,26,25,40,26,37,45,36,45,78,40,50,51,71,38,54,98,49,72,70,60,36,23,27,71,34,31,26,53,72,81,66,53,38,88,79,86,65,85,67,92,81,64,77,57,34,43,6,58,34,44,60,79,54,66,84,41,40,41,55,3,30,38,40,35,27,70,43,60,49,33,36,34,37,29,38,23,31,51,54,81,43,75,85,64,34,39,94,80,9,38,36,55,92,49,52,90,77,53,67,77,63,51,64,38,46,48,20,37,29,31,40,30,23,19,37,22,41,32,30,41,32,50,27,89,50,66,48,78,36,42,38,42,36,42,32,34,58,46,43,41,70,43,46,56,76,73,35,33,84,33,96,80,32,80,79,60,91,79,40,42,78,38,82,60,62,95,82,53,90,82,66,78,55,54,75,71,79,78,76,91,123

Organism: NCBI:txid265563

Radius of gyration: 27.21 Å; Cα contacts (8 Å, |Δi|>4): 646; chains: 1; bounding box: 54×72×98 Å

Nearest PDB structures (foldseek):
  4bxf-assembly1_B  TM=5.205E-01  e=3.207E-02  Homo sapiens
  4bu2-assembly1_A-2  TM=3.928E-01  e=8.978E-03  Homo sapiens
  4xcb-assembly1_C  TM=4.412E-01  e=1.977E-01  Streptomyces hygroscopicus subsp. hygroscopicus
  2y0o-assembly1_A-2  TM=3.253E-01  e=2.371E-01  Bacillus subtilis subsp. subtilis str. 168
  4ccl-assembly1_A  TM=5.000E-01  e=4.354E+00  Escherichia coli

Secondary structure (DSSP, 8-state):
-HHHHHHHHHHHHHHHHHHHHHHHHHHHHHHHHHTT----TTHHHHHHHHHHHH-TTSGGGGGTT-HHHHHHHHHHHHHHHHHTTEEE---TTTSPP---GGGGGGS-GGGS-----------GGGGG-------------TTSS-SSGGGSPP-SEEEEEE-PPPPP---EEEEEEEETT-GGGS-GGGGGGHHHHHTS---GGGTTSEEEEEEEEEEE-TT--SS--S-B-SS--GGG---SSS---TT----BS--EEEETTEEES-EEEEESSTT-EEE-SEEE---TTTS-TT-B-GGGGGGS---EEPPTTEEEEE-TT--EEEPPPSS-EEEEEEEEE-S-B-EEEGGGS---TTSPPPTTSEEE-S-TT-SS-----PPP---